Protein AF-A0A0F9WK19-F1 (afdb_monomer)

Secondary structure (DSSP, 8-state):
------------------------PPPHHHHHHHHHT-SPPGGGTTTTSGGGGSSB-PPPPPPGGG--HHHHHHHHHHHT-GGGSTTS---HHHHSBTTTTTB-SSSS-B-GGG-B-SS-----TTGGG-SSBSTT--BSSHHHHHHHHHH-TTTT---HHHHHHHHHT-HHHHHHHHHH-TT-S-HHHHHHHHHHHHHHHH-----HHHHHHTT-TT-S-HHHHHHHHHHHHHTGGGTS-BTTTSSS-EEETTSSS-HHHHT----GGG-BTHHHH--GGGTTEEEPPP-TTGGGS-SBSTT--B--HHHHHHHHHHHHH--PPPHHHHHHHHHHHHTTS-SS-----SS-PPPTT--S-TT------S------PPPS--PPPS--PPPS------------------------------------------------------------------------TT-------PPPPP----

Solvent-accessible surface area (backbone atoms only — not comparable to full-atom values): 30008 Å² total; per-residue (Å²): 132,88,79,84,90,88,86,82,90,75,86,79,78,82,78,82,65,80,80,74,79,73,74,76,77,78,49,67,68,58,53,50,51,47,52,74,57,32,80,77,37,53,62,58,60,60,66,85,42,91,44,51,89,46,56,48,35,63,52,83,67,83,54,83,87,77,55,58,66,65,50,38,46,54,9,48,52,54,35,60,32,20,74,52,8,68,71,50,75,33,24,58,44,68,46,36,23,66,90,26,41,15,9,62,60,39,35,43,41,71,20,35,93,70,33,69,39,76,35,28,53,73,50,46,42,44,46,50,28,22,62,38,30,70,60,46,34,81,24,58,34,57,34,56,43,60,47,50,49,29,54,31,76,43,40,13,48,17,61,64,70,59,46,37,52,57,42,61,72,31,72,67,51,42,53,56,30,54,77,77,31,99,83,34,77,40,70,66,49,53,12,47,26,37,29,47,17,45,39,71,52,29,50,75,42,71,19,37,46,40,39,36,73,70,67,46,78,89,46,61,53,77,52,20,52,50,6,49,54,47,37,54,75,74,43,57,38,81,63,36,23,39,66,38,31,7,22,72,49,73,46,56,66,31,68,56,36,59,50,51,77,79,79,44,80,74,53,83,78,49,32,32,29,20,82,80,68,74,40,79,92,30,52,30,19,28,37,38,59,54,42,60,25,46,75,46,41,47,29,38,68,67,56,18,80,37,78,48,71,52,58,50,48,46,54,47,30,32,19,59,64,64,31,89,69,51,71,65,55,38,55,18,31,45,43,25,39,48,29,36,25,64,95,65,70,75,64,86,68,78,79,76,68,80,68,96,80,78,70,82,69,90,83,72,73,80,76,81,72,90,87,78,82,92,76,84,84,85,80,90,89,82,83,86,79,88,92,80,87,84,79,89,88,84,88,90,83,84,88,90,88,87,87,80,87,80,92,84,86,82,88,84,88,87,89,88,91,84,92,86,87,85,89,89,86,80,90,88,88,88,88,81,87,88,90,87,83,88,89,86,79,95,76,92,77,84,81,83,82,83,82,89,74,77,101,65,95,74,89,86,84,85,84,69,98,82,80,78,89,74,86,78,84,76,82,82,81,86,84,78,86,132

Sequence (482 aa):
MKTESQTFALLALCFCGPLLDAAEPIDEAWLAFNNALGKPALIAANADHELALTGYRPIAGFSASDVDANKLRLGFDLFHERRLSADNNIGCNSCHSGMFGGTDGRRVSTGAFGVSGHLNAPTTFNAAMNFRQFWDGRAVTLTEQALGPIESQIEMAHDLATVVELLQNDDNYAAEFAVLYPDGITAHNIGDALAYFQTMNFTRANTPFLRHLAGEEDQLSEQAMRGWQRFDEIGCVSCHNGINLGGNSYQQLGSATSYFVEHRVANVNDNGLINRSLREHDAHVFKVPTLHGVAETAPYFHDGSIDTLEAAIEEMGEHQLGRQLSQQDIDDISAFLQSLGGRGMGMMMGNMGMGRGQGMRQGQDMGRGQGMHEGQGMRQGQGMHEGKGMRQGQGMHQGGMRPGQGMRQQEMPQSQSRTGTMPAGDTNTASANPASPGPRARGAQRRLWYCNCCSAVCPGKIADRNGTCSLRRSSALRLSAI

Organism: NCBI:txid412755

Structure (mmCIF, N/CA/C/O backbone):
data_AF-A0A0F9WK19-F1
#
_entry.id   AF-A0A0F9WK19-F1
#
loop_
_atom_site.group_PDB
_atom_site.id
_atom_site.type_symbol
_atom_site.label_atom_id
_atom_site.label_alt_id
_atom_site.label_comp_id
_atom_site.label_asym_id
_atom_site.label_entity_id
_atom_site.label_seq_id
_atom_site.pdbx_PDB_ins_code
_atom_site.Cartn_x
_atom_site.Cartn_y
_atom_site.Cartn_z
_atom_site.occupancy
_atom_site.B_iso_or_equiv
_atom_site.auth_seq_id
_atom_site.auth_comp_id
_atom_site.auth_asym_id
_atom_site.auth_atom_id
_atom_site.pdbx_PDB_model_num
ATOM 1 N N . MET A 1 1 ?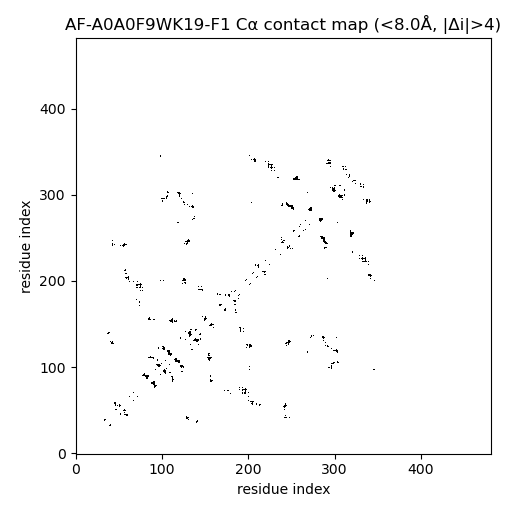 -35.412 -83.957 -29.871 1.00 34.72 1 MET A N 1
ATOM 2 C CA . MET A 1 1 ? -34.028 -84.488 -29.767 1.00 34.72 1 MET A CA 1
ATOM 3 C C . MET A 1 1 ? -33.141 -83.308 -29.375 1.00 34.72 1 MET A C 1
ATOM 5 O O . MET A 1 1 ? -33.446 -82.215 -29.824 1.00 34.72 1 MET A O 1
ATOM 9 N N . LYS A 1 2 ? -32.350 -83.407 -28.295 1.00 37.19 2 LYS A N 1
ATOM 10 C CA . LYS A 1 2 ? -30.897 -83.717 -28.304 1.00 37.19 2 LYS A CA 1
ATOM 11 C C . LYS A 1 2 ? -30.089 -82.752 -29.205 1.00 37.19 2 LYS A C 1
ATOM 13 O O . LYS A 1 2 ? -30.440 -82.649 -30.372 1.00 37.19 2 LYS A O 1
ATOM 18 N N . THR A 1 3 ? -29.035 -82.066 -28.744 1.00 37.88 3 THR A N 1
ATOM 19 C CA . THR A 1 3 ? -28.312 -82.144 -27.445 1.00 37.88 3 THR A CA 1
ATOM 20 C C . THR A 1 3 ? -27.480 -80.873 -27.182 1.00 37.88 3 THR A C 1
ATOM 22 O O . THR A 1 3 ? -27.285 -80.100 -28.107 1.00 37.88 3 THR A O 1
ATOM 25 N N . GLU A 1 4 ? -27.025 -80.704 -25.929 1.00 42.75 4 GLU A N 1
ATOM 26 C CA . GLU A 1 4 ? -25.797 -80.016 -25.441 1.00 42.75 4 GLU A CA 1
ATOM 27 C C . GLU A 1 4 ? -25.234 -78.780 -26.199 1.00 42.75 4 GLU A C 1
ATOM 29 O O . GLU A 1 4 ? -24.909 -78.834 -27.375 1.00 42.75 4 GLU A O 1
ATOM 34 N N . SER A 1 5 ? -25.125 -77.596 -25.580 1.00 40.56 5 SER A N 1
ATOM 35 C CA . SER A 1 5 ? -24.265 -77.210 -24.432 1.00 40.56 5 SER A CA 1
ATOM 36 C C . SER A 1 5 ? -22.804 -76.907 -24.803 1.00 40.56 5 SER A C 1
ATOM 38 O O . SER A 1 5 ? -22.028 -77.817 -25.079 1.00 40.56 5 SER A O 1
ATOM 40 N N . GLN A 1 6 ? -22.410 -75.633 -24.671 1.00 41.91 6 GLN A N 1
ATOM 41 C CA . GLN A 1 6 ? -21.093 -75.244 -24.153 1.00 41.91 6 GLN A CA 1
ATOM 42 C C . GLN A 1 6 ? -21.225 -73.998 -23.269 1.00 41.91 6 GLN A C 1
ATOM 44 O O . GLN A 1 6 ? -21.954 -73.062 -23.596 1.00 41.91 6 GLN A O 1
ATOM 49 N N . THR A 1 7 ? -20.505 -73.996 -22.147 1.00 40.62 7 THR A N 1
ATOM 50 C CA . THR A 1 7 ? -20.575 -72.959 -21.111 1.00 40.62 7 THR A CA 1
ATOM 51 C C . THR A 1 7 ? -19.284 -72.149 -21.102 1.00 40.62 7 THR A C 1
ATOM 53 O O . THR A 1 7 ? -18.235 -72.686 -20.757 1.00 40.62 7 THR A O 1
ATOM 56 N N . PHE A 1 8 ? -19.356 -70.850 -21.403 1.00 39.91 8 PHE A N 1
ATOM 57 C CA . PHE A 1 8 ? -18.254 -69.914 -21.162 1.00 39.91 8 PHE A CA 1
ATOM 58 C C . PHE A 1 8 ? -18.590 -68.998 -19.984 1.00 39.91 8 PHE A C 1
ATOM 60 O O . PHE A 1 8 ? -19.386 -68.069 -20.102 1.00 39.91 8 PHE A O 1
ATOM 67 N N . ALA A 1 9 ? -17.974 -69.271 -18.833 1.00 41.41 9 ALA A N 1
ATOM 68 C CA . ALA A 1 9 ? -18.050 -68.411 -17.659 1.00 41.41 9 ALA A CA 1
ATOM 69 C C . ALA A 1 9 ? -17.066 -67.240 -17.813 1.00 41.41 9 ALA A C 1
ATOM 71 O O . ALA A 1 9 ? -15.871 -67.383 -17.555 1.00 41.41 9 ALA A O 1
ATOM 72 N N . LEU A 1 10 ? -17.566 -66.085 -18.253 1.00 38.72 10 LEU A N 1
ATOM 73 C CA . LEU A 1 10 ? -16.785 -64.851 -18.350 1.00 38.72 10 LEU A CA 1
ATOM 74 C C . LEU A 1 10 ? -16.866 -64.085 -17.023 1.00 38.72 10 LEU A C 1
ATOM 76 O O . LEU A 1 10 ? -17.939 -63.641 -16.613 1.00 38.72 10 LEU A O 1
ATOM 80 N N . LEU A 1 11 ? -15.730 -63.962 -16.333 1.00 40.53 11 LEU A N 1
ATOM 81 C CA . LEU A 1 11 ? -15.651 -63.369 -14.998 1.00 40.53 11 LEU A CA 1
ATOM 82 C C . LEU A 1 11 ? -15.703 -61.830 -15.077 1.00 40.53 11 LEU A C 1
ATOM 84 O O . LEU A 1 11 ? -14.674 -61.159 -15.150 1.00 40.53 11 LEU A O 1
ATOM 88 N N . ALA A 1 12 ? -16.908 -61.262 -15.079 1.00 40.88 12 ALA A N 1
ATOM 89 C CA . ALA A 1 12 ? -17.104 -59.814 -15.068 1.00 40.88 12 ALA A CA 1
ATOM 90 C C . ALA A 1 12 ? -16.814 -59.230 -13.670 1.00 40.88 12 ALA A C 1
ATOM 92 O O . ALA A 1 12 ? -17.674 -59.223 -12.790 1.00 40.88 12 ALA A O 1
ATOM 93 N N . LEU A 1 13 ? -15.591 -58.734 -13.463 1.00 41.03 13 LEU A N 1
ATOM 94 C CA . LEU A 1 13 ? -15.216 -57.978 -12.265 1.00 41.03 13 LEU A CA 1
ATOM 95 C C . LEU A 1 13 ? -15.907 -56.605 -12.263 1.00 41.03 13 LEU A C 1
ATOM 97 O O . LEU A 1 13 ? -15.408 -55.646 -12.851 1.00 41.03 13 LEU A O 1
ATOM 101 N N . CYS A 1 14 ? -17.048 -56.500 -11.579 1.00 37.41 14 CYS A N 1
ATOM 102 C CA . CYS A 1 14 ? -17.729 -55.228 -11.330 1.00 37.41 14 CYS A CA 1
ATOM 103 C C . CYS A 1 14 ? -16.933 -54.348 -10.350 1.00 37.41 14 CYS A C 1
ATOM 105 O O . CYS A 1 14 ? -17.245 -54.273 -9.161 1.00 37.41 14 CYS A O 1
ATOM 107 N N . PHE A 1 15 ? -15.921 -53.647 -10.864 1.00 40.06 15 PHE A N 1
ATOM 108 C CA . PHE A 1 15 ? -15.259 -52.543 -10.170 1.00 40.06 15 PHE A CA 1
ATOM 109 C C . PHE A 1 15 ? -16.198 -51.327 -10.076 1.00 40.06 15 PHE A C 1
ATOM 111 O O . PHE A 1 15 ? -16.062 -50.350 -10.808 1.00 40.06 15 PHE A O 1
ATOM 118 N N . CYS A 1 16 ? -17.139 -51.365 -9.130 1.00 41.81 16 CYS A N 1
ATOM 119 C CA . CYS A 1 16 ? -17.813 -50.161 -8.640 1.00 41.81 16 CYS A CA 1
ATOM 120 C C . CYS A 1 16 ? -16.867 -49.376 -7.716 1.00 41.81 16 CYS A C 1
ATOM 122 O O . CYS A 1 16 ? -17.086 -49.289 -6.509 1.00 41.81 16 CYS A O 1
ATOM 124 N N . GLY A 1 17 ? -15.799 -48.818 -8.289 1.00 39.84 17 GLY A N 1
ATOM 125 C CA . GLY A 1 17 ? -15.130 -47.678 -7.672 1.00 39.84 17 GLY A CA 1
ATOM 126 C C . GLY A 1 17 ? -16.030 -46.442 -7.793 1.00 39.84 17 GLY A C 1
ATOM 127 O O . GLY A 1 17 ? -16.752 -46.329 -8.789 1.00 39.84 17 GLY A O 1
ATOM 128 N N . PRO A 1 18 ? -16.021 -45.511 -6.823 1.00 41.22 18 PRO A N 1
ATOM 129 C CA . PRO A 1 18 ? -16.604 -44.202 -7.061 1.00 41.22 18 PRO A CA 1
ATOM 130 C C . PRO A 1 18 ? -15.848 -43.550 -8.222 1.00 41.22 18 PRO A C 1
ATOM 132 O O . PRO A 1 18 ? -14.616 -43.501 -8.216 1.00 41.22 18 PRO A O 1
ATOM 135 N N . LEU A 1 19 ? -16.583 -43.041 -9.211 1.00 42.72 19 LEU A N 1
ATOM 136 C CA . LEU A 1 19 ? -16.024 -42.025 -10.090 1.00 42.72 19 LEU A CA 1
ATOM 137 C C . LEU A 1 19 ? -15.684 -40.833 -9.196 1.00 42.72 19 LEU A C 1
ATOM 139 O O . LEU A 1 19 ? -16.570 -40.231 -8.594 1.00 42.72 19 LEU A O 1
ATOM 143 N N . LEU A 1 20 ? -14.392 -40.543 -9.074 1.00 40.59 20 LEU A N 1
ATOM 144 C CA . LEU A 1 20 ? -13.950 -39.214 -8.687 1.00 40.59 20 LEU A CA 1
ATOM 145 C C . LEU A 1 20 ? -14.501 -38.272 -9.754 1.00 40.59 20 LEU A C 1
ATOM 147 O O . LEU A 1 20 ? -14.142 -38.421 -10.925 1.00 40.59 20 LEU A O 1
ATOM 151 N N . ASP A 1 21 ? -15.367 -37.337 -9.361 1.00 39.94 21 ASP A N 1
ATOM 152 C CA . ASP A 1 21 ? -15.688 -36.199 -10.213 1.00 39.94 21 ASP A CA 1
ATOM 153 C C . ASP A 1 21 ? -14.371 -35.463 -10.469 1.00 39.94 21 ASP A C 1
ATOM 155 O O . ASP A 1 21 ? -13.829 -34.780 -9.596 1.00 39.94 21 ASP A O 1
ATOM 159 N N . ALA A 1 22 ? -13.816 -35.657 -11.666 1.00 42.78 22 ALA A N 1
ATOM 160 C CA . ALA A 1 22 ? -12.769 -34.794 -12.169 1.00 42.78 22 ALA A CA 1
ATOM 161 C C . ALA A 1 22 ? -13.403 -33.407 -12.263 1.00 42.78 22 ALA A C 1
ATOM 163 O O . ALA A 1 22 ? -14.329 -33.222 -13.053 1.00 42.78 22 ALA A O 1
ATOM 164 N N . ALA A 1 23 ? -12.967 -32.487 -11.397 1.00 41.97 23 ALA A N 1
ATOM 165 C CA . ALA A 1 23 ? -13.547 -31.154 -11.306 1.00 41.97 23 ALA A CA 1
ATOM 166 C C . ALA A 1 23 ? -13.652 -30.548 -12.712 1.00 41.97 23 ALA A C 1
ATOM 168 O O . ALA A 1 23 ? -12.656 -30.544 -13.441 1.00 41.97 23 ALA A O 1
ATOM 169 N N . GLU A 1 24 ? -14.864 -30.109 -13.080 1.00 44.97 24 GLU A N 1
ATOM 170 C CA . GLU A 1 24 ? -15.178 -29.561 -14.407 1.00 44.97 24 GLU A CA 1
ATOM 171 C C . GLU A 1 24 ? -14.052 -28.607 -14.843 1.00 44.97 24 GLU A C 1
ATOM 173 O O . GLU A 1 24 ? -13.692 -27.713 -14.065 1.00 44.97 24 GLU A O 1
ATOM 178 N N . PRO A 1 25 ? -13.446 -28.814 -16.030 1.00 46.03 25 PRO A N 1
ATOM 179 C CA . PRO A 1 25 ? -12.286 -28.042 -16.446 1.00 46.03 25 PRO A CA 1
ATOM 180 C C . PRO A 1 25 ? -12.655 -26.562 -16.449 1.00 46.03 25 PRO A C 1
ATOM 182 O O . PRO A 1 25 ? -13.628 -26.160 -17.086 1.00 46.03 25 PRO A O 1
ATOM 185 N N . ILE A 1 26 ? -11.890 -25.776 -15.687 1.00 53.22 26 ILE A N 1
ATOM 186 C CA . ILE A 1 26 ? -12.196 -24.373 -15.410 1.00 53.22 26 ILE A CA 1
ATOM 187 C C . ILE A 1 26 ? -12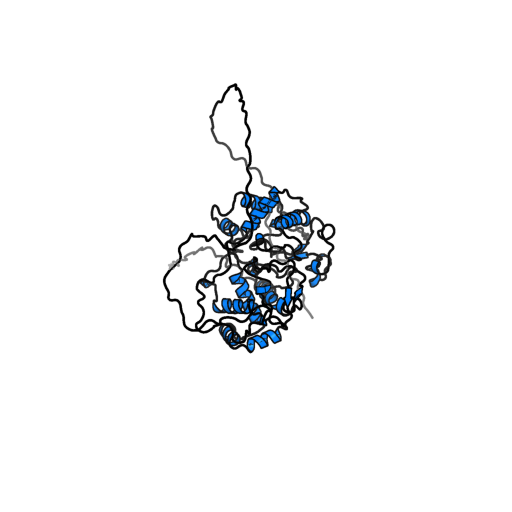.383 -23.633 -16.738 1.00 53.22 26 ILE A C 1
ATOM 189 O O . ILE A 1 26 ? -11.462 -23.585 -17.551 1.00 53.22 26 ILE A O 1
ATOM 193 N N . ASP A 1 27 ? -13.584 -23.082 -16.931 1.00 71.00 27 ASP A N 1
ATOM 194 C CA . ASP A 1 27 ? -14.045 -22.465 -18.177 1.00 71.00 27 ASP A CA 1
ATOM 195 C C . ASP A 1 27 ? -12.990 -21.510 -18.763 1.00 71.00 27 ASP A C 1
ATOM 197 O O . ASP A 1 27 ? -12.524 -20.591 -18.084 1.00 71.00 27 ASP A O 1
ATOM 201 N N . GLU A 1 28 ? -12.629 -21.701 -20.037 1.00 46.84 28 GLU A N 1
ATOM 202 C CA . GLU A 1 28 ? -11.693 -20.820 -20.741 1.00 46.84 28 GLU A CA 1
ATOM 203 C C . GLU A 1 28 ? -12.175 -19.364 -20.742 1.00 46.84 28 GLU A C 1
ATOM 205 O O . GLU A 1 28 ? -11.345 -18.459 -20.693 1.00 46.84 28 GLU A O 1
ATOM 210 N N . ALA A 1 29 ? -13.488 -19.107 -20.714 1.00 44.69 29 ALA A N 1
ATOM 211 C CA . ALA A 1 29 ? -14.029 -17.758 -20.569 1.00 44.69 29 ALA A CA 1
ATOM 212 C C . ALA A 1 29 ? -13.829 -17.188 -19.152 1.00 44.69 29 ALA A C 1
ATOM 214 O O . ALA A 1 29 ? -13.590 -15.989 -19.010 1.00 44.69 29 ALA A O 1
ATOM 215 N N . TRP A 1 30 ? -13.856 -18.021 -18.105 1.00 49.66 30 TRP A N 1
ATOM 216 C CA . TRP A 1 30 ? -13.541 -17.622 -16.724 1.00 49.66 30 TRP A CA 1
ATOM 217 C C . TRP A 1 30 ? -12.036 -17.399 -16.532 1.00 49.66 30 TRP A C 1
ATOM 219 O O . TRP A 1 30 ? -11.628 -16.424 -15.899 1.00 49.66 30 TRP A O 1
ATOM 229 N N . LEU A 1 31 ? -11.197 -18.250 -17.132 1.00 45.88 31 LEU A N 1
ATOM 230 C CA . LEU A 1 31 ? -9.745 -18.065 -17.167 1.00 45.88 31 LEU A CA 1
ATOM 231 C C . LEU A 1 31 ? -9.369 -16.814 -17.969 1.00 45.88 31 LEU A C 1
ATOM 233 O O . LEU A 1 31 ? -8.571 -16.015 -17.493 1.00 45.88 31 LEU A O 1
ATOM 237 N N . ALA A 1 32 ? -9.975 -16.587 -19.137 1.00 47.59 32 ALA A N 1
ATOM 238 C CA . ALA A 1 32 ? -9.773 -15.375 -19.927 1.00 47.59 32 ALA A CA 1
ATOM 239 C C . ALA A 1 32 ? -10.267 -14.119 -19.193 1.00 47.59 32 ALA A C 1
ATOM 241 O O . ALA A 1 32 ? -9.576 -13.105 -19.214 1.00 47.59 32 ALA A O 1
ATOM 242 N N . PHE A 1 33 ? -11.407 -14.186 -18.497 1.00 54.16 33 PHE A N 1
ATOM 243 C CA . PHE A 1 33 ? -11.908 -13.099 -17.651 1.00 54.16 33 PHE A CA 1
ATOM 244 C C . PHE A 1 33 ? -10.933 -12.766 -16.516 1.00 54.16 33 PHE A C 1
ATOM 246 O O . PHE A 1 33 ? -10.562 -11.606 -16.359 1.00 54.16 33 PHE A O 1
ATOM 253 N N . ASN A 1 34 ? -10.451 -13.766 -15.773 1.00 49.38 34 ASN A N 1
ATOM 254 C CA . ASN A 1 34 ? -9.471 -13.545 -14.709 1.00 49.38 34 ASN A CA 1
ATOM 255 C C . ASN A 1 34 ? -8.127 -13.046 -15.252 1.00 49.38 34 ASN A C 1
ATOM 257 O O . ASN A 1 34 ? -7.597 -12.079 -14.722 1.00 49.38 34 ASN A O 1
ATOM 261 N N . ASN A 1 35 ? -7.617 -13.611 -16.349 1.00 50.06 35 ASN A N 1
ATOM 262 C CA . ASN A 1 35 ? -6.375 -13.152 -16.978 1.00 50.06 35 ASN A CA 1
ATOM 263 C C . ASN A 1 35 ? -6.501 -11.726 -17.555 1.00 50.06 35 ASN A C 1
ATOM 265 O O . ASN A 1 35 ? -5.537 -10.963 -17.518 1.00 50.06 35 ASN A O 1
ATOM 269 N N . ALA A 1 36 ? -7.688 -11.325 -18.028 1.00 51.88 36 ALA A N 1
ATOM 270 C CA . ALA A 1 36 ? -7.995 -9.946 -18.424 1.00 51.88 36 ALA A CA 1
ATOM 271 C C . ALA A 1 36 ? -8.125 -8.981 -17.225 1.00 51.88 36 ALA A C 1
ATOM 273 O O . ALA A 1 36 ? -8.046 -7.766 -17.400 1.00 51.88 36 ALA A O 1
ATOM 274 N N . LEU A 1 37 ? -8.267 -9.506 -16.002 1.00 54.72 37 LEU A N 1
ATOM 275 C CA . LEU A 1 37 ? -8.111 -8.773 -14.741 1.00 54.72 37 LEU A CA 1
ATOM 276 C C . LEU A 1 37 ? -6.660 -8.830 -14.209 1.00 54.72 37 LEU A C 1
ATOM 278 O O . LEU A 1 37 ? -6.424 -8.452 -13.061 1.00 54.72 37 LEU A O 1
ATOM 282 N N . GLY A 1 38 ? -5.703 -9.257 -15.044 1.00 50.62 38 GLY A N 1
ATOM 283 C CA . GLY A 1 38 ? -4.283 -9.421 -14.726 1.00 50.62 38 GLY A CA 1
ATOM 284 C C . GLY A 1 38 ? -3.934 -10.807 -14.173 1.00 50.62 38 GLY A C 1
ATOM 285 O O . GLY A 1 38 ? -4.810 -11.616 -13.878 1.00 50.62 38 GLY A O 1
ATOM 286 N N . LYS A 1 39 ? -2.633 -11.087 -13.980 1.00 53.38 39 LYS A N 1
ATOM 287 C CA . LYS A 1 39 ? -2.202 -12.226 -13.142 1.00 53.38 39 LYS A CA 1
ATOM 288 C C . LYS A 1 39 ? -2.927 -12.082 -11.790 1.00 53.38 39 LYS A C 1
ATOM 290 O O . LYS A 1 39 ? -2.798 -11.007 -11.194 1.00 53.38 39 LYS A O 1
ATOM 295 N N . PRO A 1 40 ? -3.690 -13.083 -11.308 1.00 50.62 40 PRO A N 1
ATOM 296 C CA . PRO A 1 40 ? -4.477 -12.916 -10.095 1.00 50.62 40 PRO A CA 1
ATOM 297 C C . PRO A 1 40 ? -3.549 -12.568 -8.933 1.00 50.62 40 PRO A C 1
ATOM 299 O O . PRO A 1 40 ? -2.543 -13.240 -8.704 1.00 50.62 40 PRO A O 1
ATOM 302 N N . ALA A 1 41 ? -3.892 -11.505 -8.206 1.00 59.66 41 ALA A N 1
ATOM 303 C CA . ALA A 1 41 ? -3.190 -11.143 -6.986 1.00 59.66 41 ALA A CA 1
ATOM 304 C C . ALA A 1 41 ? -3.175 -12.330 -6.008 1.00 59.66 41 ALA A C 1
ATOM 306 O O . ALA A 1 41 ? -4.068 -13.185 -6.015 1.00 59.66 41 ALA A O 1
ATOM 307 N N . LEU A 1 42 ? -2.227 -12.334 -5.070 1.00 74.06 42 LEU A N 1
ATOM 308 C CA . LEU A 1 42 ? -2.160 -13.339 -4.003 1.00 74.06 42 LEU A CA 1
ATOM 309 C C . LEU A 1 42 ? -3.374 -13.284 -3.044 1.00 74.06 42 LEU A C 1
ATOM 311 O O . LEU A 1 42 ? -3.489 -14.104 -2.138 1.00 74.06 42 LEU A O 1
ATOM 315 N N . ILE A 1 43 ? -4.348 -12.405 -3.312 1.00 76.56 43 ILE A N 1
ATOM 316 C CA . ILE A 1 43 ? -5.720 -12.450 -2.793 1.00 76.56 43 ILE A CA 1
ATOM 317 C C . ILE A 1 43 ? -6.422 -13.807 -3.004 1.00 76.56 43 ILE A C 1
ATOM 319 O O . ILE A 1 43 ? -7.371 -14.116 -2.282 1.00 76.56 43 ILE A O 1
ATOM 323 N N . ALA A 1 44 ? -5.959 -14.635 -3.947 1.00 75.56 44 ALA A N 1
ATOM 324 C CA . ALA A 1 44 ? -6.447 -16.000 -4.168 1.00 75.56 44 ALA A CA 1
ATOM 325 C C . ALA A 1 44 ? -5.651 -17.099 -3.421 1.00 75.56 44 ALA A C 1
ATOM 327 O O . ALA A 1 44 ? -6.102 -18.240 -3.371 1.00 75.56 44 ALA A O 1
ATOM 328 N N . ALA A 1 45 ? -4.494 -16.793 -2.821 1.00 76.50 45 ALA A N 1
ATOM 329 C CA . ALA A 1 45 ? -3.668 -17.794 -2.136 1.00 76.50 45 ALA A CA 1
ATOM 330 C C . ALA A 1 45 ? -4.371 -18.346 -0.881 1.00 76.50 45 ALA A C 1
ATOM 332 O O . ALA A 1 45 ? -4.952 -17.575 -0.116 1.00 76.50 45 ALA A O 1
ATOM 333 N N . ASN A 1 46 ? -4.308 -19.659 -0.648 1.00 77.88 46 ASN A N 1
ATOM 334 C CA . ASN A 1 46 ? -5.018 -20.361 0.432 1.00 77.88 46 ASN A CA 1
ATOM 335 C C . ASN A 1 46 ? -6.562 -20.271 0.346 1.00 77.88 46 ASN A C 1
ATOM 337 O O . ASN A 1 46 ? -7.235 -20.348 1.372 1.00 77.88 46 ASN A O 1
ATOM 341 N N . ALA A 1 47 ? -7.156 -20.071 -0.839 1.00 81.56 47 ALA A N 1
ATOM 342 C CA . ALA A 1 47 ? -8.621 -20.027 -1.010 1.00 81.56 47 ALA A CA 1
ATOM 343 C C . ALA A 1 47 ? -9.340 -21.367 -0.723 1.00 81.56 47 ALA A C 1
ATOM 345 O O . ALA A 1 47 ? -10.558 -21.392 -0.574 1.00 81.56 47 ALA A O 1
ATOM 346 N N . ASP A 1 48 ? -8.581 -22.455 -0.630 1.00 82.88 48 ASP A N 1
ATOM 347 C CA . ASP A 1 48 ? -8.962 -23.817 -0.245 1.00 82.88 48 ASP A CA 1
ATOM 348 C C . ASP A 1 48 ? -8.853 -24.091 1.271 1.00 82.88 48 ASP A C 1
ATOM 350 O O . ASP A 1 48 ? -9.337 -25.115 1.753 1.00 82.88 48 ASP A O 1
ATOM 354 N N . HIS A 1 49 ? -8.241 -23.181 2.035 1.00 85.81 49 HIS A N 1
ATOM 355 C CA . HIS A 1 49 ? -8.059 -23.305 3.483 1.00 85.81 49 HIS A CA 1
ATOM 356 C C . HIS A 1 49 ? -9.399 -23.266 4.237 1.00 85.81 49 HIS A C 1
ATOM 358 O O . HIS A 1 49 ? -10.299 -22.515 3.869 1.00 85.81 49 HIS A O 1
ATOM 364 N N . GLU A 1 50 ? -9.527 -23.984 5.358 1.00 88.25 50 GLU A N 1
ATOM 365 C CA . GLU A 1 50 ? -10.789 -24.051 6.124 1.00 88.25 50 GLU A CA 1
ATOM 366 C C . GLU A 1 50 ? -11.302 -22.675 6.596 1.00 88.25 50 GLU A C 1
ATOM 368 O O . GLU A 1 50 ? -12.505 -22.414 6.607 1.00 88.25 50 GLU A O 1
ATOM 373 N N . LEU A 1 51 ? -10.382 -21.753 6.898 1.00 86.94 51 LEU A N 1
ATOM 374 C CA . LEU A 1 51 ? -10.695 -20.368 7.268 1.00 86.94 51 LEU A CA 1
ATOM 375 C C . LEU A 1 51 ? -11.092 -19.464 6.080 1.00 86.94 51 LEU A C 1
ATOM 377 O O . LEU A 1 51 ? -11.472 -18.317 6.305 1.00 86.94 51 LEU A O 1
ATOM 381 N N . ALA A 1 52 ? -11.045 -19.932 4.826 1.00 83.69 52 ALA A N 1
ATOM 382 C CA . ALA A 1 52 ? -11.272 -19.097 3.638 1.00 83.69 52 ALA A CA 1
ATOM 383 C C . ALA A 1 52 ? -12.695 -18.517 3.508 1.00 83.69 52 ALA A C 1
ATOM 385 O O . ALA A 1 52 ? -12.890 -17.572 2.744 1.00 83.69 52 ALA A O 1
ATOM 386 N N . LEU A 1 53 ? -13.664 -19.046 4.265 1.00 83.44 53 LEU A N 1
ATOM 387 C CA . LEU A 1 53 ? -15.033 -18.521 4.385 1.00 83.44 53 LEU A CA 1
ATOM 388 C C . LEU A 1 53 ? -15.257 -17.682 5.663 1.00 83.44 53 LEU A C 1
ATOM 390 O O . LEU A 1 53 ? -16.399 -17.384 6.010 1.00 83.44 53 LEU A O 1
ATOM 394 N N . THR A 1 54 ? -14.189 -17.321 6.379 1.00 88.75 54 THR A N 1
ATOM 395 C CA . THR A 1 54 ? -14.233 -16.472 7.583 1.00 88.75 54 THR A CA 1
ATOM 396 C C . THR A 1 54 ? -13.704 -15.061 7.292 1.00 88.75 54 THR A C 1
ATOM 398 O O . THR A 1 54 ? -13.249 -14.770 6.186 1.00 88.75 54 THR A O 1
ATOM 401 N N . GLY A 1 55 ? -13.727 -14.174 8.293 1.00 90.81 55 GLY A N 1
ATOM 402 C CA . GLY A 1 55 ? -13.104 -12.850 8.194 1.00 90.81 55 GLY A CA 1
ATOM 403 C C . GLY A 1 55 ? -11.578 -12.878 8.023 1.00 90.81 55 GLY A C 1
ATOM 404 O O . GLY A 1 55 ? -11.002 -11.872 7.619 1.00 90.81 55 GLY A O 1
ATOM 405 N N . TYR A 1 56 ? -10.921 -14.014 8.276 1.00 94.25 56 TYR A N 1
ATOM 406 C CA . TYR A 1 56 ? -9.471 -14.120 8.440 1.00 94.25 56 TYR A CA 1
ATOM 407 C C . TYR A 1 56 ? -8.906 -15.281 7.621 1.00 94.25 56 TYR A C 1
ATOM 409 O O . TYR A 1 56 ? -9.509 -16.349 7.551 1.00 94.25 56 TYR A O 1
ATOM 417 N N . ARG A 1 57 ? -7.728 -15.119 7.009 1.00 91.00 57 ARG A N 1
ATOM 418 C CA . ARG A 1 57 ? -7.063 -16.222 6.297 1.00 91.00 57 ARG A CA 1
ATOM 419 C C . ARG A 1 57 ? -5.550 -16.164 6.505 1.00 91.00 57 ARG A C 1
ATOM 421 O O . ARG A 1 57 ? -4.984 -15.084 6.339 1.00 91.00 57 ARG A O 1
ATOM 428 N N . PRO A 1 58 ? -4.883 -17.279 6.855 1.00 90.06 58 PRO A N 1
ATOM 429 C CA . PRO A 1 58 ? -3.438 -17.282 7.020 1.00 90.06 58 PRO A CA 1
ATOM 430 C C . PRO A 1 58 ? -2.747 -17.018 5.681 1.00 90.06 58 PRO A C 1
ATOM 432 O O . PRO A 1 58 ? -3.230 -17.415 4.617 1.00 90.06 58 PRO A O 1
ATOM 435 N N . ILE A 1 59 ? -1.589 -16.369 5.751 1.00 89.12 59 ILE A N 1
ATOM 436 C CA . ILE A 1 59 ? -0.702 -16.130 4.616 1.00 89.12 59 ILE A CA 1
ATOM 437 C C . ILE A 1 59 ? 0.291 -17.290 4.532 1.00 89.12 59 ILE A C 1
ATOM 439 O O . ILE A 1 59 ? 1.002 -17.566 5.496 1.00 89.12 59 ILE A O 1
ATOM 443 N N . ALA A 1 60 ? 0.374 -17.947 3.374 1.00 80.56 60 ALA A N 1
ATOM 444 C CA . ALA A 1 60 ? 1.456 -18.888 3.105 1.00 80.56 60 ALA A CA 1
ATOM 445 C C . ALA A 1 60 ? 2.792 -18.133 2.997 1.00 80.56 60 ALA A C 1
ATOM 447 O O . ALA A 1 60 ? 2.897 -17.140 2.276 1.00 80.56 60 ALA A O 1
ATOM 448 N N . GLY A 1 61 ? 3.814 -18.603 3.713 1.00 78.19 61 GLY A N 1
ATOM 449 C CA . GLY A 1 61 ? 5.187 -18.139 3.522 1.00 78.19 61 GLY A CA 1
ATOM 450 C C . GLY A 1 61 ? 5.837 -18.804 2.309 1.00 78.19 61 GLY A C 1
ATOM 451 O O . GLY A 1 61 ? 5.521 -19.947 1.987 1.00 78.19 61 GLY A O 1
ATOM 452 N N . PHE A 1 62 ? 6.774 -18.108 1.668 1.00 78.56 62 PHE A N 1
ATOM 453 C CA . PHE A 1 62 ? 7.593 -18.683 0.601 1.00 78.56 62 PHE A CA 1
ATOM 454 C C . PHE A 1 62 ? 8.704 -19.569 1.177 1.00 78.56 62 PHE A C 1
ATOM 456 O O . PHE A 1 62 ? 9.378 -19.195 2.142 1.00 78.56 62 PHE A O 1
ATOM 463 N N . SER A 1 63 ? 8.923 -20.728 0.561 1.00 77.94 63 SER A N 1
ATOM 464 C CA . SER A 1 63 ? 10.104 -21.559 0.777 1.00 77.94 63 SER A CA 1
ATOM 465 C C . SER A 1 63 ? 11.281 -21.047 -0.060 1.00 77.94 63 SER A C 1
ATOM 467 O O . SER A 1 63 ? 11.100 -20.349 -1.056 1.00 77.94 63 SER A O 1
ATOM 469 N N . ALA A 1 64 ? 12.510 -21.437 0.291 1.00 75.25 64 ALA A N 1
ATOM 470 C CA . ALA A 1 64 ? 13.694 -21.076 -0.499 1.00 75.25 64 ALA A CA 1
ATOM 471 C C . ALA A 1 64 ? 13.664 -21.639 -1.939 1.00 75.25 64 ALA A C 1
ATOM 473 O O . ALA A 1 64 ? 14.341 -21.110 -2.814 1.00 75.25 64 ALA A O 1
ATOM 474 N N . SER A 1 65 ? 12.875 -22.690 -2.188 1.00 79.56 65 SER A N 1
ATOM 475 C CA . SER A 1 65 ? 12.637 -23.275 -3.515 1.00 79.56 65 SER A CA 1
ATOM 476 C C . SER A 1 65 ? 11.684 -22.462 -4.399 1.00 79.56 65 SER A C 1
ATOM 478 O O . SER A 1 65 ? 11.699 -22.654 -5.611 1.00 79.56 65 SER A O 1
ATOM 480 N N . ASP A 1 66 ? 10.904 -21.538 -3.828 1.00 77.06 66 ASP A N 1
ATOM 481 C CA . ASP A 1 66 ? 9.962 -20.682 -4.572 1.00 77.06 66 ASP A CA 1
ATOM 482 C C . ASP A 1 66 ? 10.623 -19.378 -5.073 1.00 77.06 66 ASP A C 1
ATOM 484 O O . ASP A 1 66 ? 9.976 -18.521 -5.684 1.00 77.06 66 ASP A O 1
ATOM 488 N N . VAL A 1 67 ? 11.920 -19.200 -4.784 1.00 87.06 67 VAL A N 1
ATOM 489 C CA . VAL A 1 67 ? 12.675 -17.966 -5.024 1.00 87.06 67 VAL A CA 1
ATOM 490 C C . VAL A 1 67 ? 13.589 -18.106 -6.243 1.00 87.06 67 VAL A C 1
ATOM 492 O O . VAL A 1 67 ? 14.632 -18.757 -6.189 1.00 87.06 67 VAL A O 1
ATOM 495 N N . ASP A 1 68 ? 13.264 -17.391 -7.319 1.00 91.62 68 ASP A N 1
ATOM 496 C CA . ASP A 1 68 ? 14.237 -17.050 -8.355 1.00 91.62 68 ASP A CA 1
ATOM 497 C C . ASP A 1 68 ? 15.188 -15.985 -7.791 1.00 91.62 68 ASP A C 1
ATOM 499 O O . ASP A 1 68 ? 14.864 -14.797 -7.715 1.00 91.62 68 ASP A O 1
ATOM 503 N N . ALA A 1 69 ? 16.373 -16.422 -7.365 1.00 93.62 69 ALA A N 1
ATOM 504 C CA . ALA A 1 69 ? 17.379 -15.552 -6.767 1.00 93.62 69 ALA A CA 1
ATOM 505 C C . ALA A 1 69 ? 17.928 -14.489 -7.740 1.00 93.62 69 ALA A C 1
ATOM 507 O O . ALA A 1 69 ? 18.332 -13.415 -7.290 1.00 93.62 69 ALA A O 1
ATOM 508 N N . ASN A 1 70 ? 17.919 -14.748 -9.053 1.00 95.44 70 ASN A N 1
ATOM 509 C CA . ASN A 1 70 ? 18.362 -13.778 -10.056 1.00 95.44 70 ASN A CA 1
ATOM 510 C C . ASN A 1 70 ? 17.306 -12.681 -10.225 1.00 95.44 70 ASN A C 1
ATOM 512 O O . ASN A 1 70 ? 17.628 -11.497 -10.146 1.00 95.44 70 ASN A O 1
ATOM 516 N N . LYS A 1 71 ? 16.033 -13.064 -10.381 1.00 96.38 71 LYS A N 1
ATOM 517 C CA . LYS A 1 71 ? 14.910 -12.123 -10.520 1.00 96.38 71 LYS A CA 1
ATOM 518 C C . LYS A 1 71 ? 14.647 -11.336 -9.237 1.00 96.38 71 LYS A C 1
ATOM 520 O O . LYS A 1 71 ? 14.338 -10.147 -9.307 1.00 96.38 71 LYS A O 1
ATOM 525 N N . LEU A 1 72 ? 14.827 -11.964 -8.071 1.00 95.12 72 LEU A N 1
ATOM 526 C CA . LEU A 1 72 ? 14.781 -11.288 -6.773 1.00 95.12 72 LEU A CA 1
ATOM 527 C C . LEU A 1 72 ? 15.855 -10.198 -6.678 1.00 95.12 72 LEU A C 1
ATOM 529 O O . LEU A 1 72 ? 15.557 -9.096 -6.220 1.00 95.12 72 LEU A O 1
ATOM 533 N N . ARG A 1 73 ? 17.084 -10.492 -7.124 1.00 97.25 73 ARG A N 1
ATOM 534 C CA . ARG A 1 73 ? 18.190 -9.531 -7.090 1.00 97.25 73 ARG A CA 1
ATOM 535 C C . ARG A 1 73 ? 18.006 -8.403 -8.106 1.00 97.25 73 ARG A C 1
ATOM 537 O O . ARG A 1 73 ? 18.071 -7.250 -7.706 1.00 97.25 73 ARG A O 1
ATOM 544 N N . LEU A 1 74 ? 17.656 -8.709 -9.358 1.00 98.44 74 LEU A N 1
ATOM 545 C CA . LEU A 1 74 ? 17.356 -7.688 -10.369 1.00 98.44 74 LEU A CA 1
ATOM 546 C C . LEU A 1 74 ? 16.244 -6.734 -9.898 1.00 98.44 74 LEU A C 1
ATOM 548 O O . LEU A 1 74 ? 16.372 -5.517 -10.010 1.00 98.44 74 LEU A O 1
ATOM 552 N N . GLY A 1 75 ? 15.162 -7.274 -9.329 1.00 98.19 75 GLY A N 1
ATOM 553 C CA . GLY A 1 75 ? 14.080 -6.460 -8.777 1.00 98.19 75 GLY A CA 1
ATOM 554 C C . GLY A 1 75 ? 14.490 -5.652 -7.536 1.00 98.19 75 GLY A C 1
ATOM 555 O O . GLY A 1 75 ? 14.024 -4.526 -7.385 1.00 98.19 75 GLY A O 1
ATOM 556 N N . PHE A 1 76 ? 15.386 -6.170 -6.685 1.00 97.81 76 PHE A N 1
ATOM 557 C CA . PHE A 1 76 ? 15.992 -5.408 -5.583 1.00 97.81 76 PHE A CA 1
ATOM 558 C C . PHE A 1 76 ? 16.830 -4.240 -6.117 1.00 97.81 76 PHE A C 1
ATOM 560 O O . PHE A 1 76 ? 16.658 -3.110 -5.657 1.00 97.81 76 PHE A O 1
ATOM 567 N N . ASP A 1 77 ? 17.701 -4.500 -7.094 1.00 98.31 77 ASP A N 1
ATOM 568 C CA . ASP A 1 77 ? 18.602 -3.504 -7.670 1.00 98.31 77 ASP A CA 1
ATOM 569 C C . ASP A 1 77 ? 17.803 -2.394 -8.377 1.00 98.31 77 ASP A C 1
ATOM 571 O O . ASP A 1 77 ? 18.081 -1.217 -8.162 1.00 98.31 77 ASP A O 1
ATOM 575 N N . LEU A 1 78 ? 16.744 -2.736 -9.127 1.00 98.62 78 LEU A N 1
ATOM 576 C CA . LEU A 1 78 ? 15.798 -1.768 -9.707 1.00 98.62 78 LEU A CA 1
ATOM 577 C C . LEU A 1 78 ? 15.037 -0.963 -8.636 1.00 98.62 78 LEU A C 1
ATOM 579 O O . LEU A 1 78 ? 14.919 0.253 -8.755 1.00 98.62 78 LEU A O 1
ATOM 583 N N . PHE A 1 79 ? 14.559 -1.596 -7.559 1.00 98.38 79 PHE A N 1
ATOM 584 C CA . PHE A 1 79 ? 13.809 -0.918 -6.485 1.00 98.38 79 PHE A CA 1
ATOM 585 C C . PHE A 1 79 ? 14.647 0.141 -5.733 1.00 98.38 79 PHE A C 1
ATOM 587 O O . PHE A 1 79 ? 14.091 1.043 -5.100 1.00 98.38 79 PHE A O 1
ATOM 594 N N . HIS A 1 80 ? 15.979 0.055 -5.823 1.00 97.88 80 HIS A N 1
ATOM 595 C CA . HIS A 1 80 ? 16.941 1.010 -5.261 1.00 97.88 80 HIS A CA 1
ATOM 596 C C . HIS A 1 80 ? 17.622 1.896 -6.326 1.00 97.88 80 HIS A C 1
ATOM 598 O O . HIS A 1 80 ? 18.461 2.734 -5.980 1.00 97.88 80 HIS A O 1
ATOM 604 N N . GLU A 1 81 ? 17.291 1.740 -7.611 1.00 98.19 81 GLU A N 1
ATOM 605 C CA . GLU A 1 81 ? 17.941 2.462 -8.705 1.00 98.19 81 GLU A CA 1
ATOM 606 C C . GLU A 1 81 ? 17.401 3.892 -8.815 1.00 98.19 81 GLU A C 1
ATOM 608 O O . GLU A 1 81 ? 16.347 4.158 -9.388 1.00 98.19 81 GLU A O 1
ATOM 613 N N . ARG A 1 82 ? 18.159 4.849 -8.273 1.00 97.94 82 ARG A N 1
ATOM 614 C CA . ARG A 1 82 ? 17.782 6.272 -8.277 1.00 97.94 82 ARG A CA 1
ATOM 615 C C . ARG A 1 82 ? 17.783 6.884 -9.684 1.00 97.94 82 ARG A C 1
ATOM 617 O O . ARG A 1 82 ? 17.134 7.902 -9.881 1.00 97.94 82 ARG A O 1
ATOM 624 N N . ARG A 1 83 ? 18.453 6.258 -10.667 1.00 97.81 83 ARG A N 1
ATOM 625 C CA . ARG A 1 83 ? 18.404 6.648 -12.094 1.00 97.81 83 ARG A CA 1
ATOM 626 C C . ARG A 1 83 ? 17.035 6.427 -12.756 1.00 97.81 83 ARG A C 1
ATOM 628 O O . ARG A 1 83 ? 16.853 6.826 -13.898 1.00 97.81 83 ARG A O 1
ATOM 635 N N . LEU A 1 84 ? 16.080 5.800 -12.064 1.00 98.00 84 LEU A N 1
ATOM 636 C CA . LEU A 1 84 ? 14.699 5.694 -12.537 1.00 98.00 84 LEU A CA 1
ATOM 637 C C . LEU A 1 84 ? 13.913 7.014 -12.376 1.00 98.00 84 LEU A C 1
ATOM 639 O O . LEU A 1 84 ? 12.857 7.146 -12.988 1.00 98.00 84 LEU A O 1
ATOM 643 N N . SER A 1 85 ? 14.400 7.994 -11.596 1.00 98.38 85 SER A N 1
ATOM 644 C CA . SER A 1 85 ? 13.851 9.361 -11.581 1.00 98.38 85 SER A CA 1
ATOM 645 C C . SER A 1 85 ? 14.644 10.312 -12.473 1.00 98.38 85 SER A C 1
ATOM 647 O O . SER A 1 85 ? 15.864 10.199 -12.598 1.00 98.38 85 SER A O 1
ATOM 649 N N . ALA A 1 86 ? 13.965 11.287 -13.083 1.00 97.88 86 ALA A N 1
ATOM 650 C CA . ALA A 1 86 ? 14.573 12.192 -14.067 1.00 97.88 86 ALA A CA 1
ATOM 651 C C . ALA A 1 86 ? 15.669 13.109 -13.483 1.00 97.88 86 ALA A C 1
ATOM 653 O O . ALA A 1 86 ? 16.502 13.643 -14.215 1.00 97.88 86 ALA A O 1
ATOM 654 N N . ASP A 1 87 ? 15.699 13.278 -12.159 1.00 97.31 87 ASP A N 1
ATOM 655 C CA . ASP A 1 87 ? 16.742 13.998 -11.423 1.00 97.31 87 ASP A CA 1
ATOM 656 C C . ASP A 1 87 ? 17.824 13.080 -10.819 1.00 97.31 87 ASP A C 1
ATOM 658 O O . ASP A 1 87 ? 18.742 13.559 -10.154 1.00 97.31 87 ASP A O 1
ATOM 662 N N . ASN A 1 88 ? 17.737 11.769 -11.069 1.00 97.44 88 ASN A N 1
ATOM 663 C CA . ASN A 1 88 ? 18.594 10.711 -10.534 1.00 97.44 88 ASN A CA 1
ATOM 664 C C . ASN A 1 88 ? 18.609 10.606 -8.989 1.00 97.44 88 ASN A C 1
ATOM 666 O O . ASN A 1 88 ? 19.560 10.058 -8.415 1.00 97.44 88 ASN A O 1
ATOM 670 N N . ASN A 1 89 ? 17.589 11.133 -8.292 1.00 95.81 89 ASN A N 1
ATOM 671 C CA . ASN A 1 89 ? 17.545 11.166 -6.827 1.00 95.81 89 ASN A CA 1
ATOM 672 C C . ASN A 1 89 ? 16.560 10.209 -6.147 1.00 95.81 89 ASN A C 1
ATOM 674 O O . ASN A 1 89 ? 16.737 9.965 -4.947 1.00 95.81 89 ASN A O 1
ATOM 678 N N . ILE A 1 90 ? 15.557 9.680 -6.841 1.00 96.25 90 ILE A N 1
ATOM 679 C CA . ILE A 1 90 ? 14.450 8.933 -6.234 1.00 96.25 90 ILE A CA 1
ATOM 680 C C . ILE A 1 90 ? 14.397 7.524 -6.826 1.00 96.25 90 ILE A C 1
ATOM 682 O O . ILE A 1 90 ? 14.317 7.342 -8.035 1.00 96.25 90 ILE A O 1
ATOM 686 N N . GLY A 1 91 ? 14.440 6.522 -5.951 1.00 96.88 91 GLY A N 1
ATOM 687 C CA . GLY A 1 91 ? 14.083 5.135 -6.265 1.00 96.88 91 GLY A CA 1
ATOM 688 C C . GLY A 1 91 ? 12.844 4.724 -5.469 1.00 96.88 91 GLY A C 1
ATOM 689 O O . GLY A 1 91 ? 12.459 5.420 -4.527 1.00 96.88 91 GLY A O 1
ATOM 690 N N . CYS A 1 92 ? 12.232 3.582 -5.787 1.00 97.81 92 CYS A N 1
ATOM 691 C CA . CYS A 1 92 ? 11.037 3.092 -5.083 1.00 97.81 92 CYS A CA 1
ATOM 692 C C . CYS A 1 92 ? 11.252 3.013 -3.556 1.00 97.81 92 CYS A C 1
ATOM 694 O O . CYS A 1 92 ? 10.391 3.412 -2.772 1.00 97.81 92 CYS A O 1
ATOM 696 N N . ASN A 1 93 ? 12.452 2.600 -3.133 1.00 96.62 93 ASN A N 1
ATOM 697 C CA . ASN A 1 93 ? 12.898 2.555 -1.737 1.00 96.62 93 ASN A CA 1
ATOM 698 C C . ASN A 1 93 ? 12.867 3.904 -0.984 1.00 96.62 93 ASN A C 1
ATOM 700 O O . ASN A 1 93 ? 12.963 3.917 0.242 1.00 96.62 93 ASN A O 1
ATOM 704 N N . SER A 1 94 ? 12.786 5.027 -1.702 1.00 95.94 94 SER A N 1
ATOM 705 C CA . SER A 1 94 ? 12.791 6.382 -1.137 1.00 95.94 94 SER A CA 1
ATOM 706 C C . SER A 1 94 ? 11.414 6.770 -0.583 1.00 95.94 94 SER A C 1
ATOM 708 O O . SER A 1 94 ? 11.345 7.509 0.398 1.00 95.94 94 SER A O 1
ATOM 710 N N . CYS A 1 95 ? 10.34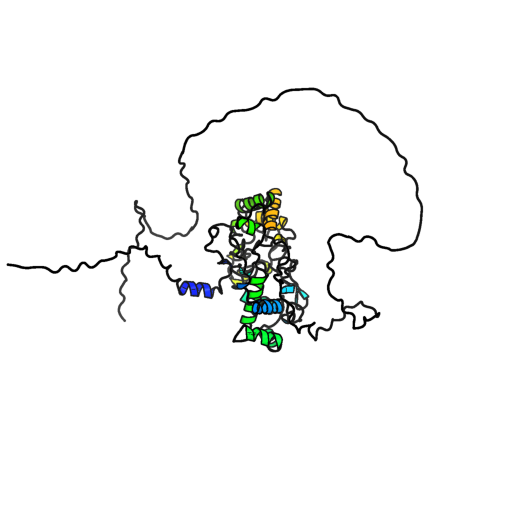4 6.217 -1.169 1.00 96.94 95 CYS A N 1
ATOM 711 C CA . CYS A 1 95 ? 8.957 6.349 -0.705 1.00 96.94 95 CYS A CA 1
ATOM 712 C C . CYS A 1 95 ? 8.441 5.083 0.014 1.00 96.94 95 CYS A C 1
ATOM 714 O O . CYS A 1 95 ? 7.470 5.148 0.761 1.00 96.94 95 CYS A O 1
ATOM 716 N N . HIS A 1 96 ? 9.098 3.934 -0.189 1.00 96.69 96 HIS A N 1
ATOM 717 C CA . HIS A 1 96 ? 8.697 2.634 0.357 1.00 96.69 96 HIS A CA 1
ATOM 718 C C . HIS A 1 96 ? 9.872 1.914 1.033 1.00 96.69 96 HIS A C 1
ATOM 720 O O . HIS A 1 96 ? 10.465 0.972 0.498 1.00 96.69 96 HIS A O 1
ATOM 726 N N . SER A 1 97 ? 10.225 2.362 2.235 1.00 90.88 97 SER A N 1
ATOM 727 C CA . SER A 1 97 ? 11.310 1.792 3.032 1.00 90.88 97 SER A CA 1
ATOM 728 C C . SER A 1 97 ? 10.823 0.659 3.933 1.00 90.88 97 SER A C 1
ATOM 730 O O . SER A 1 97 ? 9.907 0.818 4.742 1.00 90.88 97 SER A O 1
ATOM 732 N N . GLY A 1 98 ? 11.527 -0.475 3.898 1.00 85.38 98 GLY A N 1
ATOM 733 C CA . GLY A 1 98 ? 11.307 -1.583 4.835 1.00 85.38 98 GLY A CA 1
ATOM 734 C C . GLY A 1 98 ? 11.607 -1.253 6.307 1.00 85.38 98 GLY A C 1
ATOM 735 O O . GLY A 1 98 ? 11.318 -2.084 7.164 1.00 85.38 98 GLY A O 1
ATOM 736 N N . MET A 1 99 ? 12.173 -0.074 6.607 1.00 86.00 99 MET A N 1
ATOM 737 C CA . MET A 1 99 ? 12.365 0.433 7.976 1.00 86.00 99 MET A CA 1
ATOM 738 C C . MET A 1 99 ? 11.158 1.215 8.521 1.00 86.00 99 MET A C 1
ATOM 740 O O . MET A 1 99 ? 11.059 1.377 9.732 1.00 86.00 99 MET A O 1
ATOM 744 N N . PHE A 1 100 ? 10.260 1.689 7.652 1.00 88.56 100 PHE A N 1
ATOM 745 C CA . PHE A 1 100 ? 9.052 2.445 8.012 1.00 88.56 100 PHE A CA 1
ATOM 746 C C . PHE A 1 100 ? 7.803 1.667 7.573 1.00 88.56 100 PHE A C 1
ATOM 748 O O . PHE A 1 100 ? 6.975 2.164 6.820 1.00 88.56 100 PHE A O 1
ATOM 755 N N . GLY A 1 101 ? 7.740 0.378 7.921 1.00 91.19 101 GLY A N 1
ATOM 756 C CA . GLY A 1 101 ? 6.599 -0.486 7.603 1.00 91.19 101 GLY A CA 1
ATOM 757 C C . GLY A 1 101 ? 6.273 -0.631 6.108 1.00 91.19 101 GLY A C 1
ATOM 758 O O . GLY A 1 101 ? 5.158 -1.020 5.785 1.00 91.19 101 GLY A O 1
ATOM 759 N N . GLY A 1 102 ? 7.189 -0.302 5.184 1.00 94.12 102 GLY A N 1
ATOM 760 C CA . GLY A 1 102 ? 6.933 -0.268 3.734 1.00 94.12 102 GLY A CA 1
ATOM 761 C C . GLY A 1 102 ? 6.470 1.091 3.181 1.00 94.12 102 GLY A C 1
ATOM 762 O O . GLY A 1 102 ? 6.045 1.149 2.026 1.00 94.12 102 GLY A O 1
ATOM 763 N N . THR A 1 103 ? 6.553 2.165 3.974 1.00 96.12 103 THR A N 1
ATOM 764 C CA . THR A 1 103 ? 6.225 3.561 3.613 1.00 96.12 103 THR A CA 1
ATOM 765 C C . THR A 1 103 ? 7.455 4.474 3.775 1.00 96.12 103 THR A C 1
ATOM 767 O O . THR A 1 103 ? 8.592 3.995 3.851 1.00 96.12 103 THR A O 1
ATOM 770 N N . ASP A 1 104 ? 7.263 5.794 3.820 1.00 95.75 104 ASP A N 1
ATOM 771 C CA . ASP A 1 104 ? 8.300 6.793 4.102 1.00 95.75 104 ASP A CA 1
ATOM 772 C C . ASP A 1 104 ? 8.110 7.540 5.436 1.00 95.75 104 ASP A C 1
ATOM 774 O O . ASP A 1 104 ? 8.894 8.447 5.735 1.00 95.75 104 ASP A O 1
ATOM 778 N N . GLY A 1 105 ? 7.087 7.187 6.222 1.00 95.56 105 GLY A N 1
ATOM 779 C CA . GLY A 1 105 ? 6.746 7.847 7.487 1.00 95.56 105 GLY A CA 1
ATOM 780 C C . GLY A 1 105 ? 6.300 9.314 7.363 1.00 95.56 105 GLY A C 1
ATOM 781 O O . GLY A 1 105 ? 6.472 10.078 8.314 1.00 95.56 105 GLY A O 1
ATOM 782 N N . ARG A 1 106 ? 5.789 9.754 6.201 1.00 96.50 106 ARG A N 1
ATOM 783 C CA . ARG A 1 106 ? 5.346 11.141 5.952 1.00 96.50 106 ARG A CA 1
ATOM 784 C C . ARG A 1 106 ? 3.838 11.235 5.719 1.00 96.50 106 ARG A C 1
ATOM 786 O O . ARG A 1 106 ? 3.184 10.273 5.324 1.00 96.50 106 ARG A O 1
ATOM 793 N N . ARG A 1 107 ? 3.286 12.444 5.903 1.00 96.12 107 ARG A N 1
ATOM 794 C CA . ARG A 1 107 ? 1.889 12.743 5.529 1.00 96.12 107 ARG A CA 1
ATOM 795 C C . ARG A 1 107 ? 1.668 12.561 4.028 1.00 96.12 107 ARG A C 1
ATOM 797 O O . ARG A 1 107 ? 0.762 11.852 3.617 1.00 96.12 107 ARG A O 1
ATOM 804 N N . VAL A 1 108 ? 2.566 13.134 3.228 1.00 96.25 108 VAL A N 1
ATOM 805 C CA . VAL A 1 108 ? 2.676 12.910 1.783 1.00 96.25 108 VAL A CA 1
ATOM 806 C C . VAL A 1 108 ? 4.149 12.774 1.399 1.00 96.25 108 VAL A C 1
ATOM 808 O O . VAL A 1 108 ? 5.018 13.381 2.034 1.00 96.25 108 VAL A O 1
ATOM 811 N N . SER A 1 109 ? 4.435 11.986 0.366 1.00 96.44 109 SER A N 1
ATOM 812 C CA . SER A 1 109 ? 5.805 11.761 -0.107 1.00 96.44 109 SER A CA 1
ATOM 813 C C . SER A 1 109 ? 6.412 12.976 -0.812 1.00 96.44 109 SER A C 1
ATOM 815 O O . SER A 1 109 ? 5.713 13.898 -1.234 1.00 96.44 109 SER A O 1
ATOM 817 N N . THR A 1 110 ? 7.738 12.974 -0.962 1.00 96.88 110 THR A N 1
ATOM 818 C CA . THR A 1 110 ? 8.485 13.974 -1.743 1.00 96.88 110 THR A CA 1
ATOM 819 C C . THR A 1 110 ? 9.160 13.289 -2.925 1.00 96.88 110 THR A C 1
ATOM 821 O O . THR A 1 110 ? 9.984 12.398 -2.722 1.00 96.88 110 THR A O 1
ATOM 824 N N . GLY A 1 111 ? 8.796 13.697 -4.137 1.00 96.81 111 GLY A N 1
ATOM 825 C CA . GLY A 1 111 ? 9.309 13.153 -5.387 1.00 96.81 111 GLY A CA 1
ATOM 826 C C . GLY A 1 111 ? 10.533 13.888 -5.941 1.00 96.81 111 GLY A C 1
ATOM 827 O O . GLY A 1 111 ? 11.168 14.714 -5.274 1.00 96.81 111 GLY A O 1
ATOM 828 N N . ALA A 1 112 ? 10.846 13.576 -7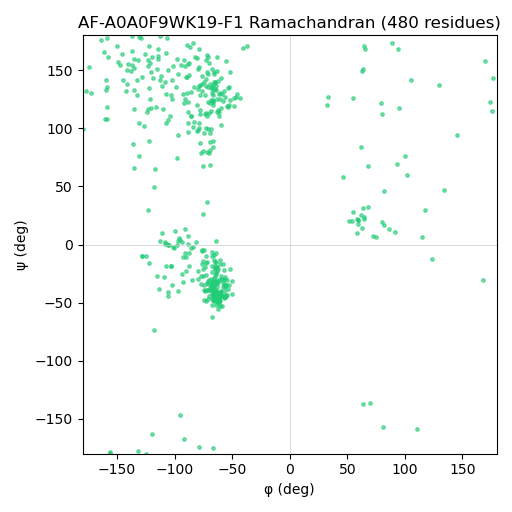.200 1.00 97.19 112 ALA A N 1
ATOM 829 C CA . ALA A 1 112 ? 11.924 14.175 -7.979 1.00 97.19 112 ALA A CA 1
ATOM 830 C C . ALA A 1 112 ? 11.853 15.711 -7.969 1.00 97.19 112 ALA A C 1
ATOM 832 O O . ALA A 1 112 ? 10.778 16.307 -7.871 1.00 97.19 112 ALA A O 1
ATOM 833 N N . PHE A 1 113 ? 13.016 16.363 -8.045 1.00 97.12 113 PHE A N 1
ATOM 834 C CA . PHE A 1 113 ? 13.159 17.824 -7.963 1.00 97.12 113 PHE A CA 1
ATOM 835 C C . PHE A 1 113 ? 12.616 18.458 -6.659 1.00 97.12 113 PHE A C 1
ATOM 837 O O . PHE A 1 113 ? 12.553 19.683 -6.554 1.00 97.12 113 PHE A O 1
ATOM 844 N N . GLY A 1 114 ? 12.254 17.654 -5.649 1.00 95.81 114 GLY A N 1
ATOM 845 C CA . GLY A 1 114 ? 11.682 18.121 -4.383 1.00 95.81 114 GLY A CA 1
ATOM 846 C C . GLY A 1 114 ? 10.179 18.417 -4.434 1.00 95.81 114 GLY A C 1
ATOM 847 O O . GLY A 1 114 ? 9.671 19.108 -3.551 1.00 95.81 114 GLY A O 1
ATOM 848 N N . VAL A 1 115 ? 9.461 17.931 -5.453 1.00 96.50 115 VAL A N 1
ATOM 849 C CA . VAL A 1 115 ? 8.010 18.129 -5.583 1.00 96.50 115 VAL A CA 1
ATOM 850 C C . VAL A 1 115 ? 7.269 17.388 -4.464 1.00 96.50 115 VAL A C 1
ATOM 852 O O . VAL A 1 115 ? 7.538 16.220 -4.192 1.00 96.50 115 VAL A O 1
ATOM 855 N N . SER A 1 116 ? 6.319 18.056 -3.803 1.00 95.31 116 SER A N 1
ATOM 856 C CA . SER A 1 116 ? 5.441 17.401 -2.827 1.00 95.31 116 SER A CA 1
ATOM 857 C C . SER A 1 116 ? 4.354 16.605 -3.542 1.00 95.31 116 SER A C 1
ATOM 859 O O . SER A 1 116 ? 3.614 17.157 -4.359 1.00 95.31 116 SER A O 1
ATOM 861 N N . GLY A 1 117 ? 4.205 15.339 -3.158 1.00 94.00 117 GLY A N 1
ATOM 862 C CA . GLY A 1 117 ? 3.059 14.515 -3.512 1.00 94.00 117 GLY A CA 1
ATOM 863 C C . GLY A 1 117 ? 1.762 15.008 -2.865 1.00 94.00 117 GLY A C 1
ATOM 864 O O . GLY A 1 117 ? 1.701 16.065 -2.228 1.00 94.00 117 GLY A O 1
ATOM 865 N N . HIS A 1 118 ? 0.695 14.238 -3.066 1.00 92.44 118 HIS A N 1
ATOM 866 C CA . HIS A 1 118 ? -0.677 14.605 -2.688 1.00 92.44 118 HIS A CA 1
ATOM 867 C C . HIS A 1 118 ? -1.366 13.582 -1.776 1.00 92.44 118 HIS A C 1
ATOM 869 O O . HIS A 1 118 ? -2.447 13.856 -1.261 1.00 92.44 118 HIS A O 1
ATOM 875 N N . LEU A 1 119 ? -0.748 12.412 -1.600 1.00 95.06 119 LEU A N 1
ATOM 876 C CA . LEU A 1 119 ? -1.260 11.281 -0.836 1.00 95.06 119 LEU A CA 1
ATOM 877 C C . LEU A 1 119 ? -0.131 10.683 0.018 1.00 95.06 119 LEU A C 1
ATOM 879 O O . LEU A 1 119 ? 1.046 10.789 -0.340 1.00 95.06 119 LEU A O 1
ATOM 883 N N . ASN A 1 120 ? -0.504 10.031 1.115 1.00 97.75 120 ASN A N 1
ATOM 884 C CA . ASN A 1 120 ? 0.366 9.167 1.907 1.00 97.75 120 ASN A CA 1
ATOM 885 C C . ASN A 1 120 ? 0.793 7.943 1.077 1.00 97.75 120 ASN A C 1
ATOM 887 O O . ASN A 1 120 ? -0.028 7.366 0.356 1.00 97.75 120 ASN A O 1
ATOM 891 N N . ALA A 1 121 ? 2.061 7.534 1.179 1.00 97.56 121 ALA A N 1
ATOM 892 C CA . ALA A 1 121 ? 2.568 6.334 0.517 1.00 97.56 121 ALA A CA 1
ATOM 893 C C . ALA A 1 121 ? 2.012 5.068 1.199 1.00 97.56 121 ALA A C 1
ATOM 895 O O . ALA A 1 121 ? 2.431 4.758 2.316 1.00 97.56 121 ALA A O 1
ATOM 896 N N . PRO A 1 122 ? 1.112 4.296 0.553 1.00 96.81 122 PRO A N 1
ATOM 897 C CA . PRO A 1 122 ? 0.591 3.072 1.147 1.00 96.81 122 PRO A CA 1
ATOM 898 C C . PRO A 1 122 ? 1.702 2.021 1.252 1.00 96.81 122 PRO A C 1
ATOM 900 O O . PRO A 1 122 ? 2.617 1.981 0.428 1.00 96.81 122 PRO A O 1
ATOM 903 N N . THR A 1 123 ? 1.614 1.135 2.242 1.00 96.69 123 THR A N 1
ATOM 904 C CA . THR A 1 123 ? 2.649 0.116 2.454 1.00 96.69 123 THR A CA 1
ATOM 905 C C . THR A 1 123 ? 2.804 -0.852 1.274 1.00 96.69 123 THR A C 1
ATOM 907 O O . THR A 1 123 ? 1.824 -1.314 0.683 1.00 96.69 123 THR A O 1
ATOM 910 N N . THR A 1 124 ? 4.054 -1.218 0.971 1.00 95.31 124 THR A N 1
ATOM 911 C CA . THR A 1 124 ? 4.377 -2.372 0.117 1.00 95.31 124 THR A CA 1
ATOM 912 C C . THR A 1 124 ? 4.127 -3.718 0.802 1.00 95.31 124 THR A C 1
ATOM 914 O O . THR A 1 124 ? 4.078 -4.747 0.120 1.00 95.31 124 THR A O 1
ATOM 917 N N . PHE A 1 125 ? 3.966 -3.755 2.131 1.00 93.31 125 PHE A N 1
ATOM 918 C CA . PHE A 1 125 ? 3.770 -4.993 2.883 1.00 93.31 125 PHE A CA 1
ATOM 919 C C . PHE A 1 125 ? 2.463 -5.667 2.450 1.00 93.31 125 PHE A C 1
ATOM 921 O O . PHE A 1 125 ? 1.399 -5.052 2.417 1.00 93.31 125 PHE A O 1
ATOM 928 N N . ASN A 1 126 ? 2.561 -6.936 2.043 1.00 93.88 126 ASN A N 1
ATOM 929 C CA . ASN A 1 126 ? 1.469 -7.704 1.432 1.00 93.88 126 ASN A CA 1
ATOM 930 C C . ASN A 1 126 ? 0.767 -7.013 0.233 1.00 93.88 126 ASN A C 1
ATOM 932 O O . ASN A 1 126 ? -0.336 -7.414 -0.142 1.00 93.88 126 ASN A O 1
ATOM 936 N N . ALA A 1 127 ? 1.380 -6.023 -0.434 1.00 94.75 127 ALA A N 1
ATOM 937 C CA . ALA A 1 127 ? 0.738 -5.306 -1.546 1.00 94.75 127 ALA A CA 1
ATOM 938 C C . ALA A 1 127 ? 0.365 -6.232 -2.721 1.00 94.75 127 ALA A C 1
ATOM 940 O O . ALA A 1 127 ? -0.667 -6.044 -3.369 1.00 94.75 127 ALA A O 1
ATOM 941 N N . ALA A 1 128 ? 1.133 -7.305 -2.933 1.00 91.88 128 ALA A N 1
ATOM 942 C CA . ALA A 1 128 ? 0.840 -8.370 -3.896 1.00 91.88 128 ALA A CA 1
ATOM 943 C C . ALA A 1 128 ? -0.481 -9.131 -3.632 1.00 91.88 128 ALA A C 1
ATOM 945 O O . ALA A 1 128 ? -0.952 -9.853 -4.509 1.00 91.88 128 ALA A O 1
ATOM 946 N N . MET A 1 129 ? -1.091 -8.974 -2.451 1.00 92.00 129 MET A N 1
ATOM 947 C CA . MET A 1 129 ? -2.397 -9.537 -2.084 1.00 92.00 129 MET A CA 1
ATOM 948 C C . MET A 1 129 ? -3.553 -8.537 -2.238 1.00 92.00 129 MET A C 1
ATOM 950 O O . MET A 1 129 ? -4.694 -8.900 -1.962 1.00 92.00 129 MET A O 1
ATOM 954 N N . ASN A 1 130 ? -3.305 -7.293 -2.667 1.00 92.94 130 ASN A N 1
ATOM 955 C CA . ASN A 1 130 ? -4.395 -6.372 -2.985 1.00 92.94 130 ASN A CA 1
ATOM 956 C C . ASN A 1 130 ? -5.068 -6.748 -4.321 1.00 92.94 130 ASN A C 1
ATOM 958 O O . ASN A 1 130 ? -4.375 -7.016 -5.300 1.00 92.94 130 ASN A O 1
ATOM 962 N N . PHE A 1 131 ? -6.400 -6.658 -4.419 1.00 90.12 131 PHE A N 1
ATOM 963 C CA . PHE A 1 131 ? -7.113 -6.834 -5.700 1.00 90.12 131 PHE A CA 1
ATOM 964 C C . PHE A 1 131 ? -6.842 -5.709 -6.713 1.00 90.12 131 PHE A C 1
ATOM 966 O O . PHE A 1 131 ? -7.027 -5.906 -7.912 1.00 90.12 131 PHE A O 1
ATOM 973 N N . ARG A 1 132 ? -6.440 -4.528 -6.231 1.00 91.81 132 ARG A N 1
ATOM 974 C CA . ARG A 1 132 ? -6.093 -3.313 -6.986 1.00 91.81 132 ARG A CA 1
ATOM 975 C C . ARG A 1 132 ? -5.027 -2.537 -6.222 1.00 91.81 132 ARG A C 1
ATOM 977 O O . ARG A 1 132 ? -4.930 -2.681 -5.008 1.00 91.81 132 ARG A O 1
ATOM 984 N N . GLN A 1 133 ? -4.250 -1.703 -6.896 1.00 94.56 133 GLN A N 1
ATOM 985 C CA . GLN A 1 133 ? -3.176 -0.927 -6.270 1.00 94.56 133 GLN A CA 1
ATOM 986 C C . GLN A 1 133 ? -3.455 0.581 -6.314 1.00 94.56 133 GLN A C 1
ATOM 988 O O . GLN A 1 133 ? -4.273 1.033 -7.115 1.00 94.56 133 GLN A O 1
ATOM 993 N N . PHE A 1 134 ? -2.750 1.339 -5.464 1.00 95.56 134 PHE A N 1
ATOM 994 C CA . PHE A 1 134 ? -3.062 2.721 -5.056 1.00 95.56 134 PHE A CA 1
ATOM 995 C C . PHE A 1 134 ? -4.372 2.860 -4.243 1.00 95.56 134 PHE A C 1
ATOM 997 O O . PHE A 1 134 ? -5.161 1.920 -4.118 1.00 95.56 134 PHE A O 1
ATOM 1004 N N . TRP A 1 135 ? -4.583 4.040 -3.644 1.00 97.31 135 TRP A N 1
ATOM 1005 C CA . TRP A 1 135 ? -5.744 4.375 -2.799 1.00 97.31 135 TRP A CA 1
ATOM 1006 C C . TRP A 1 135 ? -7.074 4.435 -3.565 1.00 97.31 135 TRP A C 1
ATOM 1008 O O . TRP A 1 135 ? -8.114 4.060 -3.036 1.00 97.31 135 TRP A O 1
ATOM 1018 N N . ASP A 1 136 ? -7.040 4.859 -4.824 1.00 93.81 136 ASP A N 1
ATOM 1019 C CA . ASP A 1 136 ? -8.164 4.874 -5.771 1.00 93.81 136 ASP A CA 1
ATOM 1020 C C . ASP A 1 136 ? -8.343 3.529 -6.509 1.00 93.81 136 ASP A C 1
ATOM 1022 O O . ASP A 1 136 ? -9.268 3.372 -7.304 1.00 93.81 136 ASP A O 1
ATOM 1026 N N . GLY A 1 137 ? -7.450 2.558 -6.272 1.00 91.81 137 GLY A N 1
ATOM 1027 C CA . GLY A 1 137 ? -7.403 1.289 -6.996 1.00 91.81 137 GLY A CA 1
ATOM 1028 C C . GLY A 1 137 ? -7.075 1.430 -8.489 1.00 91.81 137 GLY A C 1
ATOM 1029 O O . GLY A 1 137 ? -7.441 0.549 -9.275 1.00 91.81 137 GLY A O 1
ATOM 1030 N N . ARG A 1 138 ? -6.436 2.536 -8.916 1.00 90.75 138 ARG A N 1
ATOM 1031 C CA . ARG A 1 138 ? -6.295 2.860 -10.345 1.00 90.75 138 ARG A CA 1
ATOM 1032 C C . ARG A 1 138 ? -5.465 1.869 -11.150 1.00 90.75 138 ARG A C 1
ATOM 1034 O O . ARG A 1 138 ? -5.730 1.775 -12.344 1.00 90.75 138 ARG A O 1
ATOM 1041 N N . ALA A 1 139 ? -4.539 1.139 -10.529 1.00 91.19 139 ALA A N 1
ATOM 1042 C CA . ALA A 1 139 ? -3.788 0.075 -11.191 1.00 91.19 139 ALA A CA 1
ATOM 1043 C C . ALA A 1 139 ? -4.389 -1.303 -10.874 1.00 91.19 139 ALA A C 1
ATOM 1045 O O . ALA A 1 139 ? -4.731 -1.612 -9.728 1.00 91.19 139 ALA A O 1
ATOM 1046 N N . VAL A 1 140 ? -4.516 -2.142 -11.899 1.00 87.38 140 VAL A N 1
ATOM 1047 C CA . VAL A 1 140 ? -5.071 -3.498 -11.820 1.00 87.38 140 VAL A CA 1
ATOM 1048 C C . VAL A 1 140 ? -4.080 -4.465 -11.169 1.00 87.38 140 VAL A C 1
ATOM 1050 O O . VAL A 1 140 ? -4.490 -5.298 -10.364 1.00 87.38 140 VAL A O 1
ATOM 1053 N N . THR A 1 141 ? -2.784 -4.330 -11.468 1.00 87.38 141 THR A N 1
ATOM 1054 C CA . THR A 1 141 ? -1.718 -5.237 -10.990 1.00 87.38 141 THR A CA 1
ATOM 1055 C C . THR A 1 141 ? -0.580 -4.500 -10.279 1.00 87.38 141 THR A C 1
ATOM 1057 O O . THR A 1 141 ? -0.414 -3.290 -10.422 1.00 87.38 141 THR A O 1
ATOM 1060 N N . LEU A 1 142 ? 0.256 -5.239 -9.536 1.00 90.44 142 LEU A N 1
ATOM 1061 C CA . LEU A 1 142 ? 1.497 -4.699 -8.960 1.00 90.44 142 LEU A CA 1
ATOM 1062 C C . LEU A 1 142 ? 2.553 -4.377 -10.039 1.00 90.44 142 LEU A C 1
ATOM 1064 O O . LEU A 1 142 ? 3.319 -3.438 -9.874 1.00 90.44 142 LEU A O 1
ATOM 1068 N N . THR A 1 143 ? 2.548 -5.099 -11.165 1.00 91.62 143 THR A N 1
ATOM 1069 C CA . THR A 1 143 ? 3.380 -4.819 -12.352 1.00 91.62 143 THR A CA 1
ATOM 1070 C C . THR A 1 143 ? 3.052 -3.460 -12.970 1.00 91.62 143 THR A C 1
ATOM 1072 O O . THR A 1 143 ? 3.950 -2.682 -13.262 1.00 91.62 143 THR A O 1
ATOM 1075 N N . GLU A 1 144 ? 1.764 -3.159 -13.135 1.00 91.25 144 GLU A N 1
ATOM 1076 C CA . GLU A 1 144 ? 1.271 -1.864 -13.616 1.00 91.25 144 GLU A CA 1
ATOM 1077 C C . GLU A 1 144 ? 1.532 -0.746 -12.597 1.00 91.25 144 GLU A C 1
ATOM 1079 O O . GLU A 1 144 ? 1.999 0.331 -12.963 1.00 91.25 144 GLU A O 1
ATOM 1084 N N . GLN A 1 145 ? 1.306 -1.015 -11.304 1.00 95.62 145 GLN A N 1
ATOM 1085 C CA . GLN A 1 145 ? 1.619 -0.056 -10.246 1.00 95.62 145 GLN A CA 1
ATOM 1086 C C . GLN A 1 145 ? 3.105 0.297 -10.211 1.00 95.62 145 GLN A C 1
ATOM 1088 O O . GLN A 1 145 ? 3.409 1.468 -10.045 1.00 95.62 145 GLN A O 1
ATOM 1093 N N . ALA A 1 146 ? 4.014 -0.663 -10.390 1.00 95.75 146 ALA A N 1
ATOM 1094 C CA . ALA A 1 146 ? 5.454 -0.419 -10.318 1.00 95.75 146 ALA A CA 1
ATOM 1095 C C . ALA A 1 146 ? 5.980 0.533 -11.412 1.00 95.75 146 ALA A C 1
ATOM 1097 O O . ALA A 1 146 ? 7.058 1.101 -11.254 1.00 95.75 146 ALA A O 1
ATOM 1098 N N . LEU A 1 147 ? 5.229 0.715 -12.505 1.00 96.94 147 LEU A N 1
ATOM 1099 C CA . LEU A 1 147 ? 5.584 1.606 -13.612 1.00 96.94 147 LEU A CA 1
ATOM 1100 C C . LEU A 1 147 ? 4.996 3.019 -13.450 1.00 96.94 147 LEU A C 1
ATOM 1102 O O . LEU A 1 147 ? 5.636 3.990 -13.838 1.00 96.94 147 LEU A O 1
ATOM 1106 N N . GLY A 1 148 ? 3.821 3.157 -12.827 1.00 96.06 148 GLY A N 1
ATOM 1107 C CA . GLY A 1 148 ? 3.132 4.448 -12.666 1.00 96.06 148 GLY A CA 1
ATOM 1108 C C . GLY A 1 148 ? 3.942 5.566 -11.973 1.00 96.06 148 GLY A C 1
ATOM 1109 O O . GLY A 1 148 ? 3.940 6.688 -12.481 1.00 96.06 148 GLY A O 1
ATOM 1110 N N . PRO A 1 149 ? 4.656 5.306 -10.856 1.00 97.56 149 PRO A N 1
ATOM 1111 C CA . PRO A 1 149 ? 5.501 6.295 -10.186 1.00 97.56 149 PRO A CA 1
ATOM 1112 C C . PRO A 1 149 ? 6.614 6.858 -11.070 1.00 97.56 149 PRO A C 1
ATOM 1114 O O . PRO A 1 149 ? 6.985 8.015 -10.885 1.00 97.56 149 PRO A O 1
ATOM 1117 N N . ILE A 1 150 ? 7.107 6.067 -12.037 1.00 98.19 150 ILE A N 1
ATOM 1118 C CA . ILE A 1 150 ? 8.172 6.463 -12.968 1.00 98.19 150 ILE A CA 1
ATOM 1119 C C . ILE A 1 150 ? 7.693 7.658 -13.802 1.00 98.19 150 ILE A C 1
ATOM 1121 O O . ILE A 1 150 ? 8.291 8.729 -13.733 1.00 98.19 150 ILE A O 1
ATOM 1125 N N . GLU A 1 151 ? 6.554 7.517 -14.487 1.00 97.44 151 GLU A N 1
ATOM 1126 C CA . GLU A 1 151 ? 5.965 8.568 -15.338 1.00 97.44 151 GLU A CA 1
ATOM 1127 C C . GLU A 1 151 ? 5.348 9.730 -14.537 1.00 97.44 151 GLU A C 1
ATOM 1129 O O . GLU A 1 151 ? 5.257 10.866 -15.021 1.00 97.44 151 GLU A O 1
ATOM 1134 N N . SER A 1 152 ? 4.920 9.457 -13.301 1.00 96.56 152 SER A N 1
ATOM 1135 C CA . SER A 1 152 ? 4.235 10.413 -12.433 1.00 96.56 152 SER A CA 1
ATOM 1136 C C . SER A 1 152 ? 5.114 11.624 -12.104 1.00 96.56 152 SER A C 1
ATOM 1138 O O . SER A 1 152 ? 6.142 11.536 -11.429 1.00 96.56 152 SER A O 1
ATOM 1140 N N . GLN A 1 153 ? 4.666 12.794 -12.565 1.00 96.38 153 GLN A N 1
ATOM 1141 C CA . GLN A 1 153 ? 5.385 14.073 -12.480 1.00 96.38 153 GLN A CA 1
ATOM 1142 C C . GLN A 1 153 ? 5.544 14.615 -11.047 1.00 96.38 153 GLN A C 1
ATOM 1144 O O . GLN A 1 153 ? 6.276 15.580 -10.839 1.00 96.38 153 GLN A O 1
ATOM 1149 N N . ILE A 1 154 ? 4.869 14.006 -10.065 1.00 95.69 154 ILE A N 1
ATOM 1150 C CA . ILE A 1 154 ? 4.985 14.329 -8.632 1.00 95.69 154 ILE A CA 1
ATOM 1151 C C . ILE A 1 154 ? 5.728 13.244 -7.829 1.00 95.69 154 ILE A C 1
ATOM 1153 O O . ILE A 1 154 ? 5.889 13.391 -6.620 1.00 95.69 154 ILE A O 1
ATOM 1157 N N . GLU A 1 155 ? 6.186 12.170 -8.486 1.00 97.38 155 GLU A N 1
ATOM 1158 C CA . GLU A 1 155 ? 6.897 11.039 -7.868 1.00 97.38 155 GLU A CA 1
ATOM 1159 C C . GLU A 1 155 ? 8.320 10.909 -8.439 1.00 97.38 155 GLU A C 1
ATOM 1161 O O . GLU A 1 155 ? 9.274 11.287 -7.762 1.00 97.38 155 GLU A O 1
ATOM 1166 N N . MET A 1 156 ? 8.500 10.431 -9.676 1.00 98.38 156 MET A N 1
ATOM 1167 C CA . MET A 1 156 ? 9.836 10.223 -10.277 1.00 98.38 156 MET A CA 1
ATOM 1168 C C . MET A 1 156 ? 10.043 10.991 -11.598 1.00 98.38 156 MET A C 1
ATOM 1170 O O . MET A 1 156 ? 11.189 11.222 -11.994 1.00 98.38 156 MET A O 1
ATOM 1174 N N . ALA A 1 157 ? 8.957 11.463 -12.219 1.00 98.06 157 ALA A N 1
ATOM 1175 C CA . ALA A 1 157 ? 8.926 12.402 -13.345 1.00 98.06 157 ALA A CA 1
ATOM 1176 C C . ALA A 1 157 ? 9.741 12.005 -14.599 1.00 98.06 157 ALA A C 1
ATOM 1178 O O . ALA A 1 157 ? 10.178 12.877 -15.351 1.00 98.06 157 ALA A O 1
ATOM 1179 N N . HIS A 1 158 ? 9.938 10.708 -14.843 1.00 97.94 158 HIS A N 1
ATOM 1180 C CA . HIS A 1 158 ? 10.754 10.160 -15.929 1.00 97.94 158 HIS A CA 1
ATOM 1181 C C . HIS A 1 158 ? 9.895 9.458 -16.993 1.00 97.94 158 HIS A C 1
ATOM 1183 O O . HIS A 1 158 ? 9.007 8.674 -16.679 1.00 97.94 158 HIS A O 1
ATOM 1189 N N . ASP A 1 159 ? 10.187 9.687 -18.273 1.00 96.81 159 ASP A N 1
ATOM 1190 C CA . ASP A 1 159 ? 9.591 8.912 -19.369 1.00 96.81 159 ASP A CA 1
ATOM 1191 C C . ASP A 1 159 ? 10.086 7.448 -19.361 1.00 96.81 159 ASP A C 1
ATOM 1193 O O . ASP A 1 159 ? 11.291 7.200 -19.237 1.00 96.81 159 ASP A O 1
ATOM 1197 N N . LEU A 1 160 ? 9.167 6.487 -19.526 1.00 97.00 160 LEU A N 1
ATOM 1198 C CA . LEU A 1 160 ? 9.464 5.049 -19.498 1.00 97.00 160 LEU A CA 1
ATOM 1199 C C . LEU A 1 160 ? 10.321 4.572 -20.676 1.00 97.00 160 LEU A C 1
ATOM 1201 O O . LEU A 1 160 ? 11.124 3.656 -20.493 1.00 97.00 160 LEU A O 1
ATOM 1205 N N . ALA A 1 161 ? 10.179 5.155 -21.870 1.00 97.94 161 ALA A N 1
ATOM 1206 C CA . ALA A 1 161 ? 10.995 4.754 -23.019 1.00 97.94 161 ALA A CA 1
ATOM 1207 C C . ALA A 1 161 ? 12.470 5.132 -22.799 1.00 97.94 161 ALA A C 1
ATOM 1209 O O . ALA A 1 161 ? 13.367 4.323 -23.038 1.00 97.94 161 ALA A O 1
ATOM 1210 N N . THR A 1 162 ? 12.704 6.314 -22.230 1.00 97.94 162 THR A N 1
ATOM 1211 C CA . THR A 1 162 ? 14.025 6.814 -21.836 1.00 97.94 162 THR A CA 1
ATOM 1212 C C . THR A 1 162 ? 14.607 6.006 -20.666 1.00 97.94 162 THR A C 1
ATOM 1214 O O . THR A 1 162 ? 15.808 5.749 -20.655 1.00 97.94 162 THR A O 1
ATOM 1217 N N . VAL A 1 163 ? 13.789 5.527 -19.714 1.00 98.25 163 VAL A N 1
ATOM 1218 C CA . VAL A 1 163 ? 14.242 4.559 -18.686 1.00 98.25 163 VAL A CA 1
ATOM 1219 C C . VAL A 1 163 ? 14.675 3.233 -19.320 1.00 98.25 163 VAL A C 1
ATOM 1221 O O . VAL A 1 163 ? 15.714 2.688 -18.949 1.00 98.25 163 VAL A O 1
ATOM 1224 N N . VAL A 1 164 ? 13.908 2.707 -20.281 1.00 98.62 164 VAL A N 1
ATOM 1225 C CA . VAL A 1 164 ? 14.275 1.477 -21.000 1.00 98.62 164 VAL A CA 1
ATOM 1226 C C . VAL A 1 164 ? 15.598 1.666 -21.747 1.00 98.62 164 VAL A C 1
ATOM 1228 O O . VAL A 1 164 ? 16.479 0.822 -21.608 1.00 98.62 164 VAL A O 1
ATOM 1231 N N . GLU A 1 165 ? 15.788 2.779 -22.460 1.00 98.31 165 GLU A N 1
ATOM 1232 C CA . GLU A 1 165 ? 17.057 3.102 -23.130 1.00 98.31 165 GLU A CA 1
ATOM 1233 C C . GLU A 1 165 ? 18.223 3.250 -22.132 1.00 98.31 165 GLU A C 1
ATOM 1235 O O . GLU A 1 165 ? 19.303 2.700 -22.357 1.00 98.31 165 GLU A O 1
ATOM 1240 N N . LEU A 1 166 ? 18.014 3.926 -20.997 1.00 97.94 166 LEU A N 1
ATOM 1241 C CA . LEU A 1 166 ? 19.020 4.092 -19.941 1.00 97.94 166 LEU A CA 1
ATOM 1242 C C . LEU A 1 166 ? 19.493 2.747 -19.373 1.00 97.94 166 LEU A C 1
ATOM 1244 O O . LEU A 1 166 ? 20.687 2.568 -19.136 1.00 97.94 166 LEU A O 1
ATOM 1248 N N . LEU A 1 167 ? 18.573 1.801 -19.172 1.00 98.31 167 LEU A N 1
ATOM 1249 C CA . LEU A 1 167 ? 18.892 0.463 -18.674 1.00 98.31 167 LEU A CA 1
ATOM 1250 C C . LEU A 1 167 ? 19.506 -0.428 -19.769 1.00 98.31 167 LEU A C 1
ATOM 1252 O O . LEU A 1 167 ? 20.386 -1.229 -19.467 1.00 98.31 167 LEU A O 1
ATOM 1256 N N . GLN A 1 168 ? 19.092 -0.281 -21.035 1.00 98.19 168 GLN A N 1
ATOM 1257 C CA . GLN A 1 168 ? 19.678 -1.007 -22.177 1.00 98.19 168 GLN A CA 1
ATOM 1258 C C . GLN A 1 168 ? 21.136 -0.610 -22.447 1.00 98.19 168 GLN A C 1
ATOM 1260 O O . GLN A 1 168 ? 21.909 -1.439 -22.921 1.00 98.19 168 GLN A O 1
ATOM 1265 N N . ASN A 1 169 ? 21.517 0.626 -22.114 1.00 98.00 169 ASN A N 1
ATOM 1266 C CA . ASN A 1 169 ? 22.889 1.130 -22.215 1.00 98.00 169 ASN A CA 1
ATOM 1267 C C . ASN A 1 169 ? 23.745 0.883 -20.947 1.00 98.00 169 ASN A C 1
ATOM 1269 O O . ASN A 1 169 ? 24.871 1.375 -20.869 1.00 98.00 169 ASN A O 1
ATOM 1273 N N . ASP A 1 170 ? 23.249 0.133 -19.955 1.00 98.44 170 ASP A N 1
ATOM 1274 C CA . ASP A 1 170 ? 24.028 -0.321 -18.794 1.00 98.44 170 ASP A CA 1
ATOM 1275 C C . ASP A 1 170 ? 24.342 -1.818 -18.934 1.00 98.44 170 ASP A C 1
ATOM 1277 O O . ASP A 1 170 ? 23.462 -2.663 -18.758 1.00 98.44 170 ASP A O 1
ATOM 1281 N N . ASP A 1 171 ? 25.606 -2.150 -19.227 1.00 97.81 171 ASP A N 1
ATOM 1282 C CA . ASP A 1 171 ? 26.078 -3.527 -19.463 1.00 97.81 171 ASP A CA 1
ATOM 1283 C C . ASP A 1 171 ? 25.645 -4.523 -18.367 1.00 97.81 171 ASP A C 1
ATOM 1285 O O . ASP A 1 171 ? 25.426 -5.704 -18.649 1.00 97.81 171 ASP A O 1
ATOM 1289 N N . ASN A 1 172 ? 25.500 -4.066 -17.115 1.00 96.50 172 ASN A N 1
ATOM 1290 C CA . ASN A 1 172 ? 25.095 -4.918 -15.995 1.00 96.50 172 ASN A CA 1
ATOM 1291 C C . ASN A 1 172 ? 23.609 -5.285 -16.099 1.00 96.50 172 ASN A C 1
ATOM 1293 O O . ASN A 1 172 ? 23.258 -6.462 -16.022 1.00 96.50 172 ASN A O 1
ATOM 1297 N N . TYR A 1 173 ? 22.735 -4.297 -16.323 1.00 98.44 173 TYR A N 1
ATOM 1298 C CA . TYR A 1 173 ? 21.306 -4.551 -16.510 1.00 98.44 173 TYR A CA 1
ATOM 1299 C C . TYR A 1 173 ? 21.045 -5.311 -17.812 1.00 98.44 173 TYR A C 1
ATOM 1301 O O . TYR A 1 173 ? 20.269 -6.265 -17.801 1.00 98.44 173 TYR A O 1
ATOM 1309 N N . ALA A 1 174 ? 21.729 -4.968 -18.906 1.00 97.75 174 ALA A N 1
ATOM 1310 C CA . ALA A 1 174 ? 21.626 -5.698 -20.168 1.00 97.75 174 ALA A CA 1
ATOM 1311 C C . ALA A 1 174 ? 21.946 -7.195 -19.989 1.00 97.75 174 ALA A C 1
ATOM 1313 O O . ALA A 1 174 ? 21.188 -8.048 -20.457 1.00 97.75 174 ALA A O 1
ATOM 1314 N N . ALA A 1 175 ? 23.011 -7.526 -19.248 1.00 97.00 175 ALA A N 1
ATOM 1315 C CA . ALA A 1 175 ? 23.358 -8.907 -18.926 1.00 97.00 175 ALA A CA 1
ATOM 1316 C C . ALA A 1 175 ? 22.326 -9.593 -18.009 1.00 97.00 175 ALA A C 1
ATOM 1318 O O . ALA A 1 175 ? 21.950 -10.737 -18.261 1.00 97.00 175 ALA A O 1
ATOM 1319 N N . GLU A 1 176 ? 21.847 -8.922 -16.959 1.00 97.00 176 GLU A N 1
ATOM 1320 C CA . GLU A 1 176 ? 20.923 -9.524 -15.985 1.00 97.00 176 GLU A CA 1
ATOM 1321 C C . GLU A 1 176 ? 19.516 -9.755 -16.541 1.00 97.00 176 GLU A C 1
ATOM 1323 O O . GLU A 1 176 ? 18.929 -10.814 -16.308 1.00 97.00 176 GLU A O 1
ATOM 1328 N N . PHE A 1 177 ? 18.992 -8.823 -17.339 1.00 98.50 177 PHE A N 1
ATOM 1329 C CA . PHE A 1 177 ? 17.736 -9.041 -18.052 1.00 98.50 177 PHE A CA 1
ATOM 1330 C C . PHE A 1 177 ? 17.866 -10.158 -19.094 1.00 98.50 177 PHE A C 1
ATOM 1332 O O . PHE A 1 177 ? 16.955 -10.975 -19.194 1.00 98.50 177 PHE A O 1
ATOM 1339 N N . ALA A 1 178 ? 18.990 -10.267 -19.814 1.00 97.25 178 ALA A N 1
ATOM 1340 C CA . ALA A 1 178 ? 19.201 -11.328 -20.806 1.00 97.25 178 ALA A CA 1
ATOM 1341 C C . ALA A 1 178 ? 19.265 -12.752 -20.207 1.00 97.25 178 ALA A C 1
ATOM 1343 O O . ALA A 1 178 ? 19.043 -13.727 -20.924 1.00 97.25 178 ALA A O 1
ATOM 1344 N N . VAL A 1 179 ? 19.531 -12.894 -18.902 1.00 96.19 179 VAL A N 1
ATOM 1345 C CA . VAL A 1 179 ? 19.435 -14.180 -18.180 1.00 96.19 179 VAL A CA 1
ATOM 1346 C C . VAL A 1 179 ? 17.980 -14.563 -17.868 1.00 96.19 179 VAL A C 1
ATOM 1348 O O . VAL A 1 179 ? 17.676 -15.748 -17.741 1.00 96.19 179 VAL A O 1
ATOM 1351 N N . LEU A 1 180 ? 17.083 -13.580 -17.737 1.00 96.38 180 LEU A N 1
ATOM 1352 C CA . LEU A 1 180 ? 15.723 -13.753 -17.208 1.00 96.38 180 LEU A CA 1
ATOM 1353 C C . LEU A 1 180 ? 14.611 -13.614 -18.259 1.00 96.38 180 LEU A C 1
ATOM 1355 O O . LEU A 1 180 ? 13.545 -14.207 -18.099 1.00 96.38 180 LEU A O 1
ATOM 1359 N N . TYR A 1 181 ? 14.844 -12.835 -19.316 1.00 97.12 181 TYR A N 1
ATOM 1360 C CA . TYR A 1 181 ? 13.831 -12.411 -20.281 1.00 97.12 181 TYR A CA 1
ATOM 1361 C C . TYR A 1 181 ? 14.362 -12.546 -21.721 1.00 97.12 181 TYR A C 1
ATOM 1363 O O . TYR A 1 181 ? 15.310 -11.845 -22.084 1.00 97.12 181 TYR A O 1
ATOM 1371 N N . PRO A 1 182 ? 13.770 -13.407 -22.575 1.00 95.19 182 PRO A N 1
ATOM 1372 C CA . PRO A 1 182 ? 14.221 -13.597 -23.961 1.00 95.19 182 PRO A CA 1
ATOM 1373 C C . PRO A 1 182 ? 14.108 -12.350 -24.854 1.00 95.19 182 PRO A C 1
ATOM 1375 O O . PRO A 1 182 ? 14.806 -12.255 -25.859 1.00 95.19 182 PRO A O 1
ATOM 1378 N N . ASP A 1 183 ? 13.229 -11.411 -24.500 1.00 95.75 183 ASP A N 1
ATOM 1379 C CA . ASP A 1 183 ? 13.044 -10.098 -25.127 1.00 95.75 183 ASP A CA 1
ATOM 1380 C C . ASP A 1 183 ? 13.854 -8.975 -24.438 1.00 95.75 183 ASP A C 1
ATOM 1382 O O . ASP A 1 183 ? 13.807 -7.822 -24.864 1.00 95.75 183 ASP A O 1
ATOM 1386 N N . GLY A 1 184 ? 14.640 -9.305 -23.407 1.00 96.81 184 GLY A N 1
ATOM 1387 C CA . GLY A 1 184 ? 15.557 -8.387 -22.736 1.00 96.81 184 GLY A CA 1
ATOM 1388 C C . GLY A 1 184 ? 14.853 -7.303 -21.916 1.00 96.81 184 GLY A C 1
ATOM 1389 O O . GLY A 1 184 ? 13.922 -7.574 -21.153 1.00 96.81 184 GLY A O 1
ATOM 1390 N N . ILE A 1 185 ? 15.341 -6.065 -22.022 1.00 98.56 185 ILE A N 1
ATOM 1391 C CA . ILE A 1 185 ? 14.822 -4.934 -21.244 1.00 98.56 185 ILE A CA 1
ATOM 1392 C C . ILE A 1 185 ? 13.630 -4.309 -21.960 1.00 98.56 185 ILE A C 1
ATOM 1394 O O . ILE A 1 185 ? 13.781 -3.632 -22.978 1.00 98.56 185 ILE A O 1
ATOM 1398 N N . THR A 1 186 ? 12.452 -4.487 -21.371 1.00 98.19 186 THR A N 1
ATOM 1399 C CA . THR A 1 186 ? 11.198 -3.846 -21.772 1.00 98.19 186 THR A CA 1
ATOM 1400 C C . THR A 1 186 ? 10.510 -3.262 -20.538 1.00 98.19 186 THR A C 1
ATOM 1402 O O . THR A 1 186 ? 10.750 -3.717 -19.417 1.00 98.19 186 THR A O 1
ATOM 1405 N N . ALA A 1 187 ? 9.614 -2.285 -20.718 1.00 96.94 187 ALA A N 1
ATOM 1406 C CA . ALA A 1 187 ? 8.820 -1.742 -19.609 1.00 96.94 187 ALA A CA 1
ATOM 1407 C C . ALA A 1 187 ? 8.027 -2.843 -18.873 1.00 96.94 187 ALA A C 1
ATOM 1409 O O . ALA A 1 187 ? 7.940 -2.830 -17.647 1.00 96.94 187 ALA A O 1
ATOM 1410 N N . HIS A 1 188 ? 7.533 -3.855 -19.600 1.00 95.44 188 HIS A N 1
ATOM 1411 C CA . HIS A 1 188 ? 6.879 -5.019 -18.999 1.00 95.44 188 HIS A CA 1
ATOM 1412 C C . HIS A 1 188 ? 7.823 -5.794 -18.069 1.00 95.44 188 HIS A C 1
ATOM 1414 O O . HIS A 1 188 ? 7.470 -6.056 -16.921 1.00 95.44 188 HIS A O 1
ATOM 1420 N N . ASN A 1 189 ? 9.038 -6.103 -18.529 1.00 97.69 189 ASN A N 1
ATOM 1421 C CA . ASN A 1 189 ? 10.001 -6.899 -17.766 1.00 97.69 189 ASN A CA 1
ATOM 1422 C C . ASN A 1 189 ? 10.575 -6.129 -16.563 1.00 97.69 189 ASN A C 1
ATOM 1424 O O . ASN A 1 189 ? 10.841 -6.735 -15.525 1.00 97.69 189 ASN A O 1
ATOM 1428 N N . ILE A 1 190 ? 10.706 -4.798 -16.661 1.00 98.50 190 ILE A N 1
ATOM 1429 C CA . ILE A 1 190 ? 11.027 -3.913 -15.524 1.00 98.50 190 ILE A CA 1
ATOM 1430 C C . ILE A 1 190 ? 9.922 -4.011 -14.462 1.00 98.50 190 ILE A C 1
ATOM 1432 O O . ILE A 1 190 ? 10.206 -4.299 -13.298 1.00 98.50 190 ILE A O 1
ATOM 1436 N N . GLY A 1 191 ? 8.656 -3.845 -14.865 1.00 97.12 191 GLY A N 1
ATOM 1437 C CA . GLY A 1 191 ? 7.507 -3.947 -13.963 1.00 97.12 191 GLY A CA 1
ATOM 1438 C C . GLY A 1 191 ? 7.339 -5.344 -13.352 1.00 97.12 191 GLY A C 1
ATOM 1439 O O . GLY A 1 191 ? 6.981 -5.463 -12.183 1.00 97.12 191 GLY A O 1
ATOM 1440 N N . ASP A 1 192 ? 7.617 -6.414 -14.103 1.00 96.31 192 ASP A N 1
ATOM 1441 C CA . ASP A 1 192 ? 7.523 -7.800 -13.624 1.00 96.31 192 ASP A CA 1
ATOM 1442 C C . ASP A 1 192 ? 8.680 -8.164 -12.674 1.00 96.31 192 ASP A C 1
ATOM 1444 O O . ASP A 1 192 ? 8.459 -8.861 -11.684 1.00 96.31 192 ASP A O 1
ATOM 1448 N N . ALA A 1 193 ? 9.890 -7.630 -12.891 1.00 97.81 193 ALA A N 1
ATOM 1449 C CA . ALA A 1 193 ? 11.004 -7.740 -11.943 1.00 97.81 193 ALA A CA 1
ATOM 1450 C C . ALA A 1 193 ? 10.722 -6.977 -10.634 1.00 97.81 193 ALA A C 1
ATOM 1452 O O . ALA A 1 193 ? 10.868 -7.542 -9.546 1.00 97.81 193 ALA A O 1
ATOM 1453 N N . LEU A 1 194 ? 10.259 -5.724 -10.726 1.00 98.19 194 LEU A N 1
ATOM 1454 C CA . LEU A 1 194 ? 9.877 -4.906 -9.568 1.00 98.19 194 LEU A CA 1
ATOM 1455 C C . LEU A 1 194 ? 8.713 -5.530 -8.785 1.00 98.19 194 LEU A C 1
ATOM 1457 O O . LEU A 1 194 ? 8.759 -5.586 -7.556 1.00 98.19 194 LEU A O 1
ATOM 1461 N N . ALA A 1 195 ? 7.675 -6.023 -9.464 1.00 95.88 195 ALA A N 1
ATOM 1462 C CA . ALA A 1 195 ? 6.551 -6.698 -8.816 1.00 95.88 195 ALA A CA 1
ATOM 1463 C C . ALA A 1 195 ? 6.968 -8.027 -8.169 1.00 95.88 195 ALA A C 1
ATOM 1465 O O . ALA A 1 195 ? 6.483 -8.346 -7.081 1.00 95.88 195 ALA A O 1
ATOM 1466 N N . TYR A 1 196 ? 7.891 -8.779 -8.782 1.00 94.69 196 TYR A N 1
ATOM 1467 C CA . TYR A 1 196 ? 8.438 -10.001 -8.191 1.00 94.69 196 TYR A CA 1
ATOM 1468 C C . TYR A 1 196 ? 9.219 -9.705 -6.906 1.00 94.69 196 TYR A C 1
ATOM 1470 O O . TYR A 1 196 ? 8.893 -10.266 -5.859 1.00 94.69 196 TYR A O 1
ATOM 1478 N N . PHE A 1 197 ? 10.179 -8.771 -6.936 1.00 96.12 197 PHE A N 1
ATOM 1479 C CA . PHE A 1 197 ? 10.912 -8.375 -5.727 1.00 96.12 197 PHE A CA 1
ATOM 1480 C C . PHE A 1 197 ? 9.973 -7.877 -4.626 1.00 96.12 197 PHE A C 1
ATOM 1482 O O . PHE A 1 197 ? 10.080 -8.332 -3.487 1.00 96.12 197 PHE A O 1
ATOM 1489 N N . GLN A 1 198 ? 9.015 -7.006 -4.957 1.00 94.75 198 GLN A N 1
ATOM 1490 C CA . GLN A 1 198 ? 8.052 -6.512 -3.974 1.00 94.75 198 GLN A CA 1
ATOM 1491 C C . GLN A 1 198 ? 7.228 -7.649 -3.354 1.00 94.75 198 GLN A C 1
ATOM 1493 O O . GLN A 1 198 ? 7.068 -7.696 -2.136 1.00 94.75 198 GLN A O 1
ATOM 1498 N N . THR A 1 199 ? 6.764 -8.600 -4.171 1.00 92.31 199 THR A N 1
ATOM 1499 C CA . THR A 1 199 ? 6.019 -9.778 -3.704 1.00 92.31 199 THR A CA 1
ATOM 1500 C C . THR A 1 199 ? 6.844 -10.597 -2.712 1.00 92.31 199 THR A C 1
ATOM 1502 O O . THR A 1 199 ? 6.388 -10.843 -1.594 1.00 92.31 199 THR A O 1
ATOM 1505 N N . MET A 1 200 ? 8.068 -10.979 -3.079 1.00 89.88 200 MET A N 1
ATOM 1506 C CA . MET A 1 200 ? 8.893 -11.871 -2.258 1.00 89.88 200 MET A CA 1
ATOM 1507 C C . MET A 1 200 ? 9.452 -11.176 -1.005 1.00 89.88 200 MET A C 1
ATOM 1509 O O . MET A 1 200 ? 9.477 -11.775 0.067 1.00 89.88 200 MET A O 1
ATOM 1513 N N . ASN A 1 201 ? 9.872 -9.909 -1.106 1.00 90.50 201 ASN A N 1
ATOM 1514 C CA . ASN A 1 201 ? 10.532 -9.188 -0.011 1.00 90.50 201 ASN A CA 1
ATOM 1515 C C . ASN A 1 201 ? 9.555 -8.537 0.985 1.00 90.50 201 ASN A C 1
ATOM 1517 O O . ASN A 1 201 ? 9.868 -8.408 2.175 1.00 90.50 201 ASN A O 1
ATOM 1521 N N . PHE A 1 202 ? 8.367 -8.122 0.531 1.00 91.56 202 PHE A N 1
ATOM 1522 C CA . PHE A 1 202 ? 7.384 -7.424 1.369 1.00 91.56 202 PHE A CA 1
ATOM 1523 C C . PHE A 1 202 ? 6.185 -8.283 1.789 1.00 91.56 202 PHE A C 1
ATOM 1525 O O . PHE A 1 202 ? 5.365 -7.822 2.579 1.00 91.56 202 PHE A O 1
ATOM 1532 N N . THR A 1 203 ? 6.100 -9.554 1.388 1.00 90.75 203 THR A N 1
ATOM 1533 C CA . THR A 1 203 ? 5.144 -10.475 2.025 1.00 90.75 203 THR A CA 1
ATOM 1534 C C . THR A 1 203 ? 5.491 -10.685 3.509 1.00 90.75 203 THR A C 1
ATOM 1536 O O . THR A 1 203 ? 6.654 -10.845 3.895 1.00 90.75 203 THR A O 1
ATOM 1539 N N . ARG A 1 204 ? 4.472 -10.656 4.370 1.00 88.25 204 ARG A N 1
ATOM 1540 C CA . ARG A 1 204 ? 4.549 -10.829 5.826 1.00 88.25 204 ARG A CA 1
ATOM 1541 C C . ARG A 1 204 ? 3.655 -11.998 6.226 1.00 88.25 204 ARG A C 1
ATOM 1543 O O . ARG A 1 204 ? 2.483 -11.824 6.527 1.00 88.25 204 ARG A O 1
ATOM 1550 N N . ALA A 1 205 ? 4.240 -13.194 6.215 1.00 89.44 205 ALA A N 1
ATOM 1551 C CA . ALA A 1 205 ? 3.567 -14.451 6.556 1.00 89.44 205 ALA A CA 1
ATOM 1552 C C . ALA A 1 205 ? 3.656 -14.835 8.048 1.00 89.44 205 ALA A C 1
ATOM 1554 O O . ALA A 1 205 ? 3.057 -15.815 8.470 1.00 89.44 205 ALA A O 1
ATOM 1555 N N . ASN A 1 206 ? 4.442 -14.102 8.847 1.00 89.38 206 ASN A N 1
ATOM 1556 C CA . ASN A 1 206 ? 4.843 -14.507 10.197 1.00 89.38 206 ASN A CA 1
ATOM 1557 C C . ASN A 1 206 ? 4.712 -13.347 11.203 1.00 89.38 206 ASN A C 1
ATOM 1559 O O . ASN A 1 206 ? 5.695 -12.826 11.733 1.00 89.38 206 ASN A O 1
ATOM 1563 N N . THR A 1 207 ? 3.473 -12.923 11.437 1.00 93.31 207 THR A N 1
ATOM 1564 C CA . THR A 1 207 ? 3.099 -11.981 12.504 1.00 93.31 207 THR A CA 1
ATOM 1565 C C . THR A 1 207 ? 2.564 -12.763 13.714 1.00 93.31 207 THR A C 1
ATOM 1567 O O . THR A 1 207 ? 2.184 -13.928 13.555 1.00 93.31 207 THR A O 1
ATOM 1570 N N . PRO A 1 208 ? 2.538 -12.191 14.934 1.00 95.56 208 PRO A N 1
ATOM 1571 C CA . PRO A 1 208 ? 1.911 -12.833 16.093 1.00 95.56 208 PRO A CA 1
ATOM 1572 C C . PRO A 1 208 ? 0.485 -13.329 15.817 1.00 95.56 208 PRO A C 1
ATOM 1574 O O . PRO A 1 208 ? 0.163 -14.470 16.141 1.00 95.56 208 PRO A O 1
ATOM 1577 N N . PHE A 1 209 ? -0.328 -12.528 15.125 1.00 96.00 209 PHE A N 1
ATOM 1578 C CA . PHE A 1 209 ? -1.673 -12.931 14.724 1.00 96.00 209 PHE A CA 1
ATOM 1579 C C . PHE A 1 209 ? -1.693 -14.079 13.703 1.00 96.00 209 PHE A C 1
ATOM 1581 O O . PHE A 1 209 ? -2.470 -15.017 13.852 1.00 96.00 209 PHE A O 1
ATOM 1588 N N . LEU A 1 210 ? -0.817 -14.065 12.692 1.00 94.19 210 LEU A N 1
ATOM 1589 C CA . LEU A 1 210 ? -0.763 -15.146 11.698 1.00 94.19 210 LEU A CA 1
ATOM 1590 C C . LEU A 1 210 ? -0.309 -16.481 12.304 1.00 94.19 210 LEU A C 1
ATOM 1592 O O . LEU A 1 210 ? -0.841 -17.520 11.923 1.00 94.19 210 LEU A O 1
ATOM 1596 N N . ARG A 1 211 ? 0.609 -16.462 13.281 1.00 93.19 211 ARG A N 1
ATOM 1597 C CA . ARG A 1 211 ? 0.978 -17.665 14.046 1.00 93.19 211 ARG A CA 1
ATOM 1598 C C . ARG A 1 211 ? -0.170 -18.153 14.934 1.00 93.19 211 ARG A C 1
ATOM 1600 O O . ARG A 1 211 ? -0.427 -19.351 14.984 1.00 93.19 211 ARG A O 1
ATOM 1607 N N . HIS A 1 212 ? -0.927 -17.241 15.551 1.00 94.31 212 HIS A N 1
ATOM 1608 C CA . HIS A 1 212 ? -2.146 -17.601 16.282 1.00 94.31 212 HIS A CA 1
ATOM 1609 C C . HIS A 1 212 ? -3.196 -18.275 15.377 1.00 94.31 212 HIS A C 1
ATOM 1611 O O . HIS A 1 212 ? -3.723 -19.326 15.731 1.00 94.31 212 HIS A O 1
ATOM 1617 N N . LEU A 1 213 ? -3.440 -17.739 14.171 1.00 92.94 213 LEU A N 1
ATOM 1618 C CA . LEU A 1 213 ? -4.319 -18.369 13.172 1.00 92.94 213 LEU A CA 1
ATOM 1619 C C . LEU A 1 213 ? -3.797 -19.724 12.661 1.00 92.94 213 LEU A C 1
ATOM 1621 O O . LEU A 1 213 ? -4.594 -20.542 12.211 1.00 92.94 213 LEU A O 1
ATOM 1625 N N . ALA A 1 214 ? -2.485 -19.969 12.728 1.00 89.75 214 ALA A N 1
ATOM 1626 C CA . ALA A 1 214 ? -1.871 -21.265 12.430 1.00 89.75 214 ALA A CA 1
ATOM 1627 C C . ALA A 1 214 ? -1.944 -22.266 13.606 1.00 89.75 214 ALA A C 1
ATOM 1629 O O . ALA A 1 214 ? -1.440 -23.383 13.490 1.00 89.75 214 ALA A O 1
ATOM 1630 N N . GLY A 1 215 ? -2.570 -21.888 14.728 1.00 91.31 215 GLY A N 1
ATOM 1631 C CA . GLY A 1 215 ? -2.740 -22.738 15.907 1.00 91.31 215 GLY A CA 1
ATOM 1632 C C . GLY A 1 215 ? -1.572 -22.712 16.897 1.00 91.31 215 GLY A C 1
ATOM 1633 O O . GLY A 1 215 ? -1.522 -23.567 17.778 1.00 91.31 215 GLY A O 1
ATOM 1634 N N . GLU A 1 216 ? -0.636 -21.763 16.788 1.00 93.31 216 GLU A N 1
ATOM 1635 C CA . GLU A 1 216 ? 0.406 -21.589 17.805 1.00 93.31 216 GLU A CA 1
ATOM 1636 C C . GLU A 1 216 ? -0.165 -20.951 19.0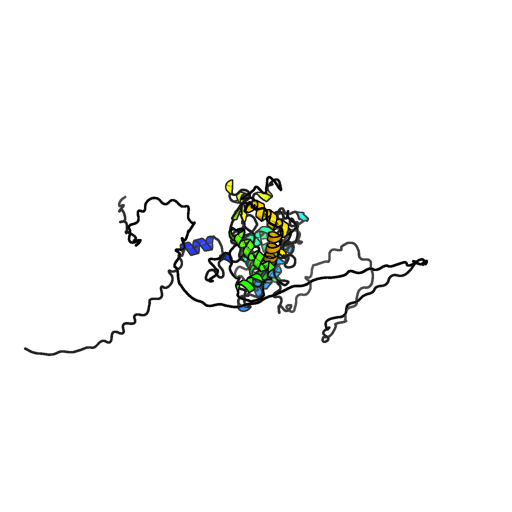86 1.00 93.31 216 GLU A C 1
ATOM 1638 O O . GLU A 1 216 ? -0.820 -19.901 19.058 1.00 93.31 216 GLU A O 1
ATOM 1643 N N . GLU A 1 217 ? 0.115 -21.583 20.228 1.00 90.06 217 GLU A N 1
ATOM 1644 C CA . GLU A 1 217 ? -0.284 -21.122 21.564 1.00 90.06 217 GLU A CA 1
ATOM 1645 C C . GLU A 1 217 ? 0.493 -19.856 21.990 1.00 90.06 217 GLU A C 1
ATOM 1647 O O . GLU A 1 217 ? 1.582 -19.575 21.485 1.00 90.06 217 GLU A O 1
ATOM 1652 N N . ASP A 1 218 ? -0.076 -19.073 22.913 1.00 89.50 218 ASP A N 1
ATOM 1653 C CA . ASP A 1 218 ? 0.529 -17.893 23.565 1.00 89.50 218 ASP A CA 1
ATOM 1654 C C . ASP A 1 218 ? 1.080 -16.777 22.640 1.00 89.50 218 ASP A C 1
ATOM 1656 O O . ASP A 1 218 ? 1.881 -15.938 23.059 1.00 89.50 218 ASP A O 1
ATOM 1660 N N . GLN A 1 219 ? 0.641 -16.713 21.376 1.00 94.38 219 GLN A N 1
ATOM 1661 C CA . GLN A 1 219 ? 1.112 -15.695 20.421 1.00 94.38 219 GLN A CA 1
ATOM 1662 C C . GLN A 1 219 ? 0.451 -14.317 20.577 1.00 94.38 219 GLN A C 1
ATOM 1664 O O . GLN A 1 219 ? 1.031 -13.315 20.153 1.00 94.38 219 GLN A O 1
ATOM 1669 N N . LEU A 1 220 ? -0.740 -14.249 21.180 1.00 95.25 220 LEU A N 1
ATOM 1670 C CA . LEU A 1 220 ? -1.464 -13.008 21.468 1.00 95.25 220 LEU A CA 1
ATOM 1671 C C . LEU A 1 220 ? -1.514 -12.756 22.977 1.00 95.25 220 LEU A C 1
ATOM 1673 O O . LEU A 1 220 ? -1.669 -13.685 23.766 1.00 95.25 220 LEU A O 1
ATOM 1677 N N . SER A 1 221 ? -1.443 -11.488 23.383 1.00 96.31 221 SER A N 1
ATOM 1678 C CA . SER A 1 221 ? -1.779 -11.098 24.755 1.00 96.31 221 SER A CA 1
ATOM 1679 C C . SER A 1 221 ? -3.293 -11.174 24.980 1.00 96.31 221 SER A C 1
ATOM 1681 O O . SER A 1 221 ? -4.073 -11.053 24.035 1.00 96.31 221 SER A O 1
ATOM 1683 N N . GLU A 1 222 ? -3.732 -11.277 26.238 1.00 97.88 222 GLU A N 1
ATOM 1684 C CA . GLU A 1 222 ? -5.161 -11.177 26.587 1.00 97.88 222 GLU A CA 1
ATOM 1685 C C . GLU A 1 222 ? -5.807 -9.897 26.029 1.00 97.88 222 GLU A C 1
ATOM 1687 O O . GLU A 1 222 ? -6.962 -9.917 25.613 1.00 97.88 222 GLU A O 1
ATOM 1692 N N . GLN A 1 223 ? -5.051 -8.794 25.977 1.00 98.38 223 GLN A N 1
ATOM 1693 C CA . GLN A 1 223 ? -5.492 -7.529 25.391 1.00 98.38 223 GLN A CA 1
ATOM 1694 C C . GLN A 1 223 ? -5.702 -7.640 23.874 1.00 98.38 223 GLN A C 1
ATOM 1696 O O . GLN A 1 223 ? -6.757 -7.255 23.382 1.00 98.38 223 GLN A O 1
ATOM 1701 N N . ALA A 1 224 ? -4.750 -8.224 23.139 1.00 98.25 224 ALA A N 1
ATOM 1702 C CA . ALA A 1 224 ? -4.878 -8.425 21.695 1.00 98.25 224 ALA A CA 1
ATOM 1703 C C . ALA A 1 224 ? -5.988 -9.433 21.336 1.00 98.25 224 ALA A C 1
ATOM 1705 O O . ALA A 1 224 ? -6.663 -9.256 20.325 1.00 98.25 224 ALA A O 1
ATOM 1706 N N . MET A 1 225 ? -6.238 -10.449 22.175 1.00 98.12 225 MET A N 1
ATOM 1707 C CA . MET A 1 225 ? -7.382 -11.357 22.001 1.00 98.12 225 MET A CA 1
ATOM 1708 C C . MET A 1 225 ? -8.726 -10.635 22.178 1.00 98.12 225 MET A C 1
ATOM 1710 O O . MET A 1 225 ? -9.616 -10.803 21.344 1.00 98.12 225 MET A O 1
ATOM 1714 N N . ARG A 1 226 ? -8.873 -9.791 23.213 1.00 98.56 226 ARG A N 1
ATOM 1715 C CA . ARG A 1 226 ? -10.071 -8.943 23.362 1.00 98.56 226 ARG A CA 1
ATOM 1716 C C . ARG A 1 226 ? -10.209 -7.966 22.199 1.00 98.56 226 ARG A C 1
ATOM 1718 O O . ARG A 1 226 ? -11.307 -7.818 21.678 1.00 98.56 226 ARG A O 1
ATOM 1725 N N . GLY A 1 227 ? -9.110 -7.362 21.750 1.00 98.69 227 GLY A N 1
ATOM 1726 C CA . GLY A 1 227 ? -9.077 -6.461 20.598 1.00 98.69 227 GLY A CA 1
ATOM 1727 C C . GLY A 1 227 ? -9.577 -7.106 19.315 1.00 98.69 227 GLY A C 1
ATOM 1728 O O . GLY A 1 227 ? -10.394 -6.517 18.614 1.00 98.69 227 GLY A O 1
ATOM 1729 N N . TRP A 1 228 ? -9.148 -8.341 19.047 1.00 98.44 228 TRP A N 1
ATOM 1730 C CA . TRP A 1 228 ? -9.608 -9.122 17.902 1.00 98.44 228 TRP A CA 1
ATOM 1731 C C . TRP A 1 228 ? -11.111 -9.427 17.990 1.00 98.44 228 TRP A C 1
ATOM 1733 O O . TRP A 1 228 ? -11.855 -9.122 17.057 1.00 98.44 228 TRP A O 1
ATOM 1743 N N . GLN A 1 229 ? -11.587 -9.928 19.139 1.00 98.19 229 GLN A N 1
ATOM 1744 C CA . GLN A 1 229 ? -13.022 -10.136 19.373 1.00 98.19 229 GLN A CA 1
ATOM 1745 C C . GLN A 1 229 ? -13.815 -8.832 19.184 1.00 98.19 229 GLN A C 1
ATOM 1747 O O . GLN A 1 229 ? -14.878 -8.824 18.562 1.00 98.19 229 GLN A O 1
ATOM 1752 N N . ARG A 1 230 ? -13.297 -7.714 19.699 1.00 98.44 230 ARG A N 1
ATOM 1753 C CA . ARG A 1 230 ? -13.969 -6.417 19.649 1.00 98.44 230 ARG A CA 1
ATOM 1754 C C . ARG A 1 230 ? -14.023 -5.848 18.231 1.00 98.44 230 ARG A C 1
ATOM 1756 O O . ARG A 1 230 ? -15.054 -5.304 17.847 1.00 98.44 230 ARG A O 1
ATOM 1763 N N . PHE A 1 231 ? -12.967 -6.033 17.442 1.00 98.56 231 PHE A N 1
ATOM 1764 C CA . PHE A 1 231 ? -12.893 -5.676 16.023 1.00 98.56 231 PHE A CA 1
ATOM 1765 C C . PHE A 1 231 ? -13.966 -6.400 15.183 1.00 98.56 231 PHE A C 1
ATOM 1767 O O . PHE A 1 231 ? -14.611 -5.773 14.334 1.00 98.56 231 PHE A O 1
ATOM 1774 N N . ASP A 1 232 ? -14.226 -7.681 15.473 1.00 97.44 232 ASP A N 1
ATOM 1775 C CA . ASP A 1 232 ? -15.335 -8.444 14.882 1.00 97.44 232 ASP A CA 1
ATOM 1776 C C . ASP A 1 232 ? -16.708 -7.921 15.343 1.00 97.44 232 ASP A C 1
ATOM 1778 O O . ASP A 1 232 ? -17.562 -7.601 14.514 1.00 97.44 232 ASP A O 1
ATOM 1782 N N . GLU A 1 233 ? -16.928 -7.790 16.657 1.00 97.62 233 GLU A N 1
ATOM 1783 C CA . GLU A 1 233 ? -18.214 -7.366 17.243 1.00 97.62 233 GLU A CA 1
ATOM 1784 C C . GLU A 1 233 ? -18.640 -5.937 16.863 1.00 97.62 233 GLU A C 1
ATOM 1786 O O . GLU A 1 233 ? -19.835 -5.634 16.781 1.00 97.62 233 GLU A O 1
ATOM 1791 N N . ILE A 1 234 ? -17.675 -5.036 16.677 1.00 97.06 234 ILE A N 1
ATOM 1792 C CA . ILE A 1 234 ? -17.906 -3.654 16.245 1.00 97.06 234 ILE A CA 1
ATOM 1793 C C . ILE A 1 234 ? -18.342 -3.612 14.778 1.00 97.06 234 ILE A C 1
ATOM 1795 O O . ILE A 1 234 ? -19.254 -2.845 14.440 1.00 97.06 234 ILE A O 1
ATOM 1799 N N . GLY A 1 235 ? -17.740 -4.470 13.947 1.00 96.94 235 GLY A N 1
ATOM 1800 C CA . GLY A 1 235 ? -18.010 -4.596 12.516 1.00 96.94 235 GLY A CA 1
ATOM 1801 C C . GLY A 1 235 ? -16.842 -4.220 11.599 1.00 96.94 235 GLY A C 1
ATOM 1802 O O . GLY A 1 235 ? -17.034 -4.213 10.384 1.00 96.94 235 GLY A O 1
ATOM 1803 N N . CYS A 1 236 ? -15.640 -3.941 12.118 1.00 98.19 236 CYS A N 1
ATOM 1804 C CA . CYS A 1 236 ? -14.470 -3.548 11.314 1.00 98.19 236 CYS A CA 1
ATOM 1805 C C . CYS A 1 236 ? -14.113 -4.607 10.254 1.00 98.19 236 CYS A C 1
ATOM 1807 O O . CYS A 1 236 ? -13.794 -4.283 9.105 1.00 98.19 236 CYS A O 1
ATOM 1809 N N . VAL A 1 237 ? -14.275 -5.883 10.616 1.00 97.19 237 VAL A N 1
ATOM 1810 C CA . VAL A 1 237 ? -14.093 -7.045 9.735 1.00 97.19 237 VAL A CA 1
ATOM 1811 C C . VAL A 1 237 ? -15.031 -7.051 8.518 1.00 97.19 237 VAL A C 1
ATOM 1813 O O . VAL A 1 237 ? -14.751 -7.739 7.545 1.00 97.19 237 VAL A O 1
ATOM 1816 N N . SER A 1 238 ? -16.116 -6.268 8.486 1.00 95.50 238 SER A N 1
ATOM 1817 C CA . SER A 1 238 ? -16.981 -6.176 7.292 1.00 95.50 238 SER A CA 1
ATOM 1818 C C . SER A 1 238 ? -16.254 -5.601 6.066 1.00 95.50 238 SER A C 1
ATOM 1820 O O . SER A 1 238 ? -16.517 -6.028 4.940 1.00 95.50 238 SER A O 1
ATOM 1822 N N . CYS A 1 239 ? -15.279 -4.716 6.290 1.00 97.38 239 CYS A N 1
ATOM 1823 C CA . CYS A 1 239 ? -14.421 -4.128 5.259 1.00 97.38 239 CYS A CA 1
ATOM 1824 C C . CYS A 1 239 ? -13.007 -4.727 5.293 1.00 97.38 239 CYS A C 1
ATOM 1826 O O . CYS A 1 239 ? -12.425 -5.019 4.249 1.00 97.38 239 CYS A O 1
ATOM 1828 N N . HIS A 1 240 ? -12.465 -4.944 6.493 1.00 97.88 240 HIS A N 1
ATOM 1829 C CA . HIS A 1 240 ? -11.098 -5.411 6.710 1.00 97.88 240 HIS A CA 1
ATOM 1830 C C . HIS A 1 240 ? -11.039 -6.924 6.955 1.00 97.88 240 HIS A C 1
ATOM 1832 O O . HIS A 1 240 ? -10.830 -7.381 8.075 1.00 97.88 240 HIS A O 1
ATOM 1838 N N . ASN A 1 241 ? -11.224 -7.707 5.889 1.00 95.56 241 ASN A N 1
ATOM 1839 C CA . ASN A 1 241 ? -11.252 -9.174 5.941 1.00 95.56 241 ASN A CA 1
ATOM 1840 C C . ASN A 1 241 ? -10.356 -9.858 4.895 1.00 95.56 241 ASN A C 1
ATOM 1842 O O . ASN A 1 241 ? -9.693 -9.220 4.072 1.00 95.56 241 ASN A O 1
ATOM 1846 N N . GLY A 1 242 ? -10.348 -11.189 4.949 1.00 92.88 242 GLY A N 1
ATOM 1847 C CA . GLY A 1 242 ? -9.632 -12.079 4.049 1.00 92.88 242 GLY A CA 1
ATOM 1848 C C . GLY A 1 242 ? -8.158 -12.220 4.420 1.00 92.88 242 GLY A C 1
ATOM 1849 O O . GLY A 1 242 ? -7.747 -11.992 5.554 1.00 92.88 242 GLY A O 1
ATOM 1850 N N . ILE A 1 243 ? -7.345 -12.601 3.436 1.00 92.25 243 ILE A N 1
ATOM 1851 C CA . ILE A 1 243 ? -5.904 -12.819 3.626 1.00 92.25 243 ILE A CA 1
ATOM 1852 C C . ILE A 1 243 ? -5.143 -11.539 4.001 1.00 92.25 243 ILE A C 1
ATOM 1854 O O . ILE A 1 243 ? -4.174 -11.595 4.755 1.00 92.25 243 ILE A O 1
ATOM 1858 N N . ASN A 1 244 ? -5.599 -10.378 3.519 1.00 93.38 244 ASN A N 1
ATOM 1859 C CA . ASN A 1 244 ? -4.897 -9.102 3.669 1.00 93.38 244 ASN A CA 1
ATOM 1860 C C . ASN A 1 244 ? -5.606 -8.100 4.606 1.00 93.38 244 ASN A C 1
ATOM 1862 O O . ASN A 1 244 ? -5.209 -6.942 4.655 1.00 93.38 244 ASN A O 1
ATOM 1866 N N . LEU A 1 245 ? -6.650 -8.530 5.332 1.00 96.38 245 LEU A N 1
ATOM 1867 C CA . LEU A 1 245 ? -7.446 -7.707 6.263 1.00 96.38 245 LEU A CA 1
ATOM 1868 C C . LEU A 1 245 ? -7.836 -6.347 5.670 1.00 96.38 245 LEU A C 1
ATOM 1870 O O . LEU A 1 245 ? -7.494 -5.277 6.175 1.00 96.38 245 LEU A O 1
ATOM 1874 N N . GLY A 1 246 ? -8.541 -6.426 4.544 1.00 96.31 246 GLY A N 1
ATOM 1875 C CA . GLY A 1 246 ? -8.731 -5.331 3.604 1.00 96.31 246 GLY A CA 1
ATOM 1876 C C . GLY A 1 246 ? -7.966 -5.612 2.314 1.00 96.31 246 GLY A C 1
ATOM 1877 O O . GLY A 1 246 ? -7.700 -6.765 1.972 1.00 96.31 246 GLY A O 1
ATOM 1878 N N . GLY A 1 247 ? -7.657 -4.572 1.537 1.00 94.19 247 GLY A N 1
ATOM 1879 C CA . GLY A 1 247 ? -7.014 -4.737 0.230 1.00 94.19 247 GLY A CA 1
ATOM 1880 C C . GLY A 1 247 ? -7.855 -5.510 -0.795 1.00 94.19 247 GLY A C 1
ATOM 1881 O O . GLY A 1 247 ? -7.324 -5.930 -1.817 1.00 94.19 247 GLY A O 1
ATOM 1882 N N . ASN A 1 248 ? -9.150 -5.712 -0.545 1.00 90.94 248 ASN A N 1
ATOM 1883 C CA . ASN A 1 248 ? -10.023 -6.632 -1.283 1.00 90.94 248 ASN A CA 1
ATOM 1884 C C . ASN A 1 248 ? -11.331 -6.000 -1.792 1.00 90.94 248 ASN A C 1
ATOM 1886 O O . ASN A 1 248 ? -12.057 -6.630 -2.558 1.00 90.94 248 ASN A O 1
ATOM 1890 N N . SER A 1 249 ? -11.642 -4.779 -1.358 1.00 93.56 249 SER A N 1
ATOM 1891 C CA . SER A 1 249 ? -12.887 -4.078 -1.661 1.00 93.56 249 SER A CA 1
ATOM 1892 C C . SER A 1 249 ? -12.671 -2.567 -1.789 1.00 93.56 249 SER A C 1
ATOM 1894 O O . SER A 1 249 ? -11.639 -2.024 -1.379 1.00 93.56 249 SER A O 1
ATOM 1896 N N . TYR A 1 250 ? -13.658 -1.898 -2.385 1.00 96.19 250 TYR A N 1
ATOM 1897 C CA . TYR A 1 250 ? -13.817 -0.446 -2.349 1.00 96.19 250 TYR A CA 1
ATOM 1898 C C . TYR A 1 250 ? -14.905 -0.088 -1.335 1.00 96.19 250 TYR A C 1
ATOM 1900 O O . TYR A 1 250 ? -15.917 -0.785 -1.283 1.00 96.19 250 TYR A O 1
ATOM 1908 N N . GLN A 1 251 ? -14.721 0.990 -0.575 1.00 97.12 251 GLN A N 1
ATOM 1909 C CA . GLN A 1 251 ? -15.708 1.508 0.378 1.00 97.12 251 GLN A CA 1
ATOM 1910 C C . GLN A 1 251 ? -15.716 3.038 0.357 1.00 97.12 251 GLN A C 1
ATOM 1912 O O . GLN A 1 251 ? -14.687 3.664 0.100 1.00 97.12 251 GLN A O 1
ATOM 1917 N N . GLN A 1 252 ? -16.869 3.644 0.638 1.00 95.75 252 GLN A N 1
ATOM 1918 C CA . GLN A 1 252 ? -16.977 5.092 0.823 1.00 95.75 252 GLN A CA 1
ATOM 1919 C C . GLN A 1 252 ? -16.310 5.500 2.144 1.00 95.75 252 GLN A C 1
ATOM 1921 O O . GLN A 1 252 ? -16.508 4.846 3.167 1.00 95.75 252 GLN A O 1
ATOM 1926 N N . LEU A 1 253 ? -15.521 6.574 2.139 1.00 95.25 253 LEU A N 1
ATOM 1927 C CA . LEU A 1 253 ? -15.007 7.183 3.363 1.00 95.25 253 LEU A CA 1
ATOM 1928 C C . LEU A 1 253 ? -16.094 8.079 3.973 1.00 95.25 253 LEU A C 1
ATOM 1930 O O . LEU A 1 253 ? -16.583 8.995 3.315 1.00 95.25 253 LEU A O 1
ATOM 1934 N N . GLY A 1 254 ? -16.511 7.784 5.206 1.00 94.12 254 GLY A N 1
ATOM 1935 C CA . GLY A 1 254 ? -17.665 8.442 5.827 1.00 94.12 254 GLY A CA 1
ATOM 1936 C C . GLY A 1 254 ? -19.011 7.842 5.407 1.00 94.12 254 GLY A C 1
ATOM 1937 O O . GLY A 1 254 ? -19.928 8.571 5.035 1.00 94.12 254 GLY A O 1
ATOM 1938 N N . SER A 1 255 ? -19.113 6.509 5.410 1.00 93.88 255 SER A N 1
ATOM 1939 C CA . SER A 1 255 ? -20.328 5.775 5.019 1.00 93.88 255 SER A CA 1
ATOM 1940 C C . SER A 1 255 ? -21.451 5.790 6.070 1.00 93.88 255 SER A C 1
ATOM 1942 O O . SER A 1 255 ? -22.612 5.591 5.709 1.00 93.88 255 SER A O 1
ATOM 1944 N N . ALA A 1 256 ? -21.133 6.059 7.342 1.00 95.00 256 ALA A N 1
ATOM 1945 C CA . ALA A 1 256 ? -22.102 6.199 8.434 1.00 95.00 256 ALA A CA 1
ATOM 1946 C C . ALA A 1 256 ? -22.302 7.665 8.868 1.00 95.00 256 ALA A C 1
ATOM 1948 O O . ALA A 1 256 ? -23.442 8.106 9.022 1.00 95.00 256 ALA A O 1
ATOM 1949 N N . THR A 1 257 ? -21.215 8.432 9.014 1.00 92.75 257 THR A N 1
ATOM 1950 C CA . THR A 1 257 ? -21.223 9.896 9.226 1.00 92.75 257 THR A CA 1
ATOM 1951 C C . THR A 1 257 ? -20.175 10.549 8.320 1.00 92.75 257 THR A C 1
ATOM 1953 O O . THR A 1 257 ? -19.187 9.913 7.954 1.00 92.75 257 THR A O 1
ATOM 1956 N N . SER A 1 258 ? -20.365 11.807 7.911 1.00 90.38 258 SER A N 1
ATOM 1957 C CA . SER A 1 258 ? -19.574 12.394 6.816 1.00 90.38 258 SER A CA 1
ATOM 1958 C C . SER A 1 258 ? -18.210 12.931 7.262 1.00 90.38 258 SER A C 1
ATOM 1960 O O . SER A 1 258 ? -18.101 14.037 7.792 1.00 90.38 258 SER A O 1
ATOM 1962 N N . TYR A 1 259 ? -17.152 12.196 6.917 1.00 90.38 259 TYR A N 1
ATOM 1963 C CA . TYR A 1 259 ? -15.756 12.578 7.168 1.00 90.38 259 TYR A CA 1
ATOM 1964 C C . TYR A 1 259 ? -15.386 13.972 6.614 1.00 90.38 259 TYR A C 1
ATOM 1966 O O . TYR A 1 259 ? -14.573 14.697 7.188 1.00 90.38 259 TYR A O 1
ATOM 1974 N N . PHE A 1 260 ? -16.025 14.386 5.512 1.00 87.69 260 PHE A N 1
ATOM 1975 C CA . PHE A 1 260 ? -15.656 15.588 4.752 1.00 87.69 260 PHE A CA 1
ATOM 1976 C C . PHE A 1 260 ? -16.445 16.862 5.101 1.00 87.69 260 PHE A C 1
ATOM 1978 O O . PHE A 1 260 ? -16.303 17.887 4.428 1.00 87.69 260 PHE A O 1
ATOM 1985 N N . VAL A 1 261 ? -17.323 16.794 6.105 1.00 75.06 261 VAL A N 1
ATOM 1986 C CA . VAL A 1 261 ? -18.149 17.933 6.548 1.00 75.06 261 VAL A CA 1
ATOM 1987 C C . VAL A 1 261 ? -17.760 18.384 7.951 1.00 75.06 261 VAL A C 1
ATOM 1989 O O . VAL A 1 261 ? -17.736 19.584 8.215 1.00 75.06 261 VAL A O 1
ATOM 1992 N N . GLU A 1 262 ? -17.439 17.436 8.832 1.00 66.94 262 GLU A N 1
ATOM 1993 C CA . GLU A 1 262 ? -17.197 17.705 10.253 1.00 66.94 262 GLU A CA 1
ATOM 1994 C C . GLU A 1 262 ? -15.698 17.861 10.563 1.00 66.94 262 GLU A C 1
ATOM 1996 O O . GLU A 1 262 ? -15.327 18.800 11.267 1.00 66.94 262 GLU A O 1
ATOM 2001 N N . HIS A 1 263 ? -14.826 17.037 9.962 1.00 64.31 263 HIS A N 1
ATOM 2002 C CA . HIS A 1 263 ? -13.390 17.030 10.279 1.00 64.31 263 HIS A CA 1
ATOM 2003 C C . HIS A 1 263 ? -12.486 17.737 9.255 1.00 64.31 263 HIS A C 1
ATOM 2005 O O . HIS A 1 263 ? -11.511 18.380 9.649 1.00 64.31 263 HIS A O 1
ATOM 2011 N N . ARG A 1 264 ? -12.783 17.682 7.946 1.00 78.25 264 ARG A N 1
ATOM 2012 C CA . ARG A 1 264 ? -11.945 18.319 6.903 1.00 78.25 264 ARG A CA 1
ATOM 2013 C C . ARG A 1 264 ? -12.694 18.566 5.593 1.00 78.25 264 ARG A C 1
ATOM 2015 O O . ARG A 1 264 ? -13.326 17.663 5.066 1.00 78.25 264 ARG A O 1
ATOM 2022 N N . VAL A 1 265 ? -12.579 19.767 5.021 1.00 84.88 265 VAL A N 1
ATOM 2023 C CA . VAL A 1 265 ? -13.209 20.093 3.725 1.00 84.88 265 VAL A CA 1
ATOM 2024 C C . VAL A 1 265 ? -12.535 19.308 2.595 1.00 84.88 265 VAL A C 1
ATOM 2026 O O . VAL A 1 265 ? -11.324 19.423 2.403 1.00 84.88 265 VAL A O 1
ATOM 2029 N N . ALA A 1 266 ? -13.324 18.549 1.828 1.00 90.44 266 ALA A N 1
ATOM 2030 C CA . ALA A 1 266 ? -12.827 17.776 0.691 1.00 90.44 266 ALA A CA 1
ATOM 2031 C C . ALA A 1 266 ? -12.155 18.644 -0.390 1.00 90.44 266 ALA A C 1
ATOM 2033 O O . ALA A 1 266 ? -12.620 19.733 -0.731 1.00 90.44 266 ALA A O 1
ATOM 2034 N N . ASN A 1 267 ? -11.093 18.106 -0.986 1.00 90.00 267 ASN A N 1
ATOM 2035 C CA . ASN A 1 267 ? -10.395 18.659 -2.143 1.00 90.00 267 ASN A CA 1
ATOM 2036 C C . ASN A 1 267 ? -10.165 17.578 -3.224 1.00 90.00 267 ASN A C 1
ATOM 2038 O O . ASN A 1 267 ? -10.578 16.433 -3.074 1.00 90.00 267 ASN A O 1
ATOM 2042 N N . VAL A 1 268 ? -9.490 17.922 -4.326 1.00 88.44 268 VAL A N 1
ATOM 2043 C CA . VAL A 1 268 ? -9.255 17.015 -5.474 1.00 88.44 268 VAL A CA 1
ATOM 2044 C C . VAL A 1 268 ? -8.559 15.691 -5.106 1.00 88.44 268 VAL A C 1
ATOM 2046 O O . VAL A 1 268 ? -8.809 14.666 -5.743 1.00 88.44 268 VAL A O 1
ATOM 2049 N N . ASN A 1 269 ? -7.744 15.678 -4.048 1.00 90.12 269 ASN A N 1
ATOM 2050 C CA . ASN A 1 269 ? -7.055 14.477 -3.565 1.00 90.12 269 ASN A CA 1
ATOM 2051 C C . ASN A 1 269 ? -8.009 13.502 -2.847 1.00 90.12 269 ASN A C 1
ATOM 2053 O O . ASN A 1 269 ? -7.712 12.316 -2.729 1.00 90.12 269 ASN A O 1
ATOM 2057 N N . ASP A 1 270 ? -9.174 13.989 -2.407 1.00 94.31 270 ASP A N 1
ATOM 2058 C CA . ASP A 1 270 ? -10.202 13.212 -1.713 1.00 94.31 270 ASP A CA 1
ATOM 2059 C C . ASP A 1 270 ? -11.190 12.517 -2.650 1.00 94.31 270 ASP A C 1
ATOM 2061 O O . ASP A 1 270 ? -12.026 11.741 -2.192 1.00 94.31 270 ASP A O 1
ATOM 2065 N N . ASN A 1 271 ? -11.129 12.797 -3.952 1.00 92.12 271 ASN A N 1
ATOM 2066 C CA . ASN A 1 271 ? -12.081 12.279 -4.931 1.00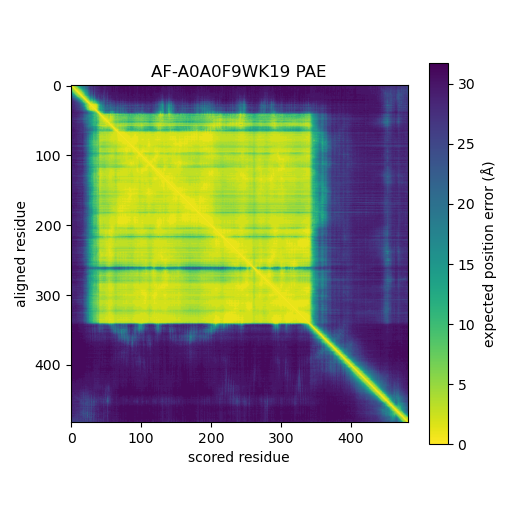 92.12 271 ASN A CA 1
ATOM 2067 C C . ASN A 1 271 ? -12.168 10.740 -4.919 1.00 92.12 271 ASN A C 1
ATOM 2069 O O . ASN A 1 271 ? -13.259 10.187 -5.046 1.00 92.12 271 ASN A O 1
ATOM 2073 N N . GLY A 1 272 ? -11.038 10.044 -4.755 1.00 93.81 272 GLY A N 1
ATOM 2074 C CA . GLY A 1 272 ? -10.988 8.583 -4.816 1.00 93.81 272 GLY A CA 1
ATOM 2075 C C . GLY A 1 272 ? -11.372 8.043 -6.201 1.00 93.81 272 GLY A C 1
ATOM 2076 O O . GLY A 1 272 ? -10.959 8.577 -7.234 1.00 93.81 272 GLY A O 1
ATOM 2077 N N . LEU A 1 273 ? -12.169 6.974 -6.226 1.00 92.81 273 LEU A N 1
ATOM 2078 C CA . LEU A 1 273 ? -12.519 6.195 -7.418 1.00 92.81 273 LEU A CA 1
ATOM 2079 C C . LEU A 1 273 ? -13.229 7.011 -8.522 1.00 92.81 273 LEU A C 1
ATOM 2081 O O . LEU A 1 273 ? -13.055 6.694 -9.704 1.00 92.81 273 LEU A O 1
ATOM 2085 N N . ILE A 1 274 ? -13.953 8.092 -8.189 1.00 92.25 274 ILE A N 1
ATOM 2086 C CA . ILE A 1 274 ? -14.597 8.969 -9.191 1.00 92.25 274 ILE A CA 1
ATOM 2087 C C . ILE A 1 274 ? -13.610 9.552 -10.213 1.00 92.25 274 ILE A C 1
ATOM 2089 O O . ILE A 1 274 ? -13.979 9.694 -11.378 1.00 92.25 274 ILE A O 1
ATOM 2093 N N . ASN A 1 275 ? -12.344 9.789 -9.832 1.00 87.00 275 ASN A N 1
ATOM 2094 C CA . ASN A 1 275 ? -11.290 10.260 -10.747 1.00 87.00 275 ASN A CA 1
ATOM 2095 C C . ASN A 1 275 ? -11.080 9.320 -11.948 1.00 87.00 275 ASN A C 1
ATOM 2097 O O . ASN A 1 275 ? -10.556 9.741 -12.977 1.00 87.00 275 ASN A O 1
ATOM 2101 N N . ARG A 1 276 ? -11.478 8.047 -11.819 1.00 86.38 276 ARG A N 1
ATOM 2102 C CA . ARG A 1 276 ? -11.346 7.019 -12.855 1.00 86.38 276 ARG A CA 1
ATOM 2103 C C . ARG A 1 276 ? -12.674 6.492 -13.394 1.00 86.38 276 ARG A C 1
ATOM 2105 O O . ARG A 1 276 ? -12.695 5.993 -14.518 1.00 86.38 276 ARG A O 1
ATOM 2112 N N . SER A 1 277 ? -13.750 6.526 -12.609 1.00 88.12 277 SER A N 1
ATOM 2113 C CA . SER A 1 277 ? -15.060 6.003 -13.022 1.00 88.12 277 SER A CA 1
ATOM 2114 C C . SER A 1 277 ? -15.984 7.059 -13.625 1.00 88.12 277 SER A C 1
ATOM 2116 O O . SER A 1 277 ? -16.876 6.707 -14.396 1.00 88.12 277 SER A O 1
ATOM 2118 N N . LEU A 1 278 ? -15.781 8.334 -13.267 1.00 88.75 278 LEU A N 1
ATOM 2119 C CA . LEU A 1 278 ? -16.647 9.469 -13.598 1.00 88.75 278 LEU A CA 1
ATOM 2120 C C . LEU A 1 278 ? -18.105 9.315 -13.104 1.00 88.75 278 LEU A C 1
ATOM 2122 O O . LEU A 1 278 ? -19.009 9.959 -13.634 1.00 88.75 278 LEU A O 1
ATOM 2126 N N . ARG A 1 279 ? -18.352 8.463 -12.096 1.00 91.06 279 ARG A N 1
ATOM 2127 C CA . ARG A 1 279 ? -19.681 8.243 -11.493 1.00 91.06 279 ARG A CA 1
ATOM 2128 C C . ARG A 1 279 ? -19.782 8.975 -10.157 1.00 91.06 279 ARG A C 1
ATOM 2130 O O . ARG A 1 279 ? -18.978 8.718 -9.269 1.00 91.06 279 ARG A O 1
ATOM 2137 N N . GLU A 1 280 ? -20.793 9.825 -9.986 1.00 91.31 280 GLU A N 1
ATOM 2138 C CA . GLU A 1 280 ? -20.978 10.649 -8.775 1.00 91.31 280 GLU A CA 1
ATOM 2139 C C . GLU A 1 280 ? -21.012 9.828 -7.473 1.00 91.31 280 GLU A C 1
ATOM 2141 O O . GLU A 1 280 ? -20.469 10.255 -6.460 1.00 91.31 280 GLU A O 1
ATOM 2146 N N . HIS A 1 281 ? -21.570 8.612 -7.505 1.00 90.31 281 HIS A N 1
ATOM 2147 C CA . HIS A 1 281 ? -21.624 7.709 -6.346 1.00 90.31 281 HIS A CA 1
ATOM 2148 C C . HIS A 1 281 ? -20.289 7.030 -5.989 1.00 90.31 281 HIS A C 1
ATOM 2150 O O . HIS A 1 281 ? -20.232 6.315 -4.995 1.00 90.31 281 HIS A O 1
ATOM 2156 N N . ASP A 1 282 ? -19.232 7.219 -6.786 1.00 93.69 282 ASP A N 1
ATOM 2157 C CA . ASP A 1 282 ? -17.865 6.801 -6.444 1.00 93.69 282 ASP A CA 1
ATOM 2158 C C . ASP A 1 282 ? -17.038 7.952 -5.830 1.00 93.69 282 ASP A C 1
ATOM 2160 O O . ASP A 1 282 ? -15.829 7.805 -5.619 1.00 93.69 282 ASP A O 1
ATOM 2164 N N . ALA A 1 283 ? -17.653 9.113 -5.570 1.00 93.00 283 ALA A N 1
ATOM 2165 C CA . ALA A 1 283 ? -17.000 10.206 -4.859 1.00 93.00 283 ALA A CA 1
ATOM 2166 C C . ALA A 1 283 ? -16.613 9.758 -3.444 1.00 93.00 283 ALA A C 1
ATOM 2168 O O . ALA A 1 283 ? -17.428 9.203 -2.706 1.00 93.00 283 ALA A O 1
ATOM 2169 N N . HIS A 1 284 ? -15.355 9.995 -3.077 1.00 94.94 284 HIS A N 1
ATOM 2170 C CA . HIS A 1 284 ? -14.773 9.587 -1.798 1.00 94.94 284 HIS A CA 1
ATOM 2171 C C . HIS A 1 284 ? -14.805 8.069 -1.544 1.00 94.94 284 HIS A C 1
ATOM 2173 O O . HIS A 1 284 ? -14.711 7.619 -0.401 1.00 94.94 284 HIS A O 1
ATOM 2179 N N . VAL A 1 285 ? -14.923 7.260 -2.603 1.00 97.00 285 VAL A N 1
ATOM 2180 C CA . VAL A 1 285 ? -14.786 5.803 -2.532 1.00 97.00 285 VAL A CA 1
ATOM 2181 C C . VAL A 1 285 ? -13.321 5.423 -2.723 1.00 97.00 285 VAL A C 1
ATOM 2183 O O . VAL A 1 285 ? -12.715 5.737 -3.746 1.00 97.00 285 VAL A O 1
ATOM 2186 N N . PHE A 1 286 ? -12.754 4.720 -1.747 1.00 97.75 286 PHE A N 1
ATOM 2187 C CA . PHE A 1 286 ? -11.349 4.315 -1.721 1.00 97.75 286 PHE A CA 1
ATOM 2188 C C . PHE A 1 286 ? -11.207 2.798 -1.628 1.00 97.75 286 PHE A C 1
ATOM 2190 O O . PHE A 1 286 ? -12.089 2.089 -1.140 1.00 97.75 286 PHE A O 1
ATOM 2197 N N . LYS A 1 287 ? -10.062 2.285 -2.080 1.00 97.06 287 LYS A N 1
ATOM 2198 C CA . LYS A 1 287 ? -9.639 0.913 -1.817 1.00 97.06 287 LYS A CA 1
ATOM 2199 C C . LYS A 1 287 ? -9.366 0.772 -0.322 1.00 97.06 287 LYS A C 1
ATOM 2201 O O . LYS A 1 287 ? -8.493 1.461 0.203 1.00 97.06 287 LYS A O 1
ATOM 2206 N N . VAL A 1 288 ? -10.023 -0.181 0.337 1.00 97.88 288 VAL A N 1
ATOM 2207 C CA . VAL A 1 288 ? -9.734 -0.508 1.741 1.00 97.88 288 VAL A CA 1
ATOM 2208 C C . VAL A 1 288 ? -8.236 -0.859 1.876 1.00 97.88 288 VAL A C 1
ATOM 2210 O O . VAL A 1 288 ? -7.730 -1.677 1.090 1.00 97.88 288 VAL A O 1
ATOM 2213 N N . PRO A 1 289 ? -7.473 -0.234 2.792 1.00 97.25 289 PRO A N 1
ATOM 2214 C CA . PRO A 1 289 ? -6.066 -0.573 2.997 1.00 97.25 289 PRO A CA 1
ATOM 2215 C C . PRO A 1 289 ? -5.921 -1.947 3.669 1.00 97.25 289 PRO A C 1
ATOM 2217 O O . PRO A 1 289 ? -6.872 -2.473 4.243 1.00 97.25 289 PRO A O 1
ATOM 2220 N N . THR A 1 290 ? -4.734 -2.544 3.566 1.00 96.88 290 THR A N 1
ATOM 2221 C CA . THR A 1 290 ? -4.362 -3.691 4.411 1.00 96.88 290 THR A CA 1
ATOM 2222 C C . THR A 1 290 ? -4.118 -3.213 5.839 1.00 96.88 290 THR A C 1
ATOM 2224 O O . THR A 1 290 ? -3.666 -2.084 6.031 1.00 96.88 290 THR A O 1
ATOM 2227 N N . LEU A 1 291 ? -4.403 -4.063 6.828 1.00 97.69 291 LEU A N 1
ATOM 2228 C CA . LEU A 1 291 ? -4.027 -3.814 8.224 1.00 97.69 291 LEU A CA 1
ATOM 2229 C C . LEU A 1 291 ? -2.772 -4.587 8.667 1.00 97.69 291 LEU A C 1
ATOM 2231 O O . LEU A 1 291 ? -2.300 -4.396 9.786 1.00 97.69 291 LEU A O 1
ATOM 2235 N N . HIS A 1 292 ? -2.188 -5.432 7.809 1.00 94.94 292 HIS A N 1
ATOM 2236 C CA . HIS A 1 292 ? -0.913 -6.086 8.126 1.00 94.94 292 HIS A CA 1
ATOM 2237 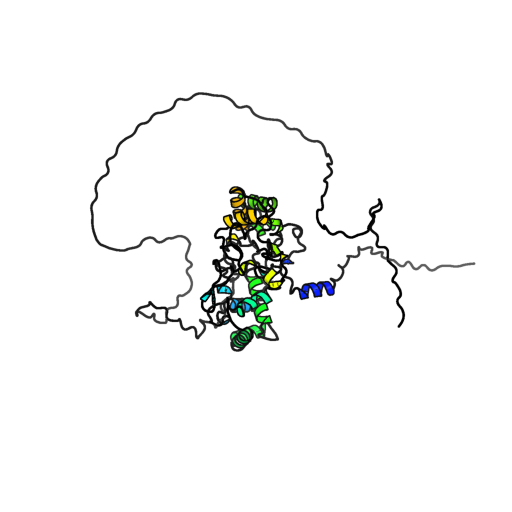C C . HIS A 1 292 ? 0.210 -5.050 8.193 1.00 94.94 292 HIS A C 1
ATOM 2239 O O . HIS A 1 292 ? 0.455 -4.324 7.233 1.00 94.94 292 HIS A O 1
ATOM 2245 N N . GLY A 1 293 ? 0.893 -4.987 9.335 1.00 93.75 293 GLY A N 1
ATOM 2246 C CA . GLY A 1 293 ? 1.912 -3.978 9.620 1.00 93.75 293 GLY A CA 1
ATOM 2247 C C . GLY A 1 293 ? 1.381 -2.574 9.930 1.00 93.75 293 GLY A C 1
ATOM 2248 O O . GLY A 1 293 ? 2.200 -1.679 10.073 1.00 93.75 293 GLY A O 1
ATOM 2249 N N . VAL A 1 294 ? 0.066 -2.341 10.067 1.00 97.38 294 VAL A N 1
ATOM 2250 C CA . VAL A 1 294 ? -0.496 -0.971 10.169 1.00 97.38 294 VAL A CA 1
ATOM 2251 C C . VAL A 1 294 ? 0.085 -0.136 11.320 1.00 97.38 294 VAL A C 1
ATOM 2253 O O . VAL A 1 294 ? 0.328 1.054 11.156 1.00 97.38 294 VAL A O 1
ATOM 2256 N N . ALA A 1 295 ? 0.411 -0.757 12.457 1.00 95.81 295 ALA A N 1
ATOM 2257 C CA . ALA A 1 295 ? 1.061 -0.081 13.586 1.00 95.81 295 ALA A CA 1
ATOM 2258 C C . ALA A 1 295 ? 2.500 0.416 13.290 1.00 95.81 295 ALA A C 1
ATOM 2260 O O . ALA A 1 295 ? 3.085 1.133 14.099 1.00 95.81 295 ALA A O 1
ATOM 2261 N N . GLU A 1 296 ? 3.078 0.037 12.146 1.00 93.88 296 GLU A N 1
ATOM 2262 C CA . GLU A 1 296 ? 4.409 0.432 11.670 1.00 93.88 296 GLU A CA 1
ATOM 2263 C C . GLU A 1 296 ? 4.345 1.547 10.598 1.00 93.88 296 GLU A C 1
ATOM 2265 O O . GLU A 1 296 ? 5.393 1.988 10.125 1.00 93.88 296 GLU A O 1
ATOM 2270 N N . THR A 1 297 ? 3.144 1.998 10.192 1.00 96.62 297 THR A N 1
ATOM 2271 C CA . THR A 1 297 ? 2.925 2.810 8.974 1.00 96.62 297 THR A CA 1
ATOM 2272 C C . THR A 1 297 ? 2.236 4.162 9.210 1.00 96.62 297 THR A C 1
ATOM 2274 O O . THR A 1 297 ? 1.525 4.640 8.330 1.00 96.62 297 THR A O 1
ATOM 2277 N N . ALA A 1 298 ? 2.418 4.789 10.375 1.00 96.62 298 ALA A N 1
ATOM 2278 C CA . ALA A 1 298 ? 1.934 6.153 10.622 1.00 96.62 298 ALA A CA 1
ATOM 2279 C C . ALA A 1 298 ? 2.621 7.187 9.691 1.00 96.62 298 ALA A C 1
ATOM 2281 O O . ALA A 1 298 ? 3.802 7.011 9.369 1.00 96.62 298 ALA A O 1
ATOM 2282 N N . PRO A 1 299 ? 1.957 8.299 9.311 1.00 97.62 299 PRO A N 1
ATOM 2283 C CA . PRO A 1 299 ? 0.572 8.682 9.615 1.00 97.62 299 PRO A CA 1
ATOM 2284 C C . PRO A 1 299 ? -0.465 7.966 8.729 1.00 97.62 299 PRO A C 1
ATOM 2286 O O . PRO A 1 299 ? -0.125 7.333 7.733 1.00 97.62 299 PRO A O 1
ATOM 2289 N N . TYR A 1 300 ? -1.739 8.081 9.102 1.00 98.06 300 TYR A N 1
ATOM 2290 C CA . TYR A 1 300 ? -2.849 7.268 8.602 1.00 98.06 300 TYR A CA 1
ATOM 2291 C C . TYR A 1 300 ? -3.793 8.025 7.652 1.00 98.06 300 TYR A C 1
ATOM 2293 O O . TYR A 1 300 ? -3.808 9.256 7.599 1.00 98.06 300 TYR A O 1
ATOM 2301 N N . PHE A 1 301 ? -4.612 7.240 6.940 1.00 97.19 301 PHE A N 1
ATOM 2302 C CA . PHE A 1 301 ? -5.490 7.632 5.825 1.00 97.19 301 PHE A CA 1
ATOM 2303 C C . PHE A 1 301 ? -4.748 8.139 4.577 1.00 97.19 301 PHE A C 1
ATOM 2305 O O . PHE A 1 301 ? -3.528 8.293 4.561 1.00 97.19 301 PHE A O 1
ATOM 2312 N N . HIS A 1 302 ? -5.489 8.324 3.481 1.00 96.62 302 HIS A N 1
ATOM 2313 C CA . HIS A 1 302 ? -4.937 8.561 2.142 1.00 96.62 302 HIS A CA 1
ATOM 2314 C C . HIS A 1 302 ? -4.171 9.878 2.007 1.00 96.62 302 HIS A C 1
ATOM 2316 O O . HIS A 1 302 ? -3.342 9.986 1.111 1.00 96.62 302 HIS A O 1
ATOM 2322 N N . ASP A 1 303 ? -4.406 10.853 2.885 1.00 94.69 303 ASP A N 1
ATOM 2323 C CA . ASP A 1 303 ? -3.705 12.141 2.941 1.00 94.69 303 ASP A CA 1
ATOM 2324 C C . ASP A 1 303 ? -2.709 12.258 4.114 1.00 94.69 303 ASP A C 1
ATOM 2326 O O . ASP A 1 303 ? -2.070 13.300 4.276 1.00 94.69 303 ASP A O 1
ATOM 2330 N N . GLY A 1 304 ? -2.586 11.216 4.946 1.00 95.69 304 GLY A N 1
ATOM 2331 C CA . GLY A 1 304 ? -1.740 11.238 6.138 1.00 95.69 304 GLY A CA 1
ATOM 2332 C C . GLY A 1 304 ? -2.185 12.265 7.186 1.00 95.69 304 GLY A C 1
ATOM 2333 O O . GLY A 1 304 ? -1.340 12.861 7.859 1.00 95.69 304 GLY A O 1
ATOM 2334 N N . SER A 1 305 ? -3.487 12.545 7.297 1.00 93.75 305 SER A N 1
ATOM 2335 C CA . SER A 1 305 ? -4.047 13.527 8.240 1.00 93.75 305 SER A CA 1
ATOM 2336 C C . SER A 1 305 ? -3.970 13.100 9.710 1.00 93.75 305 SER A C 1
ATOM 2338 O O . SER A 1 305 ? -3.789 13.963 10.572 1.00 93.75 305 SER A O 1
ATOM 2340 N N . ILE A 1 306 ? -4.034 11.802 10.010 1.00 96.00 306 ILE A N 1
ATOM 2341 C CA . ILE A 1 306 ? -4.110 11.291 11.388 1.00 96.00 306 ILE A CA 1
ATOM 2342 C C . ILE A 1 306 ? -2.756 10.744 11.855 1.00 96.00 306 ILE A C 1
ATOM 2344 O O . ILE A 1 306 ? -2.147 9.921 11.178 1.00 96.00 306 ILE A O 1
ATOM 2348 N N . ASP A 1 307 ? -2.269 11.187 13.018 1.00 96.31 307 ASP A N 1
ATOM 2349 C CA . ASP A 1 307 ? -0.905 10.882 13.484 1.00 96.31 307 ASP A CA 1
ATOM 2350 C C . ASP A 1 307 ? -0.776 9.600 14.337 1.00 96.31 307 ASP A C 1
ATOM 2352 O O . ASP A 1 307 ? 0.318 9.039 14.417 1.00 96.31 307 ASP A O 1
ATOM 2356 N N . THR A 1 308 ? -1.851 9.115 14.975 1.00 98.00 308 THR A N 1
ATOM 2357 C CA . THR A 1 308 ? -1.821 7.946 15.883 1.00 98.00 308 THR A CA 1
ATOM 2358 C C . THR A 1 308 ? -2.789 6.843 15.459 1.00 98.00 308 THR A C 1
ATOM 2360 O O . THR A 1 308 ? -3.799 7.098 14.801 1.00 98.00 308 THR A O 1
ATOM 2363 N N . LEU A 1 309 ? -2.474 5.598 15.835 1.00 98.44 309 LEU A N 1
ATOM 2364 C CA . LEU A 1 309 ? -3.291 4.430 15.490 1.00 98.44 309 LEU A CA 1
ATOM 2365 C C . LEU A 1 309 ? -4.639 4.480 16.217 1.00 98.44 309 LEU A C 1
ATOM 2367 O O . LEU A 1 309 ? -5.673 4.147 15.651 1.00 98.44 309 LEU A O 1
ATOM 2371 N N . GLU A 1 310 ? -4.615 4.958 17.456 1.00 98.62 310 GLU A N 1
ATOM 2372 C CA . GLU A 1 310 ? -5.758 5.124 18.347 1.00 98.62 310 GLU A CA 1
ATOM 2373 C C . GLU A 1 310 ? -6.771 6.118 17.764 1.00 98.62 310 GLU A C 1
ATOM 2375 O O . GLU A 1 310 ? -7.957 5.802 17.685 1.00 98.62 310 GLU A O 1
ATOM 2380 N N . ALA A 1 311 ? -6.300 7.264 17.256 1.00 98.19 311 ALA A N 1
ATOM 2381 C CA . ALA A 1 311 ? -7.153 8.232 16.570 1.00 98.19 311 ALA A CA 1
ATOM 2382 C C . ALA A 1 311 ? -7.698 7.672 15.244 1.00 98.19 311 ALA A C 1
ATOM 2384 O O . ALA A 1 311 ? -8.857 7.894 14.915 1.00 98.19 311 ALA A O 1
ATOM 2385 N N . ALA A 1 312 ? -6.910 6.884 14.500 1.00 98.31 312 ALA A N 1
ATOM 2386 C CA . ALA A 1 312 ? -7.395 6.237 13.279 1.00 98.31 312 ALA A CA 1
ATOM 2387 C C . ALA A 1 312 ? -8.476 5.167 13.562 1.00 98.31 312 ALA A C 1
ATOM 2389 O O . ALA A 1 312 ? -9.377 4.974 12.743 1.00 98.31 312 ALA A O 1
ATOM 2390 N N . ILE A 1 313 ? -8.418 4.493 14.719 1.00 98.75 313 ILE A N 1
ATOM 2391 C CA . ILE A 1 313 ? -9.464 3.573 15.200 1.00 98.75 313 ILE A CA 1
ATOM 2392 C C . ILE A 1 313 ? -10.731 4.348 15.599 1.00 98.75 313 ILE A C 1
ATOM 2394 O O . ILE A 1 313 ? -11.830 3.935 15.227 1.00 98.75 313 ILE A O 1
ATOM 2398 N N . GLU A 1 314 ? -10.589 5.464 16.319 1.00 98.00 314 GLU A N 1
ATOM 2399 C CA . GLU A 1 314 ? -11.694 6.344 16.734 1.00 98.00 314 GLU A CA 1
ATOM 2400 C C . GLU A 1 314 ? -12.447 6.922 15.520 1.00 98.00 314 GLU A C 1
ATOM 2402 O O . GLU A 1 314 ? -13.648 6.689 15.369 1.00 98.00 314 GLU A O 1
ATOM 2407 N N . GLU A 1 315 ? -11.716 7.546 14.592 1.00 96.50 315 GLU A N 1
ATOM 2408 C CA . GLU A 1 315 ? -12.210 8.084 13.315 1.00 96.50 315 GLU A CA 1
ATOM 2409 C C . GLU A 1 315 ? -12.956 7.029 12.478 1.00 96.50 315 GLU A C 1
ATOM 2411 O O . GLU A 1 315 ? -14.028 7.296 11.934 1.00 96.50 315 GLU A O 1
ATOM 2416 N N . MET A 1 316 ? -12.436 5.797 12.385 1.00 97.94 316 MET A N 1
ATOM 2417 C CA . MET A 1 316 ? -13.121 4.707 11.673 1.00 97.94 316 MET A CA 1
ATOM 2418 C C . MET A 1 316 ? -14.365 4.198 12.414 1.00 97.94 316 MET A C 1
ATOM 2420 O O . MET A 1 316 ? -15.350 3.836 11.763 1.00 97.94 316 MET A O 1
ATOM 2424 N N . GLY A 1 317 ? -14.351 4.193 13.750 1.00 97.81 317 GLY A N 1
ATOM 2425 C CA . GLY A 1 317 ? -15.512 3.859 14.575 1.00 97.81 317 GLY A CA 1
ATOM 2426 C C . GLY A 1 317 ? -16.678 4.819 14.343 1.00 97.81 317 GLY A C 1
ATOM 2427 O O . GLY A 1 317 ? -17.804 4.378 14.087 1.00 97.81 317 GLY A O 1
ATOM 2428 N N . GLU A 1 318 ? -16.406 6.124 14.351 1.00 95.94 318 GLU A N 1
ATOM 2429 C CA . GLU A 1 318 ? -17.406 7.149 14.054 1.00 95.94 318 GLU A CA 1
ATOM 2430 C C . GLU A 1 318 ? -17.834 7.090 12.581 1.00 95.94 318 GLU A C 1
ATOM 2432 O O . GLU A 1 318 ? -18.987 6.765 12.283 1.00 95.94 318 GLU A O 1
ATOM 2437 N N . HIS A 1 319 ? -16.909 7.311 11.645 1.00 96.06 319 HIS A N 1
ATOM 2438 C CA . HIS A 1 319 ? -17.263 7.591 10.254 1.00 96.06 319 HIS A CA 1
ATOM 2439 C C . HIS A 1 319 ? -17.732 6.392 9.434 1.00 96.06 319 HIS A C 1
ATOM 2441 O O . HIS A 1 319 ? -18.517 6.578 8.499 1.00 96.06 319 HIS A O 1
ATOM 2447 N N . GLN A 1 320 ? -17.311 5.168 9.767 1.00 97.12 320 GLN A N 1
ATOM 2448 C CA . GLN A 1 320 ? -17.726 3.969 9.027 1.00 97.12 320 GLN A CA 1
ATOM 2449 C C . GLN A 1 320 ? -18.799 3.142 9.729 1.00 97.12 320 GLN A C 1
ATOM 2451 O O . GLN A 1 320 ? -19.461 2.339 9.075 1.00 97.12 320 GLN A O 1
ATOM 2456 N N . LEU A 1 321 ? -18.994 3.318 11.040 1.00 96.94 321 LEU A N 1
ATOM 2457 C CA . LEU A 1 321 ? -19.901 2.472 11.822 1.00 96.94 321 LEU A CA 1
ATOM 2458 C C . LEU A 1 321 ? -20.922 3.261 12.658 1.00 96.94 321 LEU A C 1
ATOM 2460 O O . LEU A 1 321 ? -21.850 2.651 13.192 1.00 96.94 321 LEU A O 1
ATOM 2464 N N . GLY A 1 322 ? -20.790 4.588 12.768 1.00 96.06 322 GLY A N 1
ATOM 2465 C CA . GLY A 1 322 ? -21.671 5.432 13.578 1.00 96.06 322 GLY A CA 1
ATOM 2466 C C . GLY A 1 322 ? -21.512 5.177 15.079 1.00 96.06 322 GLY A C 1
ATOM 2467 O O . GLY A 1 322 ? -22.493 5.224 15.824 1.00 96.06 322 GLY A O 1
ATOM 2468 N N . ARG A 1 323 ? -20.299 4.816 15.522 1.00 95.94 323 ARG A N 1
ATOM 2469 C CA . ARG A 1 323 ? -19.995 4.386 16.892 1.00 95.94 323 ARG A CA 1
ATOM 2470 C C . ARG A 1 323 ? -18.902 5.247 17.518 1.00 95.94 323 ARG A C 1
ATOM 2472 O O . ARG A 1 323 ? -17.737 5.114 17.166 1.00 95.94 323 ARG A O 1
ATOM 2479 N N . GLN A 1 324 ? -19.252 6.001 18.555 1.00 96.56 324 GLN A N 1
ATOM 2480 C CA . GLN A 1 324 ? -18.253 6.443 19.528 1.00 96.56 324 GLN A CA 1
ATOM 2481 C C . GLN A 1 324 ? -17.739 5.210 20.281 1.00 96.56 324 GLN A C 1
ATOM 2483 O O . GLN A 1 324 ? -18.531 4.435 20.829 1.00 96.56 324 GLN A O 1
ATOM 2488 N N . LEU A 1 325 ? -16.425 4.992 20.248 1.00 97.94 325 LEU A N 1
ATOM 2489 C CA . LEU A 1 325 ? -15.774 3.846 20.879 1.00 97.94 325 LEU A CA 1
ATOM 2490 C C . LEU A 1 325 ? -15.365 4.187 22.317 1.00 97.94 325 LEU A C 1
ATOM 2492 O O . LEU A 1 325 ? -15.156 5.347 22.663 1.00 97.94 325 LEU A O 1
ATOM 2496 N N . SER A 1 326 ? -15.264 3.175 23.180 1.00 98.44 326 SER A N 1
ATOM 2497 C CA . SER A 1 326 ? -14.676 3.372 24.509 1.00 98.44 326 SER A CA 1
ATOM 2498 C C . SER A 1 326 ? -13.148 3.398 24.405 1.00 98.44 326 SER A C 1
ATOM 2500 O O . SER A 1 326 ? -12.589 2.734 23.534 1.00 98.44 326 SER A O 1
ATOM 2502 N N . GLN A 1 327 ? -12.452 4.084 25.320 1.00 98.50 327 GLN A N 1
ATOM 2503 C CA . GLN A 1 327 ? -10.982 4.022 25.364 1.00 98.50 327 GLN A CA 1
ATOM 2504 C C . GLN A 1 327 ? -10.485 2.571 25.486 1.00 98.50 327 GLN A C 1
ATOM 2506 O O . GLN A 1 327 ? -9.492 2.220 24.868 1.00 98.50 327 GLN A O 1
ATOM 2511 N N . GLN A 1 328 ? -11.208 1.700 26.203 1.00 98.56 328 GLN A N 1
ATOM 2512 C CA . GLN A 1 328 ? -10.853 0.282 26.303 1.00 98.56 328 GLN A CA 1
ATOM 2513 C C . GLN A 1 328 ? -11.044 -0.462 24.972 1.00 98.56 328 GLN A C 1
ATOM 2515 O O . GLN A 1 328 ? -10.235 -1.328 24.656 1.00 98.56 328 GLN A O 1
ATOM 2520 N N . ASP A 1 329 ? -12.075 -0.125 24.185 1.00 98.69 329 ASP A N 1
ATOM 2521 C CA . ASP A 1 329 ? -12.266 -0.668 22.833 1.00 98.69 329 ASP A CA 1
ATOM 2522 C C . ASP A 1 329 ? -11.093 -0.231 21.937 1.00 98.69 329 ASP A C 1
ATOM 2524 O O . ASP A 1 329 ? -10.518 -1.065 21.242 1.00 98.69 329 ASP A O 1
ATOM 2528 N N . ILE A 1 330 ? -10.703 1.049 21.988 1.00 98.81 330 ILE A N 1
ATOM 2529 C CA . ILE A 1 330 ? -9.586 1.613 21.210 1.00 98.81 330 ILE A CA 1
ATOM 2530 C C . ILE A 1 330 ? -8.248 0.972 21.618 1.00 98.81 330 ILE A C 1
ATOM 2532 O O . ILE A 1 330 ? -7.511 0.499 20.754 1.00 98.81 330 ILE A O 1
ATOM 2536 N N . ASP A 1 331 ? -7.953 0.892 22.918 1.00 98.75 331 ASP A N 1
ATOM 2537 C CA . ASP A 1 331 ? -6.715 0.320 23.463 1.00 98.75 331 ASP A CA 1
ATOM 2538 C C . ASP A 1 331 ? -6.601 -1.188 23.178 1.00 98.75 331 ASP A C 1
ATOM 2540 O O . ASP A 1 331 ? -5.520 -1.691 22.858 1.00 98.75 331 ASP A O 1
ATOM 2544 N N . ASP A 1 332 ? -7.703 -1.937 23.295 1.00 98.81 332 ASP A N 1
ATOM 2545 C CA . ASP A 1 332 ? -7.729 -3.366 22.977 1.00 98.81 332 ASP A CA 1
ATOM 2546 C C . ASP A 1 332 ? -7.536 -3.582 21.464 1.00 98.81 332 ASP A C 1
ATOM 2548 O O . ASP A 1 332 ? -6.698 -4.393 21.061 1.00 98.81 332 ASP A O 1
ATOM 2552 N N . ILE A 1 333 ? -8.240 -2.825 20.611 1.00 98.88 333 ILE A N 1
ATOM 2553 C CA . ILE A 1 333 ? -8.099 -2.912 19.146 1.00 98.88 333 ILE A CA 1
ATOM 2554 C C . ILE A 1 333 ? -6.697 -2.486 18.698 1.00 98.88 333 ILE A C 1
ATOM 2556 O O . ILE A 1 333 ? -6.122 -3.158 17.845 1.00 98.88 333 ILE A O 1
ATOM 2560 N N . SER A 1 334 ? -6.096 -1.451 19.292 1.00 98.69 334 SER A N 1
ATOM 2561 C CA . SER A 1 334 ? -4.706 -1.068 19.006 1.00 98.69 334 SER A CA 1
ATOM 2562 C C . SER A 1 334 ? -3.746 -2.223 19.310 1.00 98.69 334 SER A C 1
ATOM 2564 O O . SER A 1 334 ? -2.926 -2.577 18.462 1.00 98.69 334 SER A O 1
ATOM 2566 N N . ALA A 1 335 ? -3.904 -2.915 20.445 1.00 98.62 335 ALA A N 1
ATOM 2567 C CA . ALA A 1 335 ? -3.101 -4.100 20.761 1.00 98.62 335 ALA A CA 1
ATOM 2568 C C . ALA A 1 335 ? -3.310 -5.262 19.764 1.00 98.62 335 ALA A C 1
ATOM 2570 O O . ALA A 1 335 ? -2.358 -5.981 19.447 1.00 98.62 335 ALA A O 1
ATOM 2571 N N . PHE A 1 336 ? -4.524 -5.436 19.227 1.00 98.56 336 PHE A N 1
ATOM 2572 C CA . PHE A 1 336 ? -4.776 -6.371 18.125 1.00 98.56 336 PHE A CA 1
ATOM 2573 C C . PHE A 1 336 ? -4.072 -5.938 16.831 1.00 98.56 336 PHE A C 1
ATOM 2575 O O . PHE A 1 336 ? -3.349 -6.741 16.242 1.00 98.56 336 PHE A O 1
ATOM 2582 N N . LEU A 1 337 ? -4.194 -4.678 16.411 1.00 98.31 337 LEU A N 1
ATOM 2583 C CA . LEU A 1 337 ? -3.558 -4.174 15.189 1.00 98.31 337 LEU A CA 1
ATOM 2584 C C . LEU A 1 337 ? -2.020 -4.189 15.276 1.00 98.31 337 LEU A C 1
ATOM 2586 O O . LEU A 1 337 ? -1.350 -4.505 14.295 1.00 98.31 337 LEU A O 1
ATOM 2590 N N . GLN A 1 338 ? -1.445 -3.975 16.462 1.00 97.38 338 GLN A N 1
ATOM 2591 C CA . GLN A 1 338 ? -0.018 -4.195 16.732 1.00 97.38 338 GLN A CA 1
ATOM 2592 C C . GLN A 1 338 ? 0.396 -5.670 16.556 1.00 97.38 338 GLN A C 1
ATOM 2594 O O . GLN A 1 338 ? 1.508 -5.954 16.110 1.00 97.38 338 GLN A O 1
ATOM 2599 N N . SER A 1 339 ? -0.496 -6.629 16.834 1.00 96.81 339 SER A N 1
ATOM 2600 C CA . SER A 1 339 ? -0.250 -8.064 16.603 1.00 96.81 339 SER A CA 1
ATOM 2601 C C . SER A 1 339 ? -0.276 -8.475 15.119 1.00 96.81 339 SER A C 1
ATOM 2603 O O . SER A 1 339 ? 0.152 -9.583 14.778 1.00 96.81 339 SER A O 1
ATOM 2605 N N . LEU A 1 340 ? -0.705 -7.568 14.231 1.00 95.75 340 LEU A N 1
ATOM 2606 C CA . LEU A 1 340 ? -0.568 -7.679 12.776 1.00 95.75 340 LEU A CA 1
ATOM 2607 C C . LEU A 1 340 ? 0.807 -7.194 12.269 1.00 95.75 340 LEU A C 1
ATOM 2609 O O . LEU A 1 340 ? 1.059 -7.262 11.067 1.00 95.75 340 LEU A O 1
ATOM 2613 N N . GLY A 1 341 ? 1.684 -6.700 13.151 1.00 91.31 341 GLY A N 1
ATOM 2614 C CA . GLY A 1 341 ? 3.063 -6.294 12.848 1.00 91.31 341 GLY A CA 1
ATOM 2615 C C . GLY A 1 341 ? 4.094 -7.429 12.926 1.00 91.31 341 GLY A C 1
ATOM 2616 O O . GLY A 1 341 ? 3.816 -8.539 13.394 1.00 91.31 341 GLY A O 1
ATOM 2617 N N . GLY A 1 342 ? 5.315 -7.163 12.458 1.00 72.31 342 GLY A N 1
ATOM 2618 C CA . GLY A 1 342 ? 6.417 -8.130 12.400 1.00 72.31 342 GLY A CA 1
ATOM 2619 C C . GLY A 1 342 ? 7.572 -7.801 13.351 1.00 72.31 342 GLY A C 1
ATOM 2620 O O . GLY A 1 342 ? 7.980 -6.651 13.489 1.00 72.31 342 GLY A O 1
ATOM 2621 N N . ARG A 1 343 ? 8.192 -8.815 13.979 1.00 51.97 343 ARG A N 1
ATOM 2622 C CA . ARG A 1 343 ? 9.444 -8.606 14.736 1.00 51.97 343 ARG A CA 1
ATOM 2623 C C . ARG A 1 343 ? 10.649 -8.437 13.800 1.00 51.97 343 ARG A C 1
ATOM 2625 O O . ARG A 1 343 ? 11.461 -9.348 13.655 1.00 51.97 343 ARG A O 1
ATOM 2632 N N . GLY A 1 344 ? 10.807 -7.232 13.264 1.00 46.03 344 GLY A N 1
ATOM 2633 C CA . GLY A 1 344 ? 12.039 -6.773 12.625 1.00 46.03 344 GLY A CA 1
ATOM 2634 C C . GLY A 1 344 ? 12.102 -6.951 11.107 1.00 46.03 344 GLY A C 1
ATOM 2635 O O . GLY A 1 344 ? 11.269 -7.605 10.487 1.00 46.03 344 GLY A O 1
ATOM 2636 N N . MET A 1 345 ? 13.117 -6.302 10.527 1.00 40.34 345 MET A N 1
ATOM 2637 C CA . MET A 1 345 ? 13.283 -6.059 9.090 1.00 40.34 345 MET A CA 1
ATOM 2638 C C . MET A 1 345 ? 13.024 -7.288 8.210 1.00 40.34 345 MET A C 1
ATOM 2640 O O . MET A 1 345 ? 13.667 -8.327 8.367 1.00 40.34 345 MET A O 1
ATOM 2644 N N . GLY A 1 346 ? 12.178 -7.108 7.191 1.00 41.34 346 GLY A N 1
ATOM 2645 C CA . GLY A 1 346 ? 12.076 -8.022 6.055 1.00 41.34 346 GLY A CA 1
ATOM 2646 C C . GLY A 1 346 ? 13.358 -7.998 5.226 1.00 41.34 346 GLY A C 1
ATOM 2647 O O . GLY A 1 346 ? 13.456 -7.259 4.253 1.00 41.34 346 GLY A O 1
ATOM 2648 N N . MET A 1 347 ? 14.339 -8.786 5.660 1.00 40.41 347 MET A N 1
ATOM 2649 C CA . MET A 1 347 ? 15.642 -8.977 5.032 1.00 40.41 347 MET A CA 1
ATOM 2650 C C . MET A 1 347 ? 15.963 -10.474 5.036 1.00 40.41 347 MET A C 1
ATOM 2652 O O . MET A 1 347 ? 16.688 -10.961 5.904 1.00 40.41 347 MET A O 1
ATOM 2656 N N . MET A 1 348 ? 15.498 -11.208 4.020 1.00 38.84 348 MET A N 1
ATOM 2657 C CA . MET A 1 348 ? 16.008 -12.556 3.706 1.00 38.84 348 MET A CA 1
ATOM 2658 C C . MET A 1 348 ? 17.433 -12.505 3.106 1.00 38.84 348 MET A C 1
ATOM 2660 O O . MET A 1 348 ? 17.807 -13.320 2.271 1.00 38.84 348 MET A O 1
ATOM 2664 N N . MET A 1 349 ? 18.281 -11.590 3.588 1.00 42.91 349 MET A N 1
ATOM 2665 C CA . MET A 1 349 ? 19.709 -11.480 3.256 1.00 42.91 349 MET A CA 1
ATOM 2666 C C . MET A 1 349 ? 20.562 -12.554 3.960 1.00 42.91 349 MET A C 1
ATOM 2668 O O . MET A 1 349 ? 21.760 -12.390 4.190 1.00 42.91 349 MET A O 1
ATOM 2672 N N . GLY A 1 350 ? 19.948 -13.693 4.286 1.00 32.72 350 GLY A N 1
ATOM 2673 C CA . GLY A 1 350 ? 20.655 -14.904 4.661 1.00 32.72 350 GLY A CA 1
ATOM 2674 C C . GLY A 1 350 ? 21.339 -15.490 3.431 1.00 32.72 350 GLY A C 1
ATOM 2675 O O . GLY A 1 350 ? 20.714 -16.209 2.661 1.00 32.72 350 GLY A O 1
ATOM 2676 N N . ASN A 1 351 ? 22.639 -15.220 3.293 1.00 32.25 351 ASN A N 1
ATOM 2677 C CA . ASN A 1 351 ? 23.541 -15.835 2.312 1.00 32.25 351 ASN A CA 1
ATOM 2678 C C . ASN A 1 351 ? 23.507 -15.296 0.860 1.00 32.25 351 ASN A C 1
ATOM 2680 O O . ASN A 1 351 ? 24.070 -15.939 -0.027 1.00 32.25 351 ASN A O 1
ATOM 2684 N N . MET A 1 352 ? 22.983 -14.086 0.609 1.00 45.00 352 MET A N 1
ATOM 2685 C CA . MET A 1 352 ? 23.385 -13.310 -0.582 1.00 45.00 352 MET A CA 1
ATOM 2686 C C . MET A 1 352 ? 24.820 -12.789 -0.400 1.00 45.00 352 MET A C 1
ATOM 2688 O O . MET A 1 352 ? 25.055 -11.648 -0.006 1.00 45.00 352 MET A O 1
ATOM 2692 N N . GLY A 1 353 ? 25.805 -13.659 -0.632 1.00 33.34 353 GLY A N 1
ATOM 2693 C CA . GLY A 1 353 ? 27.214 -13.272 -0.619 1.00 33.34 353 GLY A CA 1
ATOM 2694 C C . GLY A 1 353 ? 27.522 -12.287 -1.748 1.00 33.34 353 GLY A C 1
ATOM 2695 O O . GLY A 1 353 ? 27.131 -12.523 -2.890 1.00 33.34 353 GLY A O 1
ATOM 2696 N N . MET A 1 354 ? 28.251 -11.207 -1.442 1.00 35.12 354 MET A N 1
ATOM 2697 C CA . MET A 1 354 ? 28.707 -10.242 -2.449 1.00 35.12 354 MET A CA 1
ATOM 2698 C C . MET A 1 354 ? 29.437 -10.960 -3.591 1.00 35.12 354 MET A C 1
ATOM 2700 O O . MET A 1 354 ? 30.463 -11.614 -3.372 1.00 35.12 354 MET A O 1
ATOM 2704 N N . GLY A 1 355 ? 28.922 -10.816 -4.815 1.00 32.66 355 GLY A N 1
ATOM 2705 C CA . GLY A 1 355 ? 29.584 -11.312 -6.017 1.00 32.66 355 GLY A CA 1
ATOM 2706 C C . GLY A 1 355 ? 30.989 -10.717 -6.129 1.00 32.66 355 GLY A C 1
ATOM 2707 O O . GLY A 1 355 ? 31.182 -9.513 -5.952 1.00 32.66 355 GLY A O 1
ATOM 2708 N N . ARG A 1 356 ? 31.996 -11.559 -6.396 1.00 35.62 356 ARG A N 1
ATOM 2709 C CA . ARG A 1 356 ? 33.403 -11.133 -6.475 1.00 35.62 356 ARG A CA 1
ATOM 2710 C C . ARG A 1 356 ? 33.631 -10.199 -7.674 1.00 35.62 356 ARG A C 1
ATOM 2712 O O . ARG A 1 356 ? 34.003 -10.666 -8.744 1.00 35.62 356 ARG A O 1
ATOM 2719 N N . GLY A 1 357 ? 33.458 -8.892 -7.479 1.00 43.97 357 GLY A N 1
ATOM 2720 C CA . GLY A 1 357 ? 33.811 -7.880 -8.482 1.00 43.97 357 GLY A CA 1
ATOM 2721 C C . GLY A 1 357 ? 33.281 -6.467 -8.227 1.00 43.97 357 GLY A C 1
ATOM 2722 O O . GLY A 1 357 ? 33.946 -5.506 -8.603 1.00 43.97 357 GLY A O 1
ATOM 2723 N N . GLN A 1 358 ? 32.128 -6.311 -7.571 1.00 41.53 358 GLN A N 1
ATOM 2724 C CA . GLN A 1 358 ? 31.443 -5.014 -7.489 1.00 41.53 358 GLN A CA 1
ATOM 2725 C C . GLN A 1 358 ? 31.758 -4.262 -6.183 1.00 41.53 358 GLN A C 1
ATOM 2727 O O . GLN A 1 358 ? 31.125 -4.457 -5.148 1.00 41.53 358 GLN A O 1
ATOM 2732 N N . GLY A 1 359 ? 32.763 -3.383 -6.252 1.00 36.47 359 GLY A N 1
ATOM 2733 C CA . GLY A 1 359 ? 32.920 -2.261 -5.319 1.00 36.47 359 GLY A CA 1
ATOM 2734 C C . GLY A 1 359 ? 31.980 -1.094 -5.666 1.00 36.47 359 GLY A C 1
ATOM 2735 O O . GLY A 1 359 ? 31.152 -1.206 -6.566 1.00 36.47 359 GLY A O 1
ATOM 2736 N N . MET A 1 360 ? 32.114 0.040 -4.965 1.00 33.59 360 MET A N 1
ATOM 2737 C CA . MET A 1 360 ? 31.277 1.233 -5.198 1.00 33.59 360 MET A CA 1
ATOM 2738 C C . MET A 1 360 ? 31.274 1.669 -6.674 1.00 33.59 360 MET A C 1
ATOM 2740 O O . MET A 1 360 ? 32.332 1.728 -7.305 1.00 33.59 360 MET A O 1
ATOM 2744 N N . ARG A 1 361 ? 30.082 1.995 -7.199 1.00 48.28 361 ARG A N 1
ATOM 2745 C CA . ARG A 1 361 ? 29.848 2.361 -8.607 1.00 48.28 361 ARG A CA 1
ATOM 2746 C C . ARG A 1 361 ? 30.774 3.509 -9.038 1.00 48.28 361 ARG A C 1
ATOM 2748 O O . ARG A 1 361 ? 30.706 4.614 -8.497 1.00 48.28 361 ARG A O 1
ATOM 2755 N N . GLN A 1 362 ? 31.629 3.251 -10.026 1.00 33.62 362 GLN A N 1
ATOM 2756 C CA . GLN A 1 362 ? 32.587 4.231 -10.534 1.00 33.62 362 GLN A CA 1
ATOM 2757 C C . GLN A 1 362 ? 31.833 5.354 -11.267 1.00 33.62 362 GLN A C 1
ATOM 2759 O O . GLN A 1 362 ? 31.168 5.101 -12.265 1.00 33.62 362 GLN A O 1
ATOM 2764 N N . GLY A 1 363 ? 31.900 6.581 -10.739 1.00 41.28 363 GLY A N 1
ATOM 2765 C CA . GLY A 1 363 ? 31.125 7.734 -11.225 1.00 41.28 363 GLY A CA 1
ATOM 2766 C C . GLY A 1 363 ? 30.243 8.404 -10.164 1.00 41.28 363 GLY A C 1
ATOM 2767 O O . GLY A 1 363 ? 29.798 9.528 -10.378 1.00 41.28 363 GLY A O 1
ATOM 2768 N N . GLN A 1 364 ? 30.036 7.783 -8.996 1.00 40.62 364 GLN A N 1
ATOM 2769 C CA . GLN A 1 364 ? 29.433 8.464 -7.843 1.00 40.62 364 GLN A CA 1
ATOM 2770 C C . GLN A 1 364 ? 30.453 9.382 -7.151 1.00 40.62 364 GLN A C 1
ATOM 2772 O O . GLN A 1 364 ? 31.013 9.048 -6.106 1.00 40.62 364 GLN A O 1
ATOM 2777 N N . ASP A 1 365 ? 30.682 10.560 -7.733 1.00 31.28 365 ASP A N 1
ATOM 2778 C CA . ASP A 1 365 ? 31.316 11.664 -7.013 1.00 31.28 365 ASP A CA 1
ATOM 2779 C C . ASP A 1 365 ? 30.437 12.046 -5.811 1.00 31.28 365 ASP A C 1
ATOM 2781 O O . ASP A 1 365 ? 29.251 12.356 -5.955 1.00 31.28 365 ASP A O 1
ATOM 2785 N N . MET A 1 366 ? 31.015 12.048 -4.607 1.00 36.41 366 MET A N 1
ATOM 2786 C CA . MET A 1 366 ? 30.334 12.585 -3.430 1.00 36.41 366 MET A CA 1
ATOM 2787 C C . MET A 1 366 ? 30.193 14.100 -3.591 1.00 36.41 366 MET A C 1
ATOM 2789 O O . MET A 1 366 ? 31.132 14.856 -3.328 1.00 36.41 366 MET A O 1
ATOM 2793 N N . GLY A 1 367 ? 29.005 14.537 -4.022 1.00 36.12 367 GLY A N 1
ATOM 2794 C CA . GLY A 1 367 ? 28.641 15.947 -4.120 1.00 36.12 367 GLY A CA 1
ATOM 2795 C C . GLY A 1 367 ? 28.988 16.674 -2.822 1.00 36.12 367 GLY A C 1
ATOM 2796 O O . GLY A 1 367 ? 28.513 16.302 -1.748 1.00 36.12 367 GLY A O 1
ATOM 2797 N N . ARG A 1 368 ? 29.870 17.678 -2.910 1.00 35.97 368 ARG A N 1
ATOM 2798 C CA . ARG A 1 368 ? 30.476 18.327 -1.740 1.00 35.97 368 ARG A CA 1
ATOM 2799 C C . ARG A 1 368 ? 29.450 19.146 -0.955 1.00 35.97 368 ARG A C 1
ATOM 2801 O O . ARG A 1 368 ? 29.322 20.353 -1.158 1.00 35.97 368 ARG A O 1
ATOM 2808 N N . GLY A 1 369 ? 28.776 18.495 -0.009 1.00 31.03 369 GLY A N 1
ATOM 2809 C CA . GLY A 1 369 ? 28.083 19.172 1.081 1.00 31.03 369 GLY A CA 1
ATOM 2810 C C . GLY A 1 369 ? 29.046 20.118 1.806 1.00 31.03 369 GLY A C 1
ATOM 2811 O O . GLY A 1 369 ? 30.201 19.774 2.068 1.00 31.03 369 GLY A O 1
ATOM 2812 N N . GLN A 1 370 ? 28.593 21.337 2.088 1.00 36.00 370 GLN A N 1
ATOM 2813 C CA . GLN A 1 370 ? 29.417 22.355 2.735 1.00 36.00 370 GLN A CA 1
ATOM 2814 C C . GLN A 1 370 ? 29.696 21.956 4.192 1.00 36.00 370 GLN A C 1
ATOM 2816 O O . GLN A 1 370 ? 28.756 21.811 4.967 1.00 36.00 370 GLN A O 1
ATOM 2821 N N . GLY A 1 371 ? 30.973 21.819 4.580 1.00 38.81 371 GLY A N 1
ATOM 2822 C CA . GLY A 1 371 ? 31.347 21.676 5.996 1.00 38.81 371 GLY A CA 1
ATOM 2823 C C . GLY A 1 371 ? 32.353 20.580 6.366 1.00 38.81 371 GLY A C 1
ATOM 2824 O O . GLY A 1 371 ? 32.142 19.894 7.361 1.00 38.81 371 GLY A O 1
ATOM 2825 N N . MET A 1 372 ? 33.471 20.437 5.646 1.00 31.36 372 MET A N 1
ATOM 2826 C CA . MET A 1 372 ? 34.661 19.749 6.179 1.00 31.36 372 MET A CA 1
ATOM 2827 C C . MET A 1 372 ? 35.920 20.580 5.908 1.00 31.36 372 MET A C 1
ATOM 2829 O O . MET A 1 372 ? 36.156 20.995 4.775 1.00 31.36 372 MET A O 1
ATOM 2833 N N . HIS A 1 373 ? 36.715 20.828 6.951 1.00 36.50 373 HIS A N 1
ATOM 2834 C CA . HIS A 1 373 ? 38.021 21.487 6.846 1.00 36.50 373 HIS A CA 1
ATOM 2835 C C . HIS A 1 373 ? 39.138 20.472 6.560 1.00 36.50 373 HIS A C 1
ATOM 2837 O O . HIS A 1 373 ? 39.017 19.287 6.865 1.00 36.50 373 HIS A O 1
ATOM 2843 N N . GLU A 1 374 ? 40.239 20.947 5.980 1.00 34.09 374 GLU A N 1
ATOM 2844 C CA . GLU A 1 374 ? 41.382 20.119 5.589 1.00 34.09 374 GLU A CA 1
ATOM 2845 C C . GLU A 1 374 ? 42.118 19.518 6.799 1.00 34.09 374 GLU A C 1
ATOM 2847 O O . GLU A 1 374 ? 42.547 20.237 7.703 1.00 34.09 374 GLU A O 1
ATOM 2852 N N . GLY A 1 375 ? 42.341 18.200 6.791 1.00 34.72 375 GLY A N 1
ATOM 2853 C CA . GLY A 1 375 ? 43.196 17.548 7.782 1.00 34.72 375 GLY A CA 1
ATOM 2854 C C . GLY A 1 375 ? 43.221 16.020 7.696 1.00 34.72 375 GLY A C 1
ATOM 2855 O O . GLY A 1 375 ? 42.199 15.373 7.865 1.00 34.72 375 GLY A O 1
ATOM 2856 N N . GLN A 1 376 ? 44.423 15.456 7.527 1.00 33.88 376 GLN A N 1
ATOM 2857 C CA . GLN A 1 376 ? 44.765 14.038 7.756 1.00 33.88 376 GLN A CA 1
ATOM 2858 C C . GLN A 1 376 ? 44.030 12.989 6.887 1.00 33.88 376 GLN A C 1
ATOM 2860 O O . GLN A 1 376 ? 43.097 12.321 7.322 1.00 33.88 376 GLN A O 1
ATOM 2865 N N . GLY A 1 377 ? 44.543 12.743 5.676 1.00 32.47 377 GLY A N 1
ATOM 2866 C CA . GLY A 1 377 ? 44.174 11.556 4.893 1.00 32.47 377 GLY A CA 1
ATOM 2867 C C . GLY A 1 377 ? 44.787 10.264 5.456 1.00 32.47 377 GLY A C 1
ATOM 2868 O O . GLY A 1 377 ? 45.972 10.229 5.797 1.00 32.47 377 GLY A O 1
ATOM 2869 N N . MET A 1 378 ? 44.000 9.184 5.523 1.00 30.66 378 MET A N 1
ATOM 2870 C CA . MET A 1 378 ? 44.488 7.858 5.925 1.00 30.66 378 MET A CA 1
ATOM 2871 C C . MET A 1 378 ? 45.354 7.215 4.832 1.00 30.66 378 MET A C 1
ATOM 2873 O O . MET A 1 378 ? 45.068 7.330 3.641 1.00 30.66 378 MET A O 1
ATOM 2877 N N . ARG A 1 379 ? 46.419 6.512 5.239 1.00 36.34 379 ARG A N 1
ATOM 2878 C CA . ARG A 1 379 ? 47.314 5.787 4.322 1.00 36.34 379 ARG A CA 1
ATOM 2879 C C . ARG A 1 379 ? 46.813 4.368 4.047 1.00 36.34 379 ARG A C 1
ATOM 2881 O O . ARG A 1 379 ? 46.275 3.700 4.923 1.00 36.34 379 ARG A O 1
ATOM 2888 N N . GLN A 1 380 ? 47.056 3.908 2.826 1.00 30.84 380 GLN A N 1
ATOM 2889 C CA . GLN A 1 380 ? 46.748 2.562 2.345 1.00 30.84 380 GLN A CA 1
ATOM 2890 C C . GLN A 1 380 ? 47.594 1.496 3.074 1.00 30.84 380 GLN A C 1
ATOM 2892 O O . GLN A 1 380 ? 48.791 1.705 3.269 1.00 30.84 380 GLN A O 1
ATOM 2897 N N . GLY A 1 381 ? 47.004 0.340 3.419 1.00 45.03 381 GLY A N 1
ATOM 2898 C CA . GLY A 1 381 ? 47.775 -0.871 3.761 1.00 45.03 381 GLY A CA 1
ATOM 2899 C C . GLY A 1 381 ? 47.651 -1.467 5.173 1.00 45.03 381 GLY A C 1
ATOM 2900 O O . GLY A 1 381 ? 48.606 -2.094 5.621 1.00 45.03 381 GLY A O 1
ATOM 2901 N N . GLN A 1 382 ? 46.517 -1.337 5.874 1.00 31.55 382 GLN A N 1
ATOM 2902 C CA . GLN A 1 382 ? 46.236 -2.147 7.077 1.00 31.55 382 GLN A CA 1
ATOM 2903 C C . GLN A 1 382 ? 44.884 -2.864 6.964 1.00 31.55 382 GLN A C 1
ATOM 2905 O O . GLN A 1 382 ? 43.831 -2.263 7.150 1.00 31.55 382 GLN A O 1
ATOM 2910 N N . GLY A 1 383 ? 44.926 -4.162 6.651 1.00 32.41 383 GLY A N 1
ATOM 2911 C CA . GLY A 1 383 ? 43.776 -5.062 6.766 1.00 32.41 383 GLY A CA 1
ATOM 2912 C C . GLY A 1 383 ? 43.727 -5.707 8.152 1.00 32.41 383 GLY A C 1
ATOM 2913 O O . GLY A 1 383 ? 44.769 -6.021 8.726 1.00 32.41 383 GLY A O 1
ATOM 2914 N N . MET A 1 384 ? 42.525 -5.918 8.691 1.00 32.28 384 MET A N 1
ATOM 2915 C CA . MET A 1 384 ? 42.329 -6.668 9.935 1.00 32.28 384 MET A CA 1
ATOM 2916 C C . MET A 1 384 ? 42.070 -8.146 9.623 1.00 32.28 384 MET A C 1
ATOM 2918 O O . MET A 1 384 ? 41.221 -8.466 8.794 1.00 32.28 384 MET A O 1
ATOM 2922 N N . HIS A 1 385 ? 42.812 -9.036 10.283 1.00 35.31 385 HIS A N 1
ATOM 2923 C CA . HIS A 1 385 ? 42.641 -10.486 10.165 1.00 35.31 385 HIS A CA 1
ATOM 2924 C C . HIS A 1 385 ? 41.475 -11.005 11.025 1.00 35.31 385 HIS A C 1
ATOM 2926 O O . HIS A 1 385 ? 41.036 -10.352 11.972 1.00 35.31 385 HIS A O 1
ATOM 2932 N N . GLU A 1 386 ? 40.988 -12.199 10.687 1.00 30.64 386 GLU A N 1
ATOM 2933 C CA . GLU A 1 386 ? 39.858 -12.865 11.342 1.00 30.64 386 GLU A CA 1
ATOM 2934 C C . GLU A 1 386 ? 40.098 -13.210 12.826 1.00 30.64 386 GLU A C 1
ATOM 2936 O O . GLU A 1 386 ? 41.229 -13.374 13.285 1.00 30.64 386 GLU A O 1
ATOM 2941 N N . GLY A 1 387 ? 38.999 -13.455 13.553 1.00 38.22 387 GLY A N 1
ATOM 2942 C CA . GLY A 1 387 ? 39.028 -14.346 14.718 1.00 38.22 387 GLY A CA 1
ATOM 2943 C C . GLY A 1 387 ? 39.055 -13.701 16.107 1.00 38.22 387 GLY A C 1
ATOM 2944 O O . GLY A 1 387 ? 39.940 -14.010 16.905 1.00 38.22 387 GLY A O 1
ATOM 2945 N N . LYS A 1 388 ? 38.039 -12.893 16.453 1.00 31.22 388 LYS A N 1
ATOM 2946 C CA . LYS A 1 388 ? 37.578 -12.690 17.848 1.00 31.22 388 LYS A CA 1
ATOM 2947 C C . LYS A 1 388 ? 36.158 -12.115 17.896 1.00 31.22 388 LYS A C 1
ATOM 2949 O O . LYS A 1 388 ? 35.948 -10.944 17.603 1.00 31.22 388 LYS A O 1
ATOM 2954 N N . GLY A 1 389 ? 35.185 -12.937 18.291 1.00 30.27 389 GLY A N 1
ATOM 2955 C CA . GLY A 1 389 ? 33.814 -12.483 18.543 1.00 30.27 389 GLY A CA 1
ATOM 2956 C C . GLY A 1 389 ? 33.698 -11.745 19.879 1.00 30.27 389 GLY A C 1
ATOM 2957 O O . GLY A 1 389 ? 34.259 -12.188 20.883 1.00 30.27 389 GLY A O 1
ATOM 2958 N N . MET A 1 390 ? 32.953 -10.638 19.907 1.00 29.58 390 MET A N 1
ATOM 2959 C CA . MET A 1 390 ? 32.628 -9.926 21.146 1.00 29.58 390 MET A CA 1
ATOM 2960 C C . MET A 1 390 ? 31.422 -10.570 21.839 1.00 29.58 390 MET A C 1
ATOM 2962 O O . MET A 1 390 ? 30.428 -10.902 21.196 1.00 29.58 390 MET A O 1
ATOM 2966 N N . ARG A 1 391 ? 31.512 -10.751 23.162 1.00 32.62 391 ARG A N 1
ATOM 2967 C CA . ARG A 1 391 ? 30.391 -11.204 23.999 1.00 32.62 391 ARG A CA 1
ATOM 2968 C C . ARG A 1 391 ? 29.558 -10.020 24.492 1.00 32.62 391 ARG A C 1
ATOM 2970 O O . ARG A 1 391 ? 30.038 -8.897 24.599 1.00 32.62 391 ARG A O 1
ATOM 2977 N N . GLN A 1 392 ? 28.303 -10.318 24.802 1.00 29.11 392 GLN A N 1
ATOM 2978 C CA . GLN A 1 392 ? 27.285 -9.388 25.279 1.00 29.11 392 GLN A CA 1
ATOM 2979 C C . GLN A 1 392 ? 27.632 -8.787 26.657 1.00 29.11 392 GLN A C 1
ATOM 2981 O O . GLN A 1 392 ? 28.051 -9.513 27.555 1.00 29.11 392 GLN A O 1
ATOM 2986 N N . GLY A 1 393 ? 27.371 -7.485 26.837 1.00 35.25 393 GLY A N 1
ATOM 2987 C CA . GLY A 1 393 ? 27.248 -6.851 28.158 1.00 35.25 393 GLY A CA 1
ATOM 2988 C C . GLY A 1 393 ? 28.462 -6.074 28.688 1.00 35.25 393 GLY A C 1
ATOM 2989 O O . GLY A 1 393 ? 29.104 -6.511 29.639 1.00 35.25 393 GLY A O 1
ATOM 2990 N N . GLN A 1 394 ? 28.701 -4.866 28.162 1.00 28.88 394 GLN A N 1
ATOM 2991 C CA . GLN A 1 394 ? 29.374 -3.772 28.885 1.00 28.88 394 GLN A CA 1
ATOM 2992 C C . GLN A 1 394 ? 29.030 -2.417 28.239 1.00 28.88 394 GLN A C 1
ATOM 2994 O O . GLN A 1 394 ? 29.304 -2.205 27.061 1.00 28.88 394 GLN A O 1
ATOM 2999 N N . GLY A 1 395 ? 28.391 -1.515 28.993 1.00 26.89 395 GLY A N 1
ATOM 3000 C CA . GLY A 1 395 ? 28.076 -0.146 28.555 1.00 26.89 395 GLY A CA 1
ATOM 3001 C C . GLY A 1 395 ? 29.174 0.854 28.940 1.00 26.89 395 GLY A C 1
ATOM 3002 O O . GLY A 1 395 ? 29.944 0.590 29.861 1.00 26.89 395 GLY A O 1
ATOM 3003 N N . MET A 1 396 ? 29.243 2.007 28.262 1.00 28.08 396 MET A N 1
ATOM 3004 C CA . MET A 1 396 ? 30.284 3.024 28.495 1.00 28.08 396 MET A CA 1
ATOM 3005 C C . MET A 1 396 ? 29.722 4.408 28.852 1.00 28.08 396 MET A C 1
ATOM 3007 O O . MET A 1 396 ? 29.093 5.069 28.027 1.00 28.08 396 MET A O 1
ATOM 3011 N N . HIS A 1 397 ? 30.028 4.863 30.070 1.00 30.27 397 HIS A N 1
ATOM 3012 C CA . HIS A 1 397 ? 29.819 6.208 30.629 1.00 30.27 397 HIS A CA 1
ATOM 3013 C C . HIS A 1 397 ? 31.017 6.497 31.564 1.00 30.27 397 HIS A C 1
ATOM 3015 O O . HIS A 1 397 ? 31.437 5.584 32.268 1.00 30.27 397 HIS A O 1
ATOM 3021 N N . GLN A 1 398 ? 31.621 7.682 31.688 1.00 31.23 398 GLN A N 1
ATOM 3022 C CA . GLN A 1 398 ? 31.529 8.980 30.986 1.00 31.23 398 GLN A CA 1
ATOM 3023 C C . GLN A 1 398 ? 32.868 9.228 30.226 1.00 31.23 398 GLN A C 1
ATOM 3025 O O . GLN A 1 398 ? 33.738 8.365 30.258 1.00 31.23 398 GLN A O 1
ATOM 3030 N N . GLY A 1 399 ? 33.145 10.296 29.464 1.00 28.83 399 GLY A N 1
ATOM 3031 C CA . GLY A 1 399 ? 32.632 11.676 29.404 1.00 28.83 399 GLY A CA 1
ATOM 3032 C C . GLY A 1 399 ? 33.660 12.655 30.012 1.00 28.83 399 GLY A C 1
ATOM 3033 O O . GLY A 1 399 ? 34.340 12.312 30.975 1.00 28.83 399 GLY A O 1
ATOM 3034 N N . GLY A 1 400 ? 33.831 13.857 29.440 1.00 25.58 400 GLY A N 1
ATOM 3035 C CA . GLY A 1 400 ? 34.891 14.771 29.897 1.00 25.58 400 GLY A CA 1
ATOM 3036 C C . GLY A 1 400 ? 34.987 16.126 29.186 1.00 25.58 400 GLY A C 1
ATOM 3037 O O . GLY A 1 400 ? 35.637 16.244 28.154 1.00 25.58 400 GLY A O 1
ATOM 3038 N N . MET A 1 401 ? 34.437 17.168 29.815 1.00 28.50 401 MET A N 1
ATOM 3039 C CA . MET A 1 401 ? 34.798 18.577 29.588 1.00 28.50 401 MET A CA 1
ATOM 3040 C C . MET A 1 401 ? 35.413 19.168 30.866 1.00 28.50 401 MET A C 1
ATOM 3042 O O . MET A 1 401 ? 35.086 18.739 31.973 1.00 28.50 401 MET A O 1
ATOM 3046 N N . ARG A 1 402 ? 36.299 20.161 30.722 1.00 31.36 402 ARG A N 1
ATOM 3047 C CA . ARG A 1 402 ? 36.951 20.930 31.803 1.00 31.36 402 ARG A CA 1
ATOM 3048 C C . ARG A 1 402 ? 37.443 22.285 31.252 1.00 31.36 402 ARG A C 1
ATOM 3050 O O . ARG A 1 402 ? 37.758 22.331 30.066 1.00 31.36 402 ARG A O 1
ATOM 3057 N N . PRO A 1 403 ? 37.728 23.298 32.096 1.00 37.12 403 PRO A N 1
ATOM 3058 C CA . PRO A 1 403 ? 37.053 23.666 33.352 1.00 37.12 403 PRO A CA 1
ATOM 3059 C C . PRO A 1 403 ? 36.840 25.199 33.495 1.00 37.12 403 PRO A C 1
ATOM 3061 O O . PRO A 1 403 ? 37.523 25.986 32.846 1.00 37.12 403 PRO A O 1
ATOM 3064 N N . GLY A 1 404 ? 36.004 25.657 34.438 1.00 29.88 404 GLY A N 1
ATOM 3065 C CA . GLY A 1 404 ? 36.020 27.076 34.833 1.00 29.88 404 GLY A CA 1
ATOM 3066 C C . GLY A 1 404 ? 34.951 27.506 35.840 1.00 29.88 404 GLY A C 1
ATOM 3067 O O . GLY A 1 404 ? 33.786 27.565 35.477 1.00 29.88 404 GLY A O 1
ATOM 3068 N N . GLN A 1 405 ? 35.388 27.910 37.046 1.00 32.00 405 GLN A N 1
ATOM 3069 C CA . GLN A 1 405 ? 34.581 28.506 38.137 1.00 32.00 405 GLN A CA 1
ATOM 3070 C C . GLN A 1 405 ? 33.487 27.571 38.725 1.00 32.00 405 GLN A C 1
ATOM 3072 O O . GLN A 1 405 ? 32.999 26.668 38.062 1.00 32.00 405 GLN A O 1
ATOM 3077 N N . GLY A 1 406 ? 33.067 27.671 39.990 1.00 28.45 406 GLY A N 1
ATOM 3078 C CA . GLY A 1 406 ? 33.587 28.413 41.146 1.00 28.45 406 GLY A CA 1
ATOM 3079 C C . GLY A 1 406 ? 32.785 28.010 42.400 1.00 28.45 406 GLY A C 1
ATOM 3080 O O . GLY A 1 406 ? 31.562 27.961 42.348 1.00 28.45 406 GLY A O 1
ATOM 3081 N N . MET A 1 407 ? 33.439 27.649 43.510 1.00 27.17 407 MET A N 1
ATOM 3082 C CA . MET A 1 407 ? 32.763 27.010 44.659 1.00 27.17 407 MET A CA 1
ATOM 3083 C C . MET A 1 407 ? 31.934 27.968 45.530 1.00 27.17 407 MET A C 1
ATOM 3085 O O . MET A 1 407 ? 32.409 29.051 45.871 1.00 27.17 407 MET A O 1
ATOM 3089 N N . ARG A 1 408 ? 30.809 27.460 46.063 1.00 29.20 408 ARG A N 1
ATOM 3090 C CA . ARG A 1 408 ? 30.425 27.571 47.488 1.00 29.20 408 ARG A CA 1
ATOM 3091 C C . ARG A 1 408 ? 29.392 26.501 47.870 1.00 29.20 408 ARG A C 1
ATOM 3093 O O . ARG A 1 408 ? 28.507 26.186 47.085 1.00 29.20 408 ARG A O 1
ATOM 3100 N N . GLN A 1 409 ? 29.526 25.957 49.077 1.00 28.39 409 GLN A N 1
ATOM 3101 C CA . GLN A 1 409 ? 28.527 25.120 49.754 1.00 28.39 409 GLN A CA 1
ATOM 3102 C C . GLN A 1 409 ? 27.869 25.947 50.863 1.00 28.39 409 GLN A C 1
ATOM 3104 O O . GLN A 1 409 ? 28.561 26.771 51.463 1.00 28.39 409 GLN A O 1
ATOM 3109 N N . GLN A 1 410 ? 26.602 25.672 51.197 1.00 29.69 410 GLN A N 1
ATOM 3110 C CA . GLN A 1 410 ? 26.069 25.926 52.542 1.00 29.69 410 GLN A CA 1
ATOM 3111 C C . GLN A 1 410 ? 24.811 25.081 52.841 1.00 29.69 410 GLN A C 1
ATOM 3113 O O . GLN A 1 410 ? 23.759 25.273 52.248 1.00 29.69 410 GLN A O 1
ATOM 3118 N N . GLU A 1 411 ? 25.014 24.094 53.718 1.00 28.00 411 GLU A N 1
ATOM 3119 C CA . GLU A 1 411 ? 24.161 23.604 54.820 1.00 28.00 411 GLU A CA 1
ATOM 3120 C C . GLU A 1 411 ? 22.615 23.626 54.713 1.00 28.00 411 GLU A C 1
ATOM 3122 O O . GLU A 1 411 ? 21.980 24.668 54.587 1.00 28.00 411 GLU A O 1
ATOM 3127 N N . MET A 1 412 ? 22.000 22.455 54.958 1.00 28.88 412 MET A N 1
ATOM 3128 C CA . MET A 1 412 ? 20.588 22.304 55.353 1.00 28.88 412 MET A CA 1
ATOM 3129 C C . MET A 1 412 ? 20.473 21.889 56.835 1.00 28.88 412 MET A C 1
ATOM 3131 O O . MET A 1 412 ? 21.206 20.989 57.251 1.00 28.88 412 MET A O 1
ATOM 3135 N N . PRO A 1 413 ? 19.515 22.430 57.613 1.00 34.31 413 PRO A N 1
ATOM 3136 C CA . PRO A 1 413 ? 19.119 21.894 58.918 1.00 34.31 413 PRO A CA 1
ATOM 3137 C C . PRO A 1 413 ? 17.913 20.929 58.833 1.00 34.31 413 PRO A C 1
ATOM 3139 O O . PRO A 1 413 ? 17.077 21.027 57.938 1.00 34.31 413 PRO A O 1
ATOM 3142 N N . GLN A 1 414 ? 17.797 20.012 59.801 1.00 31.30 414 GLN A N 1
ATOM 3143 C CA . GLN A 1 414 ? 16.693 19.040 59.942 1.00 31.30 414 GLN A CA 1
ATOM 3144 C C . GLN A 1 414 ? 15.670 19.458 61.017 1.00 31.30 414 GLN A C 1
ATOM 3146 O O . GLN A 1 414 ? 16.060 20.077 62.005 1.00 31.30 414 GLN A O 1
ATOM 3151 N N . SER A 1 415 ? 14.402 19.027 60.902 1.00 31.34 415 SER A N 1
ATOM 3152 C CA . SER A 1 415 ? 13.466 18.672 62.011 1.00 31.34 415 SER A CA 1
ATOM 3153 C C . SER A 1 415 ? 12.025 18.466 61.489 1.00 31.34 415 SER A C 1
ATOM 3155 O O . SER A 1 415 ? 11.701 18.994 60.433 1.00 31.34 415 SER A O 1
ATOM 3157 N N . GLN A 1 416 ? 11.090 17.743 62.131 1.00 30.30 416 GLN A N 1
ATOM 3158 C CA . GLN A 1 416 ? 11.130 16.645 63.128 1.00 30.30 416 GLN A CA 1
ATOM 3159 C C . GLN A 1 416 ? 9.805 15.827 63.032 1.00 30.30 416 GLN A C 1
ATOM 3161 O O . GLN A 1 416 ? 8.966 16.119 62.185 1.00 30.30 416 GLN A O 1
ATOM 3166 N N . SER A 1 417 ? 9.612 14.786 63.858 1.00 29.52 417 SER A N 1
ATOM 3167 C CA . SER A 1 417 ? 8.557 13.757 63.712 1.00 29.52 417 SER A CA 1
ATOM 3168 C C . SER A 1 417 ? 7.553 13.643 64.884 1.00 29.52 417 SER A C 1
ATOM 3170 O O . SER A 1 417 ? 7.846 14.075 65.998 1.00 29.52 417 SER A O 1
ATOM 3172 N N . ARG A 1 418 ? 6.388 13.011 64.619 1.00 28.50 418 ARG A N 1
ATOM 3173 C CA . ARG A 1 418 ? 5.457 12.251 65.513 1.00 28.50 418 ARG A CA 1
ATOM 3174 C C . ARG A 1 418 ? 4.316 11.679 64.630 1.00 28.50 418 ARG A C 1
ATOM 3176 O O . ARG A 1 418 ? 3.878 12.419 63.761 1.00 28.50 418 ARG A O 1
ATOM 3183 N N . THR A 1 419 ? 3.824 10.426 64.615 1.00 29.52 419 THR A N 1
ATOM 3184 C CA . THR A 1 419 ? 3.663 9.250 65.524 1.00 29.52 419 THR A CA 1
ATOM 3185 C C . THR A 1 419 ? 2.307 9.149 66.251 1.00 29.52 419 THR A C 1
ATOM 3187 O O . THR A 1 419 ? 2.027 9.979 67.111 1.00 29.52 419 THR A O 1
ATOM 3190 N N . GLY A 1 420 ? 1.546 8.070 65.982 1.00 27.03 420 GLY A N 1
ATOM 3191 C CA . GLY A 1 420 ? 0.334 7.622 66.709 1.00 27.03 420 GLY A CA 1
ATOM 3192 C C . GLY A 1 420 ? -0.718 6.987 65.767 1.00 27.03 420 GLY A C 1
ATOM 3193 O O . GLY A 1 420 ? -1.333 7.722 65.008 1.00 27.03 420 GLY A O 1
ATOM 3194 N N . THR A 1 421 ? -0.797 5.663 65.542 1.00 29.02 421 THR A N 1
ATOM 3195 C CA . THR A 1 421 ? -1.327 4.531 66.367 1.00 29.02 421 THR A CA 1
ATOM 3196 C C . THR A 1 421 ? -2.858 4.351 66.369 1.00 29.02 421 THR A C 1
ATOM 3198 O O . THR A 1 421 ? -3.586 5.233 66.810 1.00 29.02 421 THR A O 1
ATOM 3201 N N . MET A 1 422 ? -3.320 3.161 65.947 1.00 32.72 422 MET A N 1
ATOM 3202 C CA . MET A 1 422 ? -4.710 2.659 66.024 1.00 32.72 422 MET A CA 1
ATOM 3203 C C . MET A 1 422 ? -5.039 2.016 67.393 1.00 32.72 422 MET A C 1
ATOM 3205 O O . MET A 1 422 ? -4.129 1.758 68.183 1.00 32.72 422 MET A O 1
ATOM 3209 N N . PRO A 1 423 ? -6.314 1.647 67.625 1.00 41.72 423 PRO A N 1
ATOM 3210 C CA . PRO A 1 423 ? -6.648 0.308 68.138 1.00 41.72 423 PRO A CA 1
ATOM 3211 C C . PRO A 1 423 ? -7.660 -0.452 67.238 1.00 41.72 423 PRO A C 1
ATOM 3213 O O . PRO A 1 423 ? -8.059 0.052 66.191 1.00 41.72 423 PRO A O 1
ATOM 3216 N N . ALA A 1 424 ? -8.034 -1.682 67.619 1.00 30.30 424 ALA A N 1
ATOM 3217 C CA . ALA A 1 424 ? -8.706 -2.677 66.763 1.00 30.30 424 ALA A CA 1
ATOM 3218 C C . ALA A 1 424 ? -9.983 -3.304 67.384 1.00 30.30 424 ALA A C 1
ATOM 3220 O O . ALA A 1 424 ? -10.311 -3.021 68.534 1.00 30.30 424 ALA A O 1
ATOM 3221 N N . GLY A 1 425 ? -10.650 -4.185 66.620 1.00 27.19 425 GLY A N 1
ATOM 3222 C CA . GLY A 1 425 ? -11.785 -5.038 67.028 1.00 27.19 425 GLY A CA 1
ATOM 3223 C C . GLY A 1 425 ? -12.978 -4.950 66.050 1.00 27.19 425 GLY A C 1
ATOM 3224 O O . GLY A 1 425 ? -13.307 -3.856 65.606 1.00 27.19 425 GLY A O 1
ATOM 3225 N N . ASP A 1 426 ? -13.665 -6.030 65.657 1.00 27.38 426 ASP A N 1
ATOM 3226 C CA . ASP A 1 426 ? -13.408 -7.449 65.948 1.00 27.38 426 ASP A CA 1
ATOM 3227 C C . ASP A 1 426 ? -14.078 -8.409 64.927 1.00 27.38 426 ASP A C 1
ATOM 3229 O O . ASP A 1 426 ? -14.755 -7.976 63.997 1.00 27.38 426 ASP A O 1
ATOM 3233 N N . THR A 1 427 ? -13.842 -9.714 65.123 1.00 30.02 427 THR A N 1
ATOM 3234 C CA . THR A 1 427 ? -14.387 -10.930 64.450 1.00 30.02 427 THR A CA 1
ATOM 3235 C C . THR A 1 427 ? -15.908 -10.916 64.102 1.00 30.02 427 THR A C 1
ATOM 3237 O O . THR A 1 427 ? -16.641 -10.081 64.614 1.00 30.02 427 THR A O 1
ATOM 3240 N N . ASN A 1 428 ? -16.535 -11.819 63.322 1.00 30.34 428 ASN A N 1
ATOM 3241 C CA . ASN A 1 428 ? -16.229 -13.161 62.763 1.00 30.34 428 ASN A CA 1
ATOM 3242 C C . ASN A 1 428 ? -17.259 -13.451 61.608 1.00 30.34 428 ASN A C 1
ATOM 3244 O O . ASN A 1 428 ? -18.163 -12.642 61.430 1.00 30.34 428 ASN A O 1
ATOM 3248 N N . THR A 1 429 ? -17.314 -14.516 60.781 1.00 30.03 429 THR A N 1
ATOM 3249 C CA . THR A 1 429 ? -16.656 -15.847 60.659 1.00 30.03 429 TH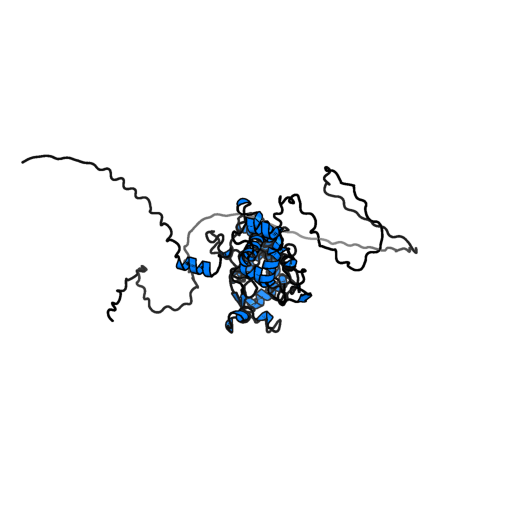R A CA 1
ATOM 3250 C C . THR A 1 429 ? -16.732 -16.336 59.187 1.00 30.03 429 THR A C 1
ATOM 3252 O O . THR A 1 429 ? -17.340 -15.661 58.359 1.00 30.03 429 THR A O 1
ATOM 3255 N N . ALA A 1 430 ? -16.216 -17.533 58.855 1.00 28.19 430 ALA A N 1
ATOM 3256 C CA . ALA A 1 430 ? -16.417 -18.218 57.561 1.00 28.19 430 ALA A CA 1
ATOM 3257 C C . ALA A 1 430 ? -17.035 -19.630 57.717 1.00 28.19 430 ALA A C 1
ATOM 3259 O O . ALA A 1 430 ? -16.903 -20.237 58.777 1.00 28.19 430 ALA A O 1
ATOM 3260 N N . SER A 1 431 ? -17.648 -20.162 56.647 1.00 28.14 431 SER A N 1
ATOM 3261 C CA . SER A 1 431 ? -18.131 -21.556 56.509 1.00 28.14 431 SER A CA 1
ATOM 3262 C C . SER A 1 431 ? -18.016 -22.024 55.049 1.00 28.14 431 SER A C 1
ATOM 3264 O O . SER A 1 431 ? -18.031 -21.194 54.142 1.00 28.14 431 SER A O 1
ATOM 3266 N N . ALA A 1 432 ? -17.891 -23.337 54.811 1.00 29.58 432 ALA A N 1
ATOM 3267 C CA . ALA A 1 432 ? -17.491 -23.897 53.514 1.00 29.58 432 ALA A CA 1
ATOM 3268 C C . ALA A 1 432 ? -18.500 -24.882 52.871 1.00 29.58 432 ALA A C 1
ATOM 3270 O O . ALA A 1 432 ? -19.470 -25.309 53.492 1.00 29.58 432 ALA A O 1
ATOM 3271 N N . ASN A 1 433 ? -18.194 -25.217 51.608 1.00 33.22 433 ASN A N 1
ATOM 3272 C CA . ASN A 1 433 ? -18.670 -26.301 50.720 1.00 33.22 433 ASN A CA 1
ATOM 3273 C C . ASN A 1 433 ? -18.959 -27.678 51.390 1.00 33.22 433 ASN A C 1
ATOM 3275 O O . ASN A 1 433 ? -18.490 -27.884 52.511 1.00 33.22 433 ASN A O 1
ATOM 3279 N N . PRO A 1 434 ? -19.575 -28.684 50.700 1.00 43.09 434 PRO A N 1
ATOM 3280 C CA . PRO A 1 434 ? -19.886 -28.777 49.251 1.00 43.09 434 PRO A CA 1
ATOM 3281 C C . PRO A 1 434 ? -21.295 -29.330 48.886 1.00 43.09 434 PRO A C 1
ATOM 3283 O O . PRO A 1 434 ? -22.029 -29.775 49.762 1.00 43.09 434 PRO A O 1
ATOM 3286 N N . ALA A 1 435 ? -21.618 -29.426 47.580 1.00 27.39 435 ALA A N 1
ATOM 3287 C CA . ALA A 1 435 ? -22.065 -30.680 46.916 1.00 27.39 435 ALA A CA 1
ATOM 3288 C C . ALA A 1 435 ? -22.457 -30.496 45.428 1.00 27.39 435 ALA A C 1
ATOM 3290 O O . ALA A 1 435 ? -23.127 -29.532 45.071 1.00 27.39 435 ALA A O 1
ATOM 3291 N N . SER A 1 436 ? -22.148 -31.499 44.595 1.00 27.88 436 SER A N 1
ATOM 3292 C CA . SER A 1 436 ? -22.708 -31.690 43.241 1.00 27.88 436 SER A CA 1
ATOM 3293 C C . SER A 1 436 ? -23.417 -33.047 43.156 1.00 27.88 436 SER A C 1
ATOM 3295 O O . SER A 1 436 ? -22.957 -34.008 43.777 1.00 27.88 436 SER A O 1
ATOM 3297 N N . PRO A 1 437 ? -24.483 -33.170 42.348 1.00 36.22 437 PRO A N 1
ATOM 3298 C CA . PRO A 1 437 ? -24.492 -34.253 41.355 1.00 36.22 437 PRO A CA 1
ATOM 3299 C C . PRO A 1 437 ? -25.081 -33.839 39.987 1.00 36.22 437 PRO A C 1
ATOM 3301 O O . PRO A 1 437 ? -25.898 -32.928 39.888 1.00 36.22 437 PRO A O 1
ATOM 3304 N N . GLY A 1 438 ? -24.687 -34.542 38.918 1.00 27.09 438 GLY A N 1
ATOM 3305 C CA . GLY A 1 438 ? -25.298 -34.430 37.579 1.00 27.09 438 GLY A CA 1
ATOM 3306 C C . GLY A 1 438 ? -26.373 -35.506 37.322 1.00 27.09 438 GLY A C 1
ATOM 3307 O O . GLY A 1 438 ? -26.979 -36.014 38.261 1.00 27.09 438 GLY A O 1
ATOM 3308 N N . PRO A 1 439 ? -26.529 -35.989 36.074 1.00 46.06 439 PRO A N 1
ATOM 3309 C CA . PRO A 1 439 ? -26.765 -35.176 34.877 1.00 46.06 439 PRO A CA 1
ATOM 3310 C C . PRO A 1 439 ? -27.991 -35.663 34.061 1.00 46.06 439 PRO A C 1
ATOM 3312 O O . PRO A 1 439 ? -28.224 -36.865 33.936 1.00 46.06 439 PRO A O 1
ATOM 3315 N N . ARG A 1 440 ? -28.750 -34.733 33.455 1.00 28.48 440 ARG A N 1
ATOM 3316 C CA . ARG A 1 440 ? -29.839 -34.918 32.452 1.00 28.48 440 ARG A CA 1
ATOM 3317 C C . ARG A 1 440 ? -30.283 -33.518 31.972 1.00 28.48 440 ARG A C 1
ATOM 3319 O O . ARG A 1 440 ? -30.158 -32.578 32.741 1.00 28.48 440 ARG A O 1
ATOM 3326 N N . ALA A 1 441 ? -30.812 -33.283 30.767 1.00 28.16 441 ALA A N 1
ATOM 3327 C CA . ALA A 1 441 ? -30.986 -34.128 29.579 1.00 28.16 441 ALA A CA 1
ATOM 3328 C C . ALA A 1 441 ? -30.928 -33.254 28.298 1.00 28.16 441 ALA A C 1
ATOM 3330 O O . ALA A 1 441 ? -30.944 -32.029 28.373 1.00 28.16 441 ALA A O 1
ATOM 3331 N N . ARG A 1 442 ? -30.885 -33.877 27.110 1.00 32.34 442 ARG A N 1
ATOM 3332 C CA . ARG A 1 442 ? -30.882 -33.168 25.814 1.00 32.34 442 ARG A CA 1
ATOM 3333 C C . ARG A 1 442 ? -32.247 -32.525 25.522 1.00 32.34 442 ARG A C 1
ATOM 3335 O O . ARG A 1 442 ? -33.236 -33.243 25.419 1.00 32.34 442 ARG A O 1
ATOM 3342 N N . GLY A 1 443 ? -32.276 -31.207 25.314 1.00 27.73 443 GLY A N 1
ATOM 3343 C CA . GLY A 1 443 ? -33.437 -30.460 24.814 1.00 27.73 443 GLY A CA 1
ATOM 3344 C C . GLY A 1 443 ? -33.099 -29.736 23.510 1.00 27.73 443 GLY A C 1
ATOM 3345 O O . GLY A 1 443 ? -32.216 -28.884 23.488 1.00 27.73 443 GLY A O 1
ATOM 3346 N N . ALA A 1 444 ? -33.772 -30.082 22.411 1.00 30.64 444 ALA A N 1
ATOM 3347 C CA . ALA A 1 444 ? -33.484 -29.516 21.094 1.00 30.64 444 ALA A CA 1
ATOM 3348 C C . ALA A 1 444 ? -34.209 -28.174 20.883 1.00 30.64 444 ALA A C 1
ATOM 3350 O O . ALA A 1 444 ? -35.395 -28.150 20.550 1.00 30.64 444 ALA A O 1
ATOM 3351 N N . GLN A 1 445 ? -33.495 -27.056 21.031 1.00 29.16 445 GLN A N 1
ATOM 3352 C CA . GLN A 1 445 ? -33.976 -25.753 20.564 1.00 29.16 445 GLN A CA 1
ATOM 3353 C C . GLN A 1 445 ? -33.617 -25.541 19.089 1.00 29.16 445 GLN A C 1
ATOM 3355 O O . GLN A 1 445 ? -32.484 -25.758 18.659 1.00 29.16 445 GLN A O 1
ATOM 3360 N N . ARG A 1 446 ? -34.611 -25.123 18.299 1.00 28.88 446 ARG A N 1
ATOM 3361 C CA . ARG A 1 446 ? -34.471 -24.871 16.861 1.00 28.88 446 ARG A CA 1
ATOM 3362 C C . ARG A 1 446 ? -33.684 -23.577 16.642 1.00 28.88 446 ARG A C 1
ATOM 3364 O O . ARG A 1 446 ? -34.213 -22.503 16.913 1.00 28.88 446 ARG A O 1
ATOM 3371 N N . ARG A 1 447 ? -32.461 -23.658 16.107 1.00 27.12 447 ARG A N 1
ATOM 3372 C CA . ARG A 1 447 ? -31.767 -22.471 15.585 1.00 27.12 447 ARG A CA 1
ATOM 3373 C C . ARG A 1 447 ? -32.431 -22.036 14.277 1.00 27.12 447 ARG A C 1
ATOM 3375 O O . ARG A 1 447 ? -32.371 -22.758 13.284 1.00 27.12 447 ARG A O 1
ATOM 3382 N N . LEU A 1 448 ? -33.063 -20.865 14.293 1.00 24.20 448 LEU A N 1
ATOM 3383 C CA . LEU A 1 448 ? -33.449 -20.136 13.087 1.00 24.20 448 LEU A CA 1
ATOM 3384 C C . LEU A 1 448 ? -32.172 -19.605 12.428 1.00 24.20 448 LEU A C 1
ATOM 3386 O O . LEU A 1 448 ? -31.498 -18.751 12.997 1.00 24.20 448 LEU A O 1
ATOM 3390 N N . TRP A 1 449 ? -31.838 -20.119 11.246 1.00 24.34 449 TRP A N 1
ATOM 3391 C CA . TRP A 1 449 ? -30.773 -19.561 10.415 1.00 24.34 449 TRP A CA 1
ATOM 3392 C C . TRP A 1 449 ? -31.351 -18.438 9.552 1.00 24.34 449 TRP A C 1
ATOM 3394 O O . TRP A 1 449 ? -32.130 -18.697 8.636 1.00 24.34 449 TRP A O 1
ATOM 3404 N N . TYR A 1 450 ? -30.962 -17.197 9.840 1.00 24.53 450 TYR A N 1
ATOM 3405 C CA . TYR A 1 450 ? -31.185 -16.061 8.947 1.00 24.53 450 TYR A CA 1
ATOM 3406 C C . TYR A 1 450 ? -30.002 -15.946 7.979 1.00 24.53 450 TYR A C 1
ATOM 3408 O O . TYR A 1 450 ? -28.977 -15.357 8.313 1.00 24.53 450 TYR A O 1
ATOM 3416 N N . CYS A 1 451 ? -30.137 -16.491 6.768 1.00 23.34 451 CYS A N 1
ATOM 3417 C CA . CYS A 1 451 ? -29.260 -16.114 5.658 1.00 23.34 451 CYS A CA 1
ATOM 3418 C C . CYS A 1 451 ? -29.722 -14.759 5.115 1.00 23.34 451 CYS A C 1
ATOM 3420 O O . CYS A 1 451 ? -30.807 -14.675 4.544 1.00 23.34 451 CYS A O 1
ATOM 3422 N N . ASN A 1 452 ? -28.911 -13.715 5.293 1.00 27.77 452 ASN A N 1
ATOM 3423 C CA . ASN A 1 452 ? -29.248 -12.351 4.883 1.00 27.77 452 ASN A CA 1
ATOM 3424 C C . ASN A 1 452 ? -28.273 -11.835 3.808 1.00 27.77 452 ASN A C 1
ATOM 3426 O O . ASN A 1 452 ? -27.504 -10.905 4.031 1.00 27.77 452 ASN A O 1
ATOM 3430 N N . CYS A 1 453 ? -28.305 -12.475 2.636 1.00 25.05 453 CYS A N 1
ATOM 3431 C CA . CYS A 1 453 ? -27.608 -12.044 1.421 1.00 25.05 453 CYS A CA 1
ATOM 3432 C C . CYS A 1 453 ? -28.551 -12.151 0.209 1.00 25.05 453 CYS A C 1
ATOM 3434 O O . CYS A 1 453 ? -29.517 -12.911 0.238 1.00 25.05 453 CYS A O 1
ATOM 3436 N N . CYS A 1 454 ? -28.231 -11.418 -0.863 1.00 26.88 454 CYS A N 1
ATOM 3437 C CA . CYS A 1 454 ? -28.987 -11.345 -2.124 1.00 26.88 454 CYS A CA 1
ATOM 3438 C C . CYS A 1 454 ? -30.370 -10.664 -2.046 1.00 26.88 454 CYS A C 1
ATOM 3440 O O . CYS A 1 454 ? -31.398 -11.262 -2.366 1.00 26.88 454 CYS A O 1
ATOM 3442 N N . SER A 1 455 ? -30.379 -9.351 -1.790 1.00 29.08 455 SER A N 1
ATOM 3443 C CA . SER A 1 455 ? -31.478 -8.458 -2.205 1.00 29.08 455 SER A CA 1
ATOM 3444 C C . SER A 1 455 ? -31.504 -8.287 -3.736 1.00 29.08 455 SER A C 1
ATOM 3446 O O . SER A 1 455 ? -31.196 -7.220 -4.259 1.00 29.08 455 SER A O 1
ATOM 3448 N N . ALA A 1 456 ? -31.844 -9.353 -4.465 1.00 28.09 456 ALA A N 1
ATOM 3449 C CA . ALA A 1 456 ? -31.941 -9.375 -5.926 1.00 28.09 456 ALA A CA 1
ATOM 3450 C C . ALA A 1 456 ? -33.271 -10.013 -6.364 1.00 28.09 456 ALA A C 1
ATOM 3452 O O . ALA A 1 456 ? -33.461 -11.227 -6.283 1.00 28.09 456 ALA A O 1
ATOM 3453 N N . VAL A 1 457 ? -34.220 -9.184 -6.809 1.00 26.94 457 VAL A N 1
ATOM 3454 C CA . VAL A 1 457 ? -35.578 -9.625 -7.165 1.00 26.94 457 VAL A CA 1
ATOM 3455 C C . VAL A 1 457 ? -35.594 -10.257 -8.560 1.00 26.94 457 VAL A C 1
ATOM 3457 O O . VAL A 1 457 ? -35.704 -9.564 -9.569 1.00 26.94 457 VAL A O 1
ATOM 3460 N N . CYS A 1 458 ? -35.548 -11.588 -8.618 1.00 25.36 458 CYS A N 1
ATOM 3461 C CA . CYS A 1 458 ? -35.818 -12.353 -9.839 1.00 25.36 458 CYS A CA 1
ATOM 3462 C C . CYS A 1 458 ? -37.309 -12.747 -9.912 1.00 25.36 458 CYS A C 1
ATOM 3464 O O . CYS A 1 458 ? -37.796 -13.438 -9.012 1.00 25.36 458 CYS A O 1
ATOM 3466 N N . PRO A 1 459 ? -38.058 -12.363 -10.964 1.00 29.50 459 PRO A N 1
ATOM 3467 C CA . PRO A 1 459 ? -39.482 -12.668 -11.058 1.00 29.50 459 PRO A CA 1
ATOM 3468 C C . PRO A 1 459 ? -39.748 -14.138 -11.431 1.00 29.50 459 PRO A C 1
ATOM 3470 O O . PRO A 1 459 ? -39.226 -14.648 -12.419 1.00 29.50 459 PRO A O 1
ATOM 3473 N N . GLY A 1 460 ? -40.653 -14.790 -10.691 1.00 34.56 460 GLY A N 1
ATOM 3474 C CA . GLY A 1 460 ? -41.380 -15.973 -11.173 1.00 34.56 460 GLY A CA 1
ATOM 3475 C C . GLY A 1 460 ? -40.791 -17.354 -10.855 1.00 34.56 460 GLY A C 1
ATOM 3476 O O . GLY A 1 460 ? -40.451 -18.105 -11.766 1.00 34.56 460 GLY A O 1
ATOM 3477 N N . LYS A 1 461 ? -40.808 -17.765 -9.578 1.00 32.50 461 LYS A N 1
ATOM 3478 C CA . LYS A 1 461 ? -40.856 -19.191 -9.194 1.00 32.50 461 LYS A CA 1
ATOM 3479 C C . LYS A 1 461 ? -41.872 -19.418 -8.071 1.00 32.50 461 LYS A C 1
ATOM 3481 O O . LYS A 1 461 ? -41.862 -18.705 -7.075 1.00 32.50 461 LYS A O 1
ATOM 3486 N N . ILE A 1 462 ? -42.716 -20.437 -8.230 1.00 35.25 462 ILE A N 1
ATOM 3487 C CA . ILE A 1 462 ? -43.565 -21.002 -7.171 1.00 35.25 462 ILE A CA 1
ATOM 3488 C C . ILE A 1 462 ? -42.964 -22.364 -6.815 1.00 35.25 462 ILE A C 1
ATOM 3490 O O . ILE A 1 462 ? -42.687 -23.158 -7.713 1.00 35.25 462 ILE A O 1
ATOM 3494 N N . ALA A 1 463 ? -42.740 -22.625 -5.528 1.00 30.47 463 ALA A N 1
ATOM 3495 C CA . ALA A 1 463 ? -42.240 -23.911 -5.044 1.00 30.47 463 ALA A CA 1
ATOM 3496 C C . ALA A 1 463 ? -43.396 -24.880 -4.743 1.00 30.47 463 ALA A C 1
ATOM 3498 O O . ALA A 1 463 ? -44.433 -24.458 -4.226 1.00 30.47 463 ALA A O 1
ATOM 3499 N N . ASP A 1 464 ? -43.201 -26.176 -5.011 1.00 41.09 464 ASP A N 1
ATOM 3500 C CA . ASP A 1 464 ? -44.043 -27.228 -4.428 1.00 41.09 464 ASP A CA 1
ATOM 3501 C C . ASP A 1 464 ? -43.478 -27.723 -3.083 1.00 41.09 464 ASP A C 1
ATOM 3503 O O . ASP A 1 464 ? -42.397 -27.323 -2.643 1.00 41.09 464 ASP A O 1
ATOM 3507 N N . ARG A 1 465 ? -44.258 -28.550 -2.380 1.00 37.84 465 ARG A N 1
ATOM 3508 C CA . ARG A 1 465 ? -44.010 -28.908 -0.976 1.00 37.84 465 ARG A CA 1
ATOM 3509 C C . ARG A 1 465 ? -42.880 -29.918 -0.739 1.00 37.84 465 ARG A C 1
ATOM 3511 O O . ARG A 1 465 ? -42.563 -30.135 0.427 1.00 37.84 465 ARG A O 1
ATOM 3518 N N . ASN A 1 466 ? -42.266 -30.497 -1.775 1.00 42.22 466 ASN A N 1
ATOM 3519 C CA . ASN A 1 466 ? -41.240 -31.541 -1.619 1.00 42.22 466 ASN A CA 1
ATOM 3520 C C . ASN A 1 466 ? -39.800 -31.095 -1.951 1.00 42.22 466 ASN A C 1
ATOM 3522 O O . ASN A 1 466 ? -38.877 -31.899 -1.836 1.00 42.22 466 ASN A O 1
ATOM 3526 N N . GLY A 1 467 ? -39.575 -29.823 -2.300 1.00 36.81 467 GLY A N 1
ATOM 3527 C CA . GLY A 1 467 ? -38.240 -29.200 -2.265 1.00 36.81 467 GLY A CA 1
ATOM 3528 C C . GLY A 1 467 ? -37.227 -29.636 -3.337 1.00 36.81 467 GLY A C 1
ATOM 3529 O O . GLY A 1 467 ? -36.074 -29.214 -3.280 1.00 36.81 467 GLY A O 1
ATOM 3530 N N . THR A 1 468 ? -37.618 -30.438 -4.328 1.00 33.69 468 THR A N 1
ATOM 3531 C CA . THR A 1 468 ? -36.734 -30.890 -5.414 1.00 33.69 468 THR A CA 1
ATOM 3532 C C . THR A 1 468 ? -36.720 -29.910 -6.593 1.00 33.69 468 THR A C 1
ATOM 3534 O O . THR A 1 468 ? -37.639 -29.850 -7.410 1.00 33.69 468 THR A O 1
ATOM 3537 N N . CYS A 1 469 ? -35.640 -29.139 -6.728 1.00 28.98 469 CYS A N 1
ATOM 3538 C CA . CYS A 1 469 ? -35.461 -28.224 -7.856 1.00 28.98 469 CYS A CA 1
ATOM 3539 C C . CYS A 1 469 ? -35.013 -28.998 -9.111 1.00 28.98 469 CYS A C 1
ATOM 3541 O O . CYS A 1 469 ? -33.925 -29.570 -9.124 1.00 28.98 469 CYS A O 1
ATOM 3543 N N . SER A 1 470 ? -35.831 -29.021 -10.171 1.00 32.62 470 SER A N 1
ATOM 3544 C CA . SER A 1 470 ? -35.500 -29.692 -11.439 1.00 32.62 470 SER A CA 1
ATOM 3545 C C . SER A 1 470 ? -35.545 -28.734 -12.633 1.00 32.62 470 SER A C 1
ATOM 3547 O O . SER A 1 470 ? -36.473 -27.940 -12.798 1.00 32.62 470 SER A O 1
ATOM 3549 N N . LEU A 1 471 ? -34.523 -28.811 -13.490 1.00 29.50 471 LEU A N 1
ATOM 3550 C CA . LEU A 1 471 ? -34.424 -28.020 -14.717 1.00 29.50 471 LEU A CA 1
ATOM 3551 C C . LEU A 1 471 ? -35.310 -28.624 -15.814 1.00 29.50 471 LEU A C 1
ATOM 3553 O O . LEU A 1 471 ? -34.946 -29.611 -16.456 1.00 29.50 471 LEU A O 1
ATOM 3557 N N . ARG A 1 472 ? -36.463 -28.000 -16.087 1.00 28.47 472 ARG A N 1
ATOM 3558 C CA . ARG A 1 472 ? -37.199 -28.269 -17.331 1.00 28.47 472 ARG A CA 1
ATOM 3559 C C . ARG A 1 472 ? -36.385 -27.762 -18.521 1.00 28.47 472 ARG A C 1
ATOM 3561 O O . ARG A 1 472 ? -36.144 -26.564 -18.637 1.00 28.47 472 ARG A O 1
ATOM 3568 N N . ARG A 1 473 ? -36.022 -28.665 -19.436 1.00 33.62 473 ARG A N 1
ATOM 3569 C CA . ARG A 1 473 ? -35.509 -28.296 -20.764 1.00 33.62 473 ARG A CA 1
ATOM 3570 C C . ARG A 1 473 ? -36.604 -27.546 -21.531 1.00 33.6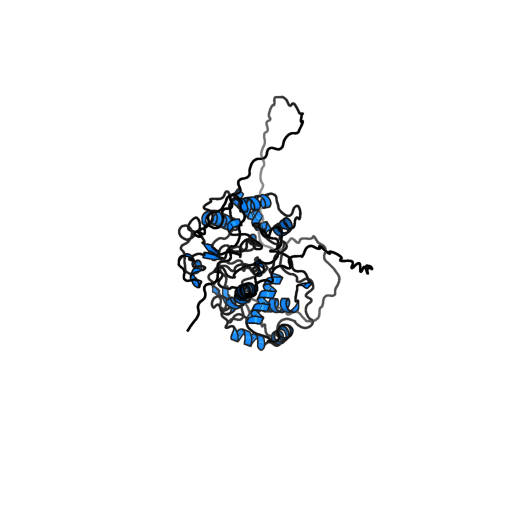2 473 ARG A C 1
ATOM 3572 O O . ARG A 1 473 ? -37.619 -28.148 -21.876 1.00 33.62 473 ARG A O 1
ATOM 3579 N N . SER A 1 474 ? -36.390 -26.265 -21.814 1.00 30.95 474 SER A N 1
ATOM 3580 C CA . SER A 1 474 ? -37.224 -25.508 -22.752 1.00 30.95 474 SER A CA 1
ATOM 3581 C C . SER A 1 474 ? -36.817 -25.830 -24.189 1.00 30.95 474 SER A C 1
ATOM 3583 O O . SER A 1 474 ? -35.631 -25.869 -24.511 1.00 30.95 474 SER A O 1
ATOM 3585 N N . SER A 1 475 ? -37.796 -26.088 -25.053 1.00 31.86 475 SER A N 1
ATOM 3586 C CA . SER A 1 475 ? -37.563 -26.422 -26.461 1.00 31.86 475 SER A CA 1
ATOM 3587 C C . SER A 1 475 ? -37.003 -25.226 -27.235 1.00 31.86 475 SER A C 1
ATOM 3589 O O . SER A 1 475 ? -37.522 -24.118 -27.119 1.00 31.86 475 SER A O 1
ATOM 3591 N N . ALA A 1 476 ? -35.981 -25.453 -28.062 1.00 31.08 476 ALA A N 1
ATOM 3592 C CA . ALA A 1 476 ? -35.450 -24.424 -28.951 1.00 31.08 476 ALA A CA 1
ATOM 3593 C C . ALA A 1 476 ? -36.499 -23.999 -29.995 1.00 31.08 476 ALA A C 1
ATOM 3595 O O . ALA A 1 476 ? -37.109 -24.853 -30.648 1.00 31.08 476 ALA A O 1
ATOM 3596 N N . LEU A 1 477 ? -36.678 -22.688 -30.191 1.00 29.80 477 LEU A N 1
ATOM 3597 C CA . LEU A 1 477 ? -37.396 -22.182 -31.361 1.00 29.80 477 LEU A CA 1
ATOM 3598 C C . LEU A 1 477 ? -36.561 -22.430 -32.620 1.00 29.80 477 LEU A C 1
ATOM 3600 O O . LEU A 1 477 ? -35.354 -22.194 -32.641 1.00 29.80 477 LEU A O 1
ATOM 3604 N N . ARG A 1 478 ? -37.229 -22.851 -33.696 1.00 31.25 478 ARG A N 1
ATOM 3605 C CA . ARG A 1 478 ? -36.660 -22.801 -35.044 1.00 31.25 478 ARG A CA 1
ATOM 3606 C C . ARG A 1 478 ? -36.768 -21.378 -35.586 1.00 31.25 478 ARG A C 1
ATOM 3608 O O . ARG A 1 478 ? -37.845 -20.791 -35.536 1.00 31.25 478 ARG A O 1
ATOM 3615 N N . LEU A 1 479 ? -35.696 -20.903 -36.205 1.00 28.97 479 LEU A N 1
ATOM 3616 C CA . LEU A 1 479 ? -35.728 -19.872 -37.242 1.00 28.97 479 LEU A CA 1
ATOM 3617 C C . LEU A 1 479 ? -35.146 -20.484 -38.521 1.00 28.97 479 LEU A C 1
ATOM 3619 O O . LEU A 1 479 ? -34.286 -21.366 -38.461 1.00 28.97 479 LEU A O 1
ATOM 3623 N N . SER A 1 480 ? -35.689 -20.117 -39.678 1.00 29.00 480 SER A N 1
ATOM 3624 C CA . SER A 1 480 ? -35.315 -20.682 -40.979 1.00 29.00 480 SER A CA 1
ATOM 3625 C C . SER A 1 480 ? -35.707 -19.711 -42.087 1.00 29.00 480 SER A C 1
ATOM 3627 O O . SER A 1 480 ? -36.838 -19.230 -42.074 1.00 29.00 480 SER A O 1
ATOM 3629 N N . ALA A 1 481 ? -34.793 -19.505 -43.041 1.00 33.88 481 ALA A N 1
ATOM 3630 C CA . ALA A 1 481 ? -34.828 -18.470 -44.081 1.00 33.88 481 ALA A CA 1
ATOM 3631 C C . ALA A 1 481 ? -34.779 -17.019 -43.533 1.00 33.88 481 ALA A C 1
ATOM 3633 O O . ALA A 1 481 ? -35.244 -16.742 -42.429 1.00 33.88 481 ALA A O 1
ATOM 3634 N N . ILE A 1 482 ? -34.201 -16.056 -44.257 1.00 40.53 482 ILE A N 1
ATOM 3635 C CA . ILE A 1 482 ? -33.591 -16.123 -45.605 1.00 40.53 482 ILE A CA 1
ATOM 3636 C C . ILE A 1 482 ? -32.069 -16.024 -45.486 1.00 40.53 482 ILE A C 1
ATOM 3638 O O . ILE A 1 482 ? -31.614 -15.093 -44.789 1.00 40.53 482 ILE A O 1
#

Mean predicted aligned error: 17.38 Å

Foldseek 3Di:
DDDDDDDDDDDDDPPPDDPDPPDDPDDPVVVVVVVVLPDAFCLCPCCVPPCVPDQEDADDADDPVNDPPLLLVLLVCQQPQLVLFPQSHDGVCCQQPLQLQGGNQDLFGAAPPRATDQWGRAHLASLSSFCADDFLSPHSGQLRVNLVLSCDCRHRNHDQVVVLVVQCPDPVQQVSQVVPPVVGRDSSSNSVSNRSNSNNLRYDRDFLVSVVVVVDPPSADPLLVVLVVLCVVLPQSVQQGGHQGFSYDKDAFQPPHDPCPPPHPDDPQQQRNCVPVVDPVCGSITGTGGLQQVQSNADDDTSRPRGHQLVVVQSCSCRVRVDRDDSSNSSSNSSNSVSSYDDDGSDPVPPPDPDPPDDDDPPPDPDDDPDDDDDDDDDDDDDDDDDDDDDDDDDDDDDDDDDDDDDDDDDDDDDDDDDDDDDDDDDDDDDDDDDDDDDDDDDDDDDDDDPPDDPDDDDDDDDDDPPDDDDDDDDDDDDDDD

InterPro domains:
  IPR004852 Di-haem cytochrome c peroxidase [PF03150] (70-217)
  IPR009056 Cytochrome c-like domain [PS51007] (70-201)
  IPR009056 Cytochrome c-like domain [PS51007] (222-341)
  IPR036909 Cytochrome c-like domain superfamily [G3DSA:1.10.760.10] (68-343)
  IPR036909 Cytochrome c-like domain superfamily [G3DSA:1.10.760.10] (70-217)
  IPR036909 Cytochrome c-like domain superfamily [SSF46626] (61-202)
  IPR036909 Cytochrome c-like domain superfamily [SSF46626] (206-342)
  IPR051395 Cytochrome c-dependent Peroxidase and MauG [PTHR30600] (65-340)

pLDDT: mean 71.95, std 29.06, range [23.34, 98.88]

Radius of gyration: 33.6 Å; Cα contacts (8 Å, |Δi|>4): 624; chains: 1; bounding box: 92×113×114 Å

Nearest PDB structures (foldseek):
  6qkn-assembly1_A  TM=9.486E-01  e=1.540E-25  Neisseria gonorrhoeae
  4aam-assembly1_A  TM=9.456E-01  e=4.229E-25  Geobacter sulfurreducens PCA
  2c1v-assembly1_B  TM=9.314E-01  e=1.245E-25  Paracoccus pantotrophus
  2vhd-assembly1_B  TM=9.175E-01  e=6.366E-24  Pseudomonas aeruginosa
  2c1u-assembly2_C  TM=7.633E-01  e=7.527E-18  Paracoccus pantotrophus